Protein AF-0000000085034140 (afdb_homodimer)

Foldseek 3Di:
DALFDPLLVVLVVVLLVVLQPPLCPDPDPLLSCLLCVCSVVDALLVLLSLLLLLLCLVPVVCSNPPLSSLLSNLLRLLVSLLVLQVCLLVVPQDDPHHGHSCVVRNNVSSNVSSVSSVVVSLVSQVVLHPVSSVLVVVLVVLLVVLVVCVVVVVNLVSQLRNFLSSQLSSQQVSCVSVVVPVCNVLSNQLSSLVSSLVSQLVCCLVVVDDDPCNVVSVVSNVVSLVVVCVVSPCSCVSSVSLVVVLSVCSVVSNNRVVNPSRD/DFLFDPLLVVLVVLLLVVLQPPLCPDPDPLLSCLLCVCSVVDFLLVLLSLLLLLLCLVPVVCSNPPLSSLLSNLLRLLVSLLVLQCCLLVVPQDDPHHGHSCVVRNNVSSNVSSVSSVVVSLVSQVVLHPVSSVLVVVLVVLLVVLVVCVSVVNNLVSQLRNFLSSQLSSQQVSCVSVVVPVCNVLSNQLSSLVSSLVSQLVCCLVVVDDDPVNVVSVVVNVVSLVVVCVVSPPSCVSSVSLVVLLSVCSVVSNNRVCSPSRD

pLDDT: mean 90.25, std 13.06, range [33.22, 98.69]

Sequence (526 aa):
MSVLPGEVLAALERVKTHLQNVGSDIRPQSLREAVRYYIERPGKLLRPLLLLTFSYTLDRRSVLDLRIIQAAAIVELLHVVSLLQDDVMDKHDERRGAKTPRALYGDGRSIVASDWLIAESIKRALQLGPDIVKYLADVAQRLSIGQALDLDGRYDEAAEFKTAPLIEASLVLPAMLLGRREILDSAKKLGQLLGVLYQYADDYSDEKIERREATELVDEVKRALSRLRETMGEAIAPFENLIRLLLERAASGDLTVARSLITMSVLPGEVLAALERVKTHLQNVGSDIRPQSLREAVRYYIERPGKLLRPLLLLTFSYTLDRRSVLDLRIIQAAAIVELLHVVSLLQDDVMDKHDERRGAKTPRALYGDGRSIVASDWLIAESIKRALQLGPDIVKYLADVAQRLSIGQALDLDGRYDEAAEFKTAPLIEASLVLPAMLLGRREILDSAKKLGQLLGVLYQYADDYSDEKIERREATELVDEVKRALSRLRETMGEAIAPFENLIRLLLERAASGDLTVARSLIT

Radius of gyration: 24.44 Å; Cα contacts (8 Å, |Δi|>4): 793; chains: 2; bounding box: 43×69×62 Å

Solvent-accessible surface area (backbone atoms only — not comparable to full-atom values): 26381 Å² total; per-residue (Å²): 129,66,76,58,58,68,65,45,55,54,29,48,52,51,25,51,55,60,48,65,57,53,58,72,81,47,65,54,63,74,40,25,53,42,49,32,47,54,63,74,52,63,76,64,55,58,51,32,47,50,19,34,36,46,27,29,34,77,36,66,78,45,29,69,32,68,68,49,31,48,51,29,37,39,54,43,52,53,48,49,31,49,50,41,45,46,33,46,64,67,64,36,50,60,54,95,92,33,74,24,50,33,64,73,67,29,54,53,39,21,47,35,21,29,49,30,48,50,25,51,39,49,54,54,30,52,76,70,28,68,68,50,38,46,50,51,29,52,37,46,35,39,30,28,36,8,48,41,31,41,75,70,68,39,53,78,68,10,31,62,18,52,43,3,39,62,40,13,44,27,41,32,50,44,28,61,78,69,67,38,70,89,45,36,66,52,30,38,52,35,17,38,47,48,14,30,51,50,42,50,31,51,46,22,57,73,67,68,48,82,59,80,64,51,59,58,48,52,52,51,40,52,53,38,50,49,55,46,31,72,74,52,44,76,47,38,48,59,36,51,51,48,50,51,53,50,51,54,29,33,74,67,52,42,49,86,66,34,76,51,73,74,100,128,64,78,57,58,68,65,44,55,54,29,50,53,51,25,51,57,60,48,65,57,52,58,72,80,48,66,54,63,71,40,23,52,41,50,30,48,56,63,75,53,63,78,63,55,56,53,32,48,50,19,36,37,45,28,28,35,76,37,67,77,45,27,70,31,69,66,48,33,48,50,27,36,39,56,43,52,52,49,49,31,50,50,42,45,48,33,47,62,69,64,38,50,60,54,95,92,34,74,25,52,34,63,74,67,29,53,52,39,23,49,35,21,30,50,30,49,51,25,51,39,48,54,56,30,51,77,72,28,68,67,52,40,45,51,50,29,51,36,45,36,41,30,28,35,9,48,42,31,41,76,70,67,38,52,79,67,10,31,63,19,52,43,4,40,62,41,14,44,27,41,32,49,44,27,61,76,69,66,37,70,90,46,36,66,53,28,37,52,36,17,38,46,51,13,30,51,50,43,50,31,51,45,21,58,72,66,69,49,82,58,79,64,51,60,59,48,52,52,50,39,53,52,38,48,50,54,48,30,70,75,53,44,77,47,38,49,58,37,50,52,48,50,51,53,50,53,54,27,33,74,66,49,41,51,85,72,44,68,51,78,73,102

Organism: Pyrobaculum neutrophilum (strain DSM 2338 / JCM 9278 / NBRC 100436 / V24Sta) (NCBI:txid444157)

Structure (mmCIF, N/CA/C/O backbone):
data_AF-0000000085034140-model_v1
#
loop_
_entity.id
_entity.type
_entity.pdbx_description
1 polymer 'Polyprenyl synthetase'
#
loop_
_atom_site.group_PDB
_atom_site.id
_atom_site.type_symbol
_atom_site.label_atom_id
_atom_site.label_alt_id
_atom_site.label_comp_id
_atom_site.label_asym_id
_atom_site.label_entity_id
_atom_site.label_seq_id
_atom_site.pdbx_PDB_ins_code
_atom_site.Cartn_x
_atom_site.Cartn_y
_atom_site.Cartn_z
_atom_site.occupancy
_atom_site.B_iso_or_equiv
_atom_site.auth_seq_id
_atom_site.auth_comp_id
_atom_site.auth_asym_id
_atom_site.auth_atom_id
_atom_site.pdbx_PDB_model_num
ATOM 1 N N . MET A 1 1 ? -5.469 -25.703 -31.453 1 40.94 1 MET A N 1
ATOM 2 C CA . MET A 1 1 ? -6.699 -25.234 -30.828 1 40.94 1 MET A CA 1
ATOM 3 C C . MET A 1 1 ? -6.43 -24.703 -29.422 1 40.94 1 MET A C 1
ATOM 5 O O . MET A 1 1 ? -5.629 -25.266 -28.688 1 40.94 1 MET A O 1
ATOM 9 N N . SER A 1 2 ? -6.91 -23.547 -29.031 1 58.41 2 SER A N 1
ATOM 10 C CA . SER A 1 2 ? -6.59 -22.906 -27.766 1 58.41 2 SER A CA 1
ATOM 11 C C . SER A 1 2 ? -7.039 -23.766 -26.594 1 58.41 2 SER A C 1
ATOM 13 O O . SER A 1 2 ? -8.141 -24.328 -26.594 1 58.41 2 SER A O 1
ATOM 15 N N . VAL A 1 3 ? -6.133 -24.25 -25.797 1 75.81 3 VAL A N 1
ATOM 16 C CA . VAL A 1 3 ? -6.387 -25.016 -24.578 1 75.81 3 VAL A CA 1
ATOM 17 C C . VAL A 1 3 ? -7.355 -24.25 -23.688 1 75.81 3 VAL A C 1
ATOM 19 O O . VAL A 1 3 ? -8 -24.844 -22.812 1 75.81 3 VAL A O 1
ATOM 22 N N . LEU A 1 4 ? -7.746 -23.031 -24.141 1 87.75 4 LEU A N 1
ATOM 23 C CA . LEU A 1 4 ? -8.594 -22.219 -23.281 1 87.75 4 LEU A CA 1
ATOM 24 C C . LEU A 1 4 ? -9.945 -21.953 -23.938 1 87.75 4 LEU A C 1
ATOM 26 O O . LEU A 1 4 ? -10.031 -21.75 -25.156 1 87.75 4 LEU A O 1
ATOM 30 N N . PRO A 1 5 ? -11.008 -22 -23.219 1 92.12 5 PRO A N 1
ATOM 31 C CA . PRO A 1 5 ? -12.328 -21.656 -23.75 1 92.12 5 PRO A CA 1
ATOM 32 C C . PRO A 1 5 ? -12.375 -20.234 -24.328 1 92.12 5 PRO A C 1
ATOM 34 O O . PRO A 1 5 ? -11.695 -19.344 -23.812 1 92.12 5 PRO A O 1
ATOM 37 N N . GLY A 1 6 ? -13.164 -20.078 -25.359 1 92.81 6 GLY A N 1
ATOM 38 C CA . GLY A 1 6 ? -13.32 -18.781 -25.984 1 92.81 6 GLY A CA 1
ATOM 39 C C . GLY A 1 6 ? -13.766 -17.688 -25.016 1 92.81 6 GLY A C 1
ATOM 40 O O . GLY A 1 6 ? -13.344 -16.547 -25.125 1 92.81 6 GLY A O 1
ATOM 41 N N . GLU A 1 7 ? -14.641 -18.062 -24.078 1 95.44 7 GLU A N 1
ATOM 42 C CA . GLU A 1 7 ? -15.141 -17.109 -23.078 1 95.44 7 GLU A CA 1
ATOM 43 C C . GLU A 1 7 ? -14 -16.578 -22.219 1 95.44 7 GLU A C 1
ATOM 45 O O . GLU A 1 7 ? -14.008 -15.414 -21.812 1 95.44 7 GLU A O 1
ATOM 50 N N . VAL A 1 8 ? -13.07 -17.438 -21.938 1 96.44 8 VAL A N 1
ATOM 51 C CA . VAL A 1 8 ? -11.914 -17.047 -21.125 1 96.44 8 VAL A CA 1
ATOM 52 C C . VAL A 1 8 ? -11.055 -16.047 -21.906 1 96.44 8 VAL A C 1
ATOM 54 O O . VAL A 1 8 ? -10.609 -15.039 -21.344 1 96.44 8 VAL A O 1
ATOM 57 N N . LEU A 1 9 ? -10.883 -16.297 -23.156 1 94.81 9 LEU A N 1
ATOM 58 C CA . LEU A 1 9 ? -10.109 -15.398 -24.016 1 94.81 9 LEU A CA 1
ATOM 59 C C . LEU A 1 9 ? -10.797 -14.047 -24.125 1 94.81 9 LEU A C 1
ATOM 61 O O . LEU A 1 9 ? -10.141 -13 -24.109 1 94.81 9 LEU A O 1
ATOM 65 N N . ALA A 1 10 ? -12.078 -14.086 -24.266 1 96 10 ALA A N 1
ATOM 66 C CA . ALA A 1 10 ? -12.852 -12.844 -24.328 1 96 10 ALA A CA 1
ATOM 67 C C . ALA A 1 10 ? -12.719 -12.062 -23.016 1 96 10 ALA A C 1
ATOM 69 O O . ALA A 1 10 ? -12.586 -10.836 -23.031 1 96 10 ALA A O 1
ATOM 70 N N . ALA A 1 11 ? -12.766 -12.766 -21.938 1 97.38 11 ALA A N 1
ATOM 71 C CA . ALA A 1 11 ? -12.617 -12.141 -20.625 1 97.38 11 ALA A CA 1
ATOM 72 C C . ALA A 1 11 ? -11.227 -11.531 -20.453 1 97.38 11 ALA A C 1
ATOM 74 O O . ALA A 1 11 ? -11.078 -10.453 -19.875 1 97.38 11 ALA A O 1
ATOM 75 N N . LEU A 1 12 ? -10.25 -12.25 -20.953 1 96.94 12 LEU A N 1
ATOM 76 C CA . LEU A 1 12 ? -8.883 -11.75 -20.875 1 96.94 12 LEU A CA 1
ATOM 77 C C . LEU A 1 12 ? -8.742 -10.414 -21.609 1 96.94 12 LEU A C 1
ATOM 79 O O . LEU A 1 12 ? -8.055 -9.516 -21.141 1 96.94 12 LEU A O 1
ATOM 83 N N . GLU A 1 13 ? -9.367 -10.305 -22.734 1 96.62 13 GLU A N 1
ATOM 84 C CA . GLU A 1 13 ? -9.336 -9.055 -23.484 1 96.62 13 GLU A CA 1
ATOM 85 C C . GLU A 1 13 ? -9.984 -7.922 -22.688 1 96.62 13 GLU A C 1
ATOM 87 O O . GLU A 1 13 ? -9.531 -6.777 -22.75 1 96.62 13 GLU A O 1
ATOM 92 N N . ARG A 1 14 ? -11.016 -8.227 -21.969 1 97.25 14 ARG A N 1
ATOM 93 C CA . ARG A 1 14 ? -11.648 -7.223 -21.125 1 97.25 14 ARG A CA 1
ATOM 94 C C . ARG A 1 14 ? -10.711 -6.797 -19.984 1 97.25 14 ARG A C 1
ATOM 96 O O . ARG A 1 14 ? -10.664 -5.621 -19.625 1 97.25 14 ARG A O 1
ATOM 103 N N . VAL A 1 15 ? -10.023 -7.758 -19.453 1 97.62 15 VAL A N 1
ATOM 104 C CA . VAL A 1 15 ? -9.039 -7.457 -18.406 1 97.62 15 VAL A CA 1
ATOM 105 C C . VAL A 1 15 ? -7.98 -6.504 -18.953 1 97.62 15 VAL A C 1
ATOM 107 O O . VAL A 1 15 ? -7.637 -5.508 -18.312 1 97.62 15 VAL A O 1
ATOM 110 N N . LYS A 1 16 ? -7.512 -6.793 -20.156 1 96.62 16 LYS A N 1
ATOM 111 C CA . LYS A 1 16 ? -6.5 -5.953 -20.797 1 96.62 16 LYS A CA 1
ATOM 112 C C . LYS A 1 16 ? -7.012 -4.527 -20.984 1 96.62 16 LYS A C 1
ATOM 114 O O . LYS A 1 16 ? -6.281 -3.562 -20.75 1 96.62 16 LYS A O 1
ATOM 119 N N . THR A 1 17 ? -8.203 -4.426 -21.391 1 95.31 17 THR A N 1
ATOM 120 C CA . THR A 1 17 ? -8.82 -3.117 -21.594 1 95.31 17 THR A CA 1
ATOM 121 C C . THR A 1 17 ? -8.898 -2.348 -20.281 1 95.31 17 THR A C 1
ATOM 123 O O . THR A 1 17 ? -8.617 -1.148 -20.234 1 95.31 17 THR A O 1
ATOM 126 N N . HIS A 1 18 ? -9.258 -3.023 -19.219 1 94.44 18 HIS A N 1
ATOM 127 C CA . HIS A 1 18 ? -9.336 -2.41 -17.906 1 94.44 18 HIS A CA 1
ATOM 128 C C . HIS A 1 18 ? -7.965 -1.921 -17.438 1 94.44 18 HIS A C 1
ATOM 130 O O . HIS A 1 18 ? -7.852 -0.849 -16.844 1 94.44 18 HIS A O 1
ATOM 136 N N . LEU A 1 19 ? -6.969 -2.689 -17.734 1 96.75 19 LEU A N 1
ATOM 137 C CA . LEU A 1 19 ? -5.609 -2.357 -17.328 1 96.75 19 LEU A CA 1
ATOM 138 C C . LEU A 1 19 ? -5.074 -1.172 -18.125 1 96.75 19 LEU A C 1
ATOM 140 O O . LEU A 1 19 ? -4.336 -0.341 -17.578 1 96.75 19 LEU A O 1
ATOM 144 N N . GLN A 1 20 ? -5.441 -1.064 -19.344 1 94.44 20 GLN A N 1
ATOM 145 C CA . GLN A 1 20 ? -4.895 -0.066 -20.266 1 94.44 20 GLN A CA 1
ATOM 146 C C . GLN A 1 20 ? -5.246 1.348 -19.812 1 94.44 20 GLN A C 1
ATOM 148 O O . GLN A 1 20 ? -4.516 2.297 -20.094 1 94.44 20 GLN A O 1
ATOM 153 N N . ASN A 1 21 ? -6.25 1.496 -19.047 1 94.25 21 ASN A N 1
ATOM 154 C CA . ASN A 1 21 ? -6.691 2.82 -18.625 1 94.25 21 ASN A CA 1
ATOM 155 C C . ASN A 1 21 ? -6.07 3.219 -17.281 1 94.25 21 ASN A C 1
ATOM 157 O O . ASN A 1 21 ? -6.152 4.379 -16.875 1 94.25 21 ASN A O 1
ATOM 161 N N . VAL A 1 22 ? -5.441 2.371 -16.672 1 97.12 22 VAL A N 1
ATOM 162 C CA . VAL A 1 22 ? -4.91 2.635 -15.336 1 97.12 22 VAL A CA 1
ATOM 163 C C . VAL A 1 22 ? -3.785 3.666 -15.422 1 97.12 22 VAL A C 1
ATOM 165 O O . VAL A 1 22 ? -2.826 3.486 -16.188 1 97.12 22 VAL A O 1
ATOM 168 N N . GLY A 1 23 ? -3.91 4.742 -14.68 1 97.31 23 GLY A N 1
ATOM 169 C CA . GLY A 1 23 ? -2.861 5.734 -14.516 1 97.31 23 GLY A CA 1
ATOM 170 C C . GLY A 1 23 ? -2.68 6.613 -15.742 1 97.31 23 GLY A C 1
ATOM 171 O O . GLY A 1 23 ? -1.663 7.301 -15.875 1 97.31 23 GLY A O 1
ATOM 172 N N . SER A 1 24 ? -3.611 6.582 -16.672 1 95.94 24 SER A N 1
ATOM 173 C CA . SER A 1 24 ? -3.473 7.309 -17.938 1 95.94 24 SER A CA 1
ATOM 174 C C . SER A 1 24 ? -3.496 8.812 -17.703 1 95.94 24 SER A C 1
ATOM 176 O O . SER A 1 24 ? -2.922 9.578 -18.484 1 95.94 24 SER A O 1
ATOM 178 N N . ASP A 1 25 ? -4.043 9.266 -16.547 1 95.06 25 ASP A N 1
ATOM 179 C CA . ASP A 1 25 ? -4.215 10.695 -16.312 1 95.06 25 ASP A CA 1
ATOM 180 C C . ASP A 1 25 ? -3.271 11.188 -15.227 1 95.06 25 ASP A C 1
ATOM 182 O O . ASP A 1 25 ? -3.4 12.32 -14.75 1 95.06 25 ASP A O 1
ATOM 186 N N . ILE A 1 26 ? -2.346 10.383 -14.898 1 96.38 26 ILE A N 1
ATOM 187 C CA . ILE A 1 26 ? -1.423 10.742 -13.828 1 96.38 26 ILE A CA 1
ATOM 188 C C . ILE A 1 26 ? -0.537 11.906 -14.273 1 96.38 26 ILE A C 1
ATOM 190 O O . ILE A 1 26 ? -0.079 11.93 -15.422 1 96.38 26 ILE A O 1
ATOM 194 N N . ARG A 1 27 ? -0.466 12.875 -13.445 1 93.06 27 ARG A N 1
ATOM 195 C CA . ARG A 1 27 ? 0.6 13.875 -13.5 1 93.06 27 ARG A CA 1
ATOM 196 C C . ARG A 1 27 ? 1.441 13.844 -12.234 1 93.06 27 ARG A C 1
ATOM 198 O O . ARG A 1 27 ? 0.91 13.672 -11.133 1 93.06 27 ARG A O 1
ATOM 205 N N . PRO A 1 28 ? 2.787 14.039 -12.453 1 94.31 28 PRO A N 1
ATOM 206 C CA . PRO A 1 28 ? 3.605 14.414 -13.609 1 94.31 28 PRO A CA 1
ATOM 207 C C . PRO A 1 28 ? 3.869 13.242 -14.555 1 94.31 28 PRO A C 1
ATOM 209 O O . PRO A 1 28 ? 3.654 12.086 -14.18 1 94.31 28 PRO A O 1
ATOM 212 N N . GLN A 1 29 ? 4.359 13.508 -15.664 1 94.81 29 GLN A N 1
ATOM 213 C CA . GLN A 1 29 ? 4.613 12.523 -16.719 1 94.81 29 GLN A CA 1
ATOM 214 C C . GLN A 1 29 ? 5.609 11.469 -16.25 1 94.81 29 GLN A C 1
ATOM 216 O O . GLN A 1 29 ? 5.5 10.297 -16.625 1 94.81 29 GLN A O 1
ATOM 221 N N . SER A 1 30 ? 6.605 11.867 -15.516 1 93.81 30 SER A N 1
ATOM 222 C CA . SER A 1 30 ? 7.621 10.945 -15.023 1 93.81 30 SER A CA 1
ATOM 223 C C . SER A 1 30 ? 6.996 9.812 -14.219 1 93.81 30 SER A C 1
ATOM 225 O O . SER A 1 30 ? 7.402 8.656 -14.352 1 93.81 30 SER A O 1
ATOM 227 N N . LEU A 1 31 ? 5.996 10.141 -13.375 1 96.69 31 LEU A N 1
ATOM 228 C CA . LEU A 1 31 ? 5.289 9.125 -12.609 1 96.69 31 LEU A CA 1
ATOM 229 C C . LEU A 1 31 ? 4.387 8.289 -13.516 1 96.69 31 LEU A C 1
ATOM 231 O O . LEU A 1 31 ? 4.328 7.066 -13.375 1 96.69 31 LEU A O 1
ATOM 235 N N . ARG A 1 32 ? 3.715 8.922 -14.445 1 97.88 32 ARG A N 1
ATOM 236 C CA . ARG A 1 32 ? 2.811 8.234 -15.359 1 97.88 32 ARG A CA 1
ATOM 237 C C . ARG A 1 32 ? 3.547 7.152 -16.141 1 97.88 32 ARG A C 1
ATOM 239 O O . ARG A 1 32 ? 3.068 6.023 -16.266 1 97.88 32 ARG A O 1
ATOM 246 N N . GLU A 1 33 ? 4.695 7.457 -16.656 1 97.38 33 GLU A N 1
ATOM 247 C CA . GLU A 1 33 ? 5.473 6.531 -17.469 1 97.38 33 GLU A CA 1
ATOM 248 C C . GLU A 1 33 ? 5.922 5.316 -16.672 1 97.38 33 GLU A C 1
ATOM 250 O O . GLU A 1 33 ? 5.859 4.188 -17.156 1 97.38 33 GLU A O 1
ATOM 255 N N . ALA A 1 34 ? 6.34 5.586 -15.445 1 97.62 34 ALA A N 1
ATOM 256 C CA . ALA A 1 34 ? 6.77 4.48 -14.586 1 97.62 34 ALA A CA 1
ATOM 257 C C . ALA A 1 34 ? 5.598 3.58 -14.219 1 97.62 34 ALA A C 1
ATOM 259 O O . ALA A 1 34 ? 5.715 2.352 -14.25 1 97.62 34 ALA A O 1
ATOM 260 N N . VAL A 1 35 ? 4.465 4.184 -13.922 1 98.31 35 VAL A N 1
ATOM 261 C CA . VAL A 1 35 ? 3.264 3.463 -13.516 1 98.31 35 VAL A CA 1
ATOM 262 C C . VAL A 1 35 ? 2.773 2.582 -14.664 1 98.31 35 VAL A C 1
ATOM 264 O O . VAL A 1 35 ? 2.391 1.43 -14.453 1 98.31 35 VAL A O 1
ATOM 267 N N . ARG A 1 36 ? 2.84 3.1 -15.844 1 98 36 ARG A N 1
ATOM 268 C CA . ARG A 1 36 ? 2.168 2.457 -16.969 1 98 36 ARG A CA 1
ATOM 269 C C . ARG A 1 36 ? 3.115 1.522 -17.719 1 98 36 ARG A C 1
ATOM 271 O O . ARG A 1 36 ? 2.691 0.769 -18.594 1 98 36 ARG A O 1
ATOM 278 N N . TYR A 1 37 ? 4.371 1.547 -17.422 1 97.5 37 TYR A N 1
ATOM 279 C CA . TYR A 1 37 ? 5.41 0.892 -18.219 1 97.5 37 TYR A CA 1
ATOM 280 C C . TYR A 1 37 ? 5.09 -0.584 -18.422 1 97.5 37 TYR A C 1
ATOM 282 O O . TYR A 1 37 ? 4.98 -1.05 -19.562 1 97.5 37 TYR A O 1
ATOM 290 N N . TYR A 1 38 ? 4.848 -1.336 -17.328 1 96.62 38 TYR A N 1
ATOM 291 C CA . TYR A 1 38 ? 4.625 -2.773 -17.438 1 96.62 38 TYR A CA 1
ATOM 292 C C . TYR A 1 38 ? 3.18 -3.072 -17.828 1 96.62 38 TYR A C 1
ATOM 294 O O . TYR A 1 38 ? 2.873 -4.164 -18.312 1 96.62 38 TYR A O 1
ATOM 302 N N . ILE A 1 39 ? 2.314 -2.107 -17.531 1 96.62 39 ILE A N 1
ATOM 303 C CA . ILE A 1 39 ? 0.932 -2.254 -17.969 1 96.62 39 ILE A CA 1
ATOM 304 C C . ILE A 1 39 ? 0.873 -2.236 -19.5 1 96.62 39 ILE A C 1
ATOM 306 O O . ILE A 1 39 ? 0.115 -2.998 -20.109 1 96.62 39 ILE A O 1
ATOM 310 N N . GLU A 1 40 ? 1.675 -1.433 -20.062 1 94.88 40 GLU A N 1
ATOM 311 C CA . GLU A 1 40 ? 1.711 -1.272 -21.516 1 94.88 40 GLU A CA 1
ATOM 312 C C . GLU A 1 40 ? 2.598 -2.332 -22.172 1 94.88 40 GLU A C 1
ATOM 314 O O . GLU A 1 40 ? 2.58 -2.498 -23.391 1 94.88 40 GLU A O 1
ATOM 319 N N . ARG A 1 41 ? 3.344 -3.012 -21.406 1 92.31 41 ARG A N 1
ATOM 320 C CA . ARG A 1 41 ? 4.199 -4.109 -21.844 1 92.31 41 ARG A CA 1
ATOM 321 C C . ARG A 1 41 ? 3.9 -5.383 -21.062 1 92.31 41 ARG A C 1
ATOM 323 O O . ARG A 1 41 ? 4.773 -5.918 -20.375 1 92.31 41 ARG A O 1
ATOM 330 N N . PRO A 1 42 ? 2.732 -5.797 -21.281 1 88.94 42 PRO A N 1
ATOM 331 C CA . PRO A 1 42 ? 2.316 -6.945 -20.469 1 88.94 42 PRO A CA 1
ATOM 332 C C . PRO A 1 42 ? 3.131 -8.203 -20.75 1 88.94 42 PRO A C 1
ATOM 334 O O . PRO A 1 42 ? 3.619 -8.383 -21.875 1 88.94 42 PRO A O 1
ATOM 337 N N . GLY A 1 43 ? 3.348 -8.977 -19.688 1 86.69 43 GLY A N 1
ATOM 338 C CA . GLY A 1 43 ? 3.939 -10.297 -19.859 1 86.69 43 GLY A CA 1
ATOM 339 C C . GLY A 1 43 ? 2.936 -11.344 -20.297 1 86.69 43 GLY A C 1
ATOM 340 O O . GLY A 1 43 ? 2.148 -11.109 -21.219 1 86.69 43 GLY A O 1
ATOM 341 N N . LYS A 1 44 ? 3.023 -12.477 -19.703 1 82.69 44 LYS A N 1
ATOM 342 C CA . LYS A 1 44 ? 2.234 -1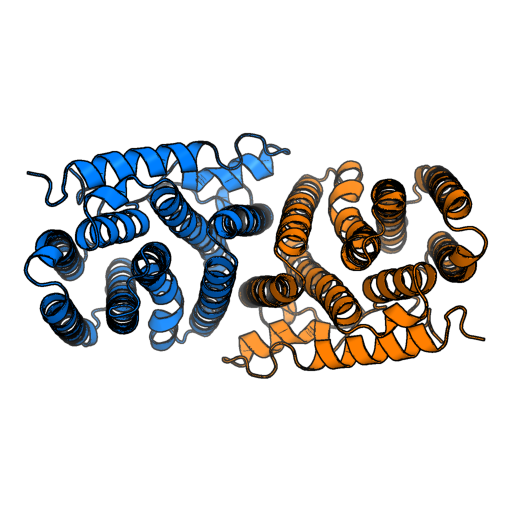3.633 -20.094 1 82.69 44 LYS A CA 1
ATOM 343 C C . LYS A 1 44 ? 0.833 -13.578 -19.5 1 82.69 44 LYS A C 1
ATOM 345 O O . LYS A 1 44 ? -0.053 -14.336 -19.906 1 82.69 44 LYS A O 1
ATOM 350 N N . LEU A 1 45 ? 0.591 -12.688 -18.594 1 92.81 45 LEU A N 1
ATOM 351 C CA . LEU A 1 45 ? -0.7 -12.531 -17.938 1 92.81 45 LEU A CA 1
ATOM 352 C C . LEU A 1 45 ? -1.186 -13.859 -17.375 1 92.81 45 LEU A C 1
ATOM 354 O O . LEU A 1 45 ? -2.346 -14.234 -17.562 1 92.81 45 LEU A O 1
ATOM 358 N N . LEU A 1 46 ? -0.286 -14.594 -16.812 1 91.62 46 LEU A N 1
ATOM 359 C CA . LEU A 1 46 ? -0.571 -15.906 -16.234 1 91.62 46 LEU A CA 1
ATOM 360 C C . LEU A 1 46 ? -1.593 -15.797 -15.109 1 91.62 46 LEU A C 1
ATOM 362 O O . LEU A 1 46 ? -2.521 -16.609 -15.031 1 91.62 46 LEU A O 1
ATOM 366 N N . ARG A 1 47 ? -1.454 -14.844 -14.281 1 95.56 47 ARG A N 1
ATOM 367 C CA . ARG A 1 47 ? -2.312 -14.734 -13.109 1 95.56 47 ARG A CA 1
ATOM 368 C C . ARG A 1 47 ? -3.75 -14.422 -13.508 1 95.56 47 ARG A C 1
ATOM 370 O O . ARG A 1 47 ? -4.684 -15.102 -13.078 1 95.56 47 ARG A O 1
ATOM 377 N N . PRO A 1 48 ? -3.928 -13.453 -14.367 1 97.62 48 PRO A N 1
ATOM 378 C CA . PRO A 1 48 ? -5.289 -13.266 -14.867 1 97.62 48 PRO A CA 1
ATOM 379 C C . PRO A 1 48 ? -5.848 -14.523 -15.539 1 97.62 48 PRO A C 1
ATOM 381 O O . PRO A 1 48 ? -7.02 -14.859 -15.352 1 97.62 48 PRO A O 1
ATOM 384 N N . LEU A 1 49 ? -5.016 -15.188 -16.297 1 95.62 49 LEU A N 1
ATOM 385 C CA . LEU A 1 49 ? -5.453 -16.391 -17.016 1 95.62 49 LEU A CA 1
ATOM 386 C C . LEU A 1 49 ? -5.879 -17.469 -16.031 1 95.62 49 LEU A C 1
ATOM 388 O O . LEU A 1 49 ? -6.898 -18.141 -16.234 1 95.62 49 LEU A O 1
ATOM 392 N N . LEU A 1 50 ? -5.121 -17.703 -15.031 1 96.56 50 LEU A N 1
ATOM 393 C CA . LEU A 1 50 ? -5.469 -18.656 -14 1 96.56 50 LEU A CA 1
ATOM 394 C C . LEU A 1 50 ? -6.801 -18.312 -13.352 1 96.56 50 LEU A C 1
ATOM 396 O O . LEU A 1 50 ? -7.68 -19.156 -13.211 1 96.56 50 LEU A O 1
ATOM 400 N N . LEU A 1 51 ? -6.918 -17.047 -12.969 1 98.25 51 LEU A N 1
ATOM 401 C CA . LEU A 1 51 ? -8.117 -16.578 -12.281 1 98.25 51 LEU A CA 1
ATOM 402 C C . LEU A 1 51 ? -9.352 -16.75 -13.164 1 98.25 51 LEU A C 1
ATOM 404 O O . LEU A 1 51 ? -10.367 -17.297 -12.719 1 98.25 51 LEU A O 1
ATOM 408 N N . LEU A 1 52 ? -9.242 -16.344 -14.406 1 98 52 LEU A N 1
ATOM 409 C CA . LEU A 1 52 ? -10.375 -16.391 -15.328 1 98 52 LEU A CA 1
ATOM 410 C C . LEU A 1 52 ? -10.758 -17.828 -15.648 1 98 52 LEU A C 1
ATOM 412 O O . LEU A 1 52 ? -11.945 -18.172 -15.672 1 98 52 LEU A O 1
ATOM 416 N N . THR A 1 53 ? -9.773 -18.719 -15.93 1 97.06 53 THR A N 1
ATOM 417 C CA . THR A 1 53 ? -10.062 -20.109 -16.266 1 97.06 53 THR A CA 1
ATOM 418 C C . THR A 1 53 ? -10.688 -20.828 -15.062 1 97.06 53 THR A C 1
ATOM 420 O O . THR A 1 53 ? -11.617 -21.609 -15.227 1 97.06 53 THR A O 1
ATOM 423 N N . PHE A 1 54 ? -10.156 -20.531 -13.867 1 97.5 54 PHE A N 1
ATOM 424 C CA . PHE A 1 54 ? -10.727 -21.125 -12.664 1 97.5 54 PHE A CA 1
ATOM 425 C C . PHE A 1 54 ? -12.156 -20.641 -12.445 1 97.5 54 PHE A C 1
ATOM 427 O O . PHE A 1 54 ? -13.039 -21.422 -12.094 1 97.5 54 PHE A O 1
ATOM 434 N N . SER A 1 55 ? -12.367 -19.312 -12.664 1 97.62 55 SER A N 1
ATOM 435 C CA . SER A 1 55 ? -13.719 -18.766 -12.578 1 97.62 55 SER A CA 1
ATOM 436 C C . SER A 1 55 ? -14.664 -19.453 -13.547 1 97.62 55 SER A C 1
ATOM 438 O O . SER A 1 55 ? -15.789 -19.812 -13.188 1 97.62 55 SER A O 1
ATOM 440 N N . TYR A 1 56 ? -14.195 -19.656 -14.766 1 96.56 56 TYR A N 1
ATOM 441 C CA . TYR A 1 56 ? -14.969 -20.344 -15.797 1 96.56 56 TYR A CA 1
ATOM 442 C C . TYR A 1 56 ? -15.344 -21.75 -15.344 1 96.56 56 TYR A C 1
ATOM 444 O O . TYR A 1 56 ? -16.469 -22.203 -15.57 1 96.56 56 TYR A O 1
ATOM 452 N N . THR A 1 57 ? -14.414 -22.359 -14.75 1 95.06 57 THR A N 1
ATOM 453 C CA . THR A 1 57 ? -14.602 -23.719 -14.266 1 95.06 57 THR A CA 1
ATOM 454 C C . THR A 1 57 ? -15.633 -23.75 -13.141 1 95.06 57 THR A C 1
ATOM 456 O O . THR A 1 57 ? -16.406 -24.703 -13.016 1 95.06 57 THR A O 1
ATOM 459 N N . LEU A 1 58 ? -15.656 -22.75 -12.281 1 95.12 58 LEU A N 1
ATOM 460 C CA . LEU A 1 58 ? -16.609 -22.688 -11.172 1 95.12 58 LEU A CA 1
ATOM 461 C C . LEU A 1 58 ? -18.016 -22.375 -11.688 1 95.12 58 LEU A C 1
ATOM 463 O O . LEU A 1 58 ? -19 -22.938 -11.188 1 95.12 58 LEU A O 1
ATOM 467 N N . ASP A 1 59 ? -18.078 -21.469 -12.594 1 93.56 59 ASP A N 1
ATOM 468 C CA . ASP A 1 59 ? -19.312 -21.031 -13.219 1 93.56 59 ASP A CA 1
ATOM 469 C C . ASP A 1 59 ? -19.047 -20.375 -14.57 1 93.56 59 ASP A C 1
ATOM 471 O O . ASP A 1 59 ? -18.609 -19.219 -14.633 1 93.56 59 ASP A O 1
ATOM 475 N N . ARG A 1 60 ? -19.375 -21.062 -15.609 1 90.88 60 ARG A N 1
ATOM 476 C CA . ARG A 1 60 ? -19.031 -20.656 -16.969 1 90.88 60 ARG A CA 1
ATOM 477 C C . ARG A 1 60 ? -19.516 -19.234 -17.266 1 90.88 60 ARG A C 1
ATOM 479 O O . ARG A 1 60 ? -18.844 -18.484 -17.969 1 90.88 60 ARG A O 1
ATOM 486 N N . ARG A 1 61 ? -20.672 -18.859 -16.719 1 90.81 61 ARG A N 1
ATOM 487 C CA . ARG A 1 61 ? -21.266 -17.562 -17.031 1 90.81 61 ARG A CA 1
ATOM 488 C C . ARG A 1 61 ? -20.578 -16.438 -16.25 1 90.81 61 ARG A C 1
ATOM 490 O O . ARG A 1 61 ? -20.656 -15.273 -16.625 1 90.81 61 ARG A O 1
ATOM 497 N N . SER A 1 62 ? -19.781 -16.828 -15.273 1 92.94 62 SER A N 1
ATOM 498 C CA . SER A 1 62 ? -19.266 -15.82 -14.344 1 92.94 62 SER A CA 1
ATOM 499 C C . SER A 1 62 ? -17.938 -15.242 -14.82 1 92.94 62 SER A C 1
ATOM 501 O O . SER A 1 62 ? -17.484 -14.211 -14.312 1 92.94 62 SER A O 1
ATOM 503 N N . VAL A 1 63 ? -17.438 -15.859 -15.867 1 94.38 63 VAL A N 1
ATOM 504 C CA . VAL A 1 63 ? -16.109 -15.445 -16.312 1 94.38 63 VAL A CA 1
ATOM 505 C C . VAL A 1 63 ? -16.172 -14.031 -16.891 1 94.38 63 VAL A C 1
ATOM 507 O O . VAL A 1 63 ? -15.172 -13.297 -16.859 1 94.38 63 VAL A O 1
ATOM 510 N N . LEU A 1 64 ? -17.375 -13.602 -17.297 1 94.12 64 LEU A N 1
ATOM 511 C CA . LEU A 1 64 ? -17.516 -12.273 -17.891 1 94.12 64 LEU A CA 1
ATOM 512 C C . LEU A 1 64 ? -18.094 -11.281 -16.891 1 94.12 64 LEU A C 1
ATOM 514 O O . LEU A 1 64 ? -18.281 -10.109 -17.219 1 94.12 64 LEU A O 1
ATOM 518 N N . ASP A 1 65 ? -18.328 -11.781 -15.688 1 96.12 65 ASP A N 1
ATOM 519 C CA . ASP A 1 65 ? -18.766 -10.898 -14.609 1 96.12 65 ASP A CA 1
ATOM 520 C C . ASP A 1 65 ? -17.734 -9.805 -14.344 1 96.12 65 ASP A C 1
ATOM 522 O O . ASP A 1 65 ? -16.531 -10.07 -14.289 1 96.12 65 ASP A O 1
ATOM 526 N N . LEU A 1 66 ? -18.297 -8.555 -14.195 1 96.75 66 LEU A N 1
ATOM 527 C CA . LEU A 1 66 ? -17.422 -7.402 -13.977 1 96.75 66 LEU A CA 1
ATOM 528 C C . LEU A 1 66 ? -16.562 -7.59 -12.734 1 96.75 66 LEU A C 1
ATOM 530 O O . LEU A 1 66 ? -15.422 -7.137 -12.688 1 96.75 66 LEU A O 1
ATOM 534 N N . ARG A 1 67 ? -17.125 -8.219 -11.711 1 97.94 67 ARG A N 1
ATOM 535 C CA . ARG A 1 67 ? -16.375 -8.453 -10.477 1 97.94 67 ARG A CA 1
ATOM 536 C C . ARG A 1 67 ? -15.195 -9.375 -10.719 1 97.94 67 ARG A C 1
ATOM 538 O O . ARG A 1 67 ? -14.133 -9.203 -10.117 1 97.94 67 ARG A O 1
ATOM 545 N N . ILE A 1 68 ? -15.344 -10.367 -11.555 1 98.56 68 ILE A N 1
ATOM 546 C CA . ILE A 1 68 ? -14.281 -11.32 -11.891 1 98.56 68 ILE A CA 1
ATOM 547 C C . ILE A 1 68 ? -13.219 -10.625 -12.734 1 98.56 68 ILE A C 1
ATOM 549 O O . ILE A 1 68 ? -12.016 -10.797 -12.5 1 98.56 68 ILE A O 1
ATOM 553 N N . ILE A 1 69 ? -13.664 -9.844 -13.68 1 98.19 69 ILE A N 1
ATOM 554 C CA . ILE A 1 69 ? -12.75 -9.078 -14.531 1 98.19 69 ILE A CA 1
ATOM 555 C C . ILE A 1 69 ? -11.906 -8.141 -13.664 1 98.19 69 ILE A C 1
ATOM 557 O O . ILE A 1 69 ? -10.695 -8.047 -13.844 1 98.19 69 ILE A O 1
ATOM 561 N N . GLN A 1 70 ? -12.523 -7.492 -12.734 1 98.25 70 GLN A N 1
ATOM 562 C CA . GLN A 1 70 ? -11.828 -6.586 -11.828 1 98.25 70 GLN A CA 1
ATOM 563 C C . GLN A 1 70 ? -10.828 -7.34 -10.961 1 98.25 70 GLN A C 1
ATOM 565 O O . GLN A 1 70 ? -9.711 -6.867 -10.742 1 98.25 70 GLN A O 1
ATOM 570 N N . ALA A 1 71 ? -11.266 -8.461 -10.477 1 98.69 71 ALA A N 1
ATOM 571 C CA . ALA A 1 71 ? -10.367 -9.273 -9.664 1 98.69 71 ALA A CA 1
ATOM 572 C C . ALA A 1 71 ? -9.125 -9.672 -10.453 1 98.69 71 ALA A C 1
ATOM 574 O O . ALA A 1 71 ? -8.008 -9.609 -9.93 1 98.69 71 ALA A O 1
ATOM 575 N N . ALA A 1 72 ? -9.32 -10.078 -11.68 1 98.5 72 ALA A N 1
ATOM 576 C CA . ALA A 1 72 ? -8.203 -10.445 -12.547 1 98.5 72 ALA A CA 1
ATOM 577 C C . ALA A 1 72 ? -7.277 -9.258 -12.781 1 98.5 72 ALA A C 1
ATOM 579 O O . ALA A 1 72 ? -6.051 -9.406 -12.773 1 98.5 72 ALA A O 1
ATOM 580 N N . ALA A 1 73 ? -7.879 -8.102 -12.977 1 98.31 73 ALA A N 1
ATOM 581 C CA . ALA A 1 73 ? -7.09 -6.883 -13.164 1 98.31 73 ALA A CA 1
ATOM 582 C C . ALA A 1 73 ? -6.277 -6.559 -11.914 1 98.31 73 ALA A C 1
ATOM 584 O O . ALA A 1 73 ? -5.109 -6.176 -12.008 1 98.31 73 ALA A O 1
ATOM 585 N N . ILE A 1 74 ? -6.859 -6.715 -10.773 1 98.56 74 ILE A N 1
ATOM 586 C CA . ILE A 1 74 ? -6.215 -6.391 -9.508 1 98.56 74 ILE A CA 1
ATOM 587 C C . ILE A 1 74 ? -4.992 -7.285 -9.305 1 98.56 74 ILE A C 1
ATOM 589 O O . ILE A 1 74 ? -3.916 -6.805 -8.953 1 98.56 74 ILE A O 1
ATOM 593 N N . VAL A 1 75 ? -5.117 -8.602 -9.547 1 98.31 75 VAL A N 1
ATOM 594 C CA . VAL A 1 75 ? -4.004 -9.516 -9.328 1 98.31 75 VAL A CA 1
ATOM 595 C C . VAL A 1 75 ? -2.857 -9.18 -10.281 1 98.31 75 VAL A C 1
ATOM 597 O O . VAL A 1 75 ? -1.685 -9.273 -9.906 1 98.31 75 VAL A O 1
ATOM 600 N N . GLU A 1 76 ? -3.189 -8.797 -11.445 1 98 76 GLU A N 1
ATOM 601 C CA . GLU A 1 76 ? -2.148 -8.398 -12.391 1 98 76 GLU A CA 1
ATOM 602 C C . GLU A 1 76 ? -1.48 -7.094 -11.961 1 98 76 GLU A C 1
ATOM 604 O O . GLU A 1 76 ? -0.261 -6.949 -12.07 1 98 76 GLU A O 1
ATOM 609 N N . LEU A 1 77 ? -2.271 -6.125 -11.531 1 98.25 77 LEU A N 1
ATOM 610 C CA . LEU A 1 77 ? -1.702 -4.871 -11.047 1 98.25 77 LEU A CA 1
ATOM 611 C C . LEU A 1 77 ? -0.737 -5.125 -9.898 1 98.25 77 LEU A C 1
ATOM 613 O O . LEU A 1 77 ? 0.334 -4.52 -9.836 1 98.25 77 LEU A O 1
ATOM 617 N N . LEU A 1 78 ? -1.116 -5.988 -9.008 1 97.94 78 LEU A N 1
ATOM 618 C CA . LEU A 1 78 ? -0.253 -6.312 -7.875 1 97.94 78 LEU A CA 1
ATOM 619 C C . LEU A 1 78 ? 1.009 -7.027 -8.344 1 97.94 78 LEU A C 1
ATOM 621 O O . LEU A 1 78 ? 2.08 -6.855 -7.754 1 97.94 78 LEU A O 1
ATOM 625 N N . HIS A 1 79 ? 0.889 -7.824 -9.344 1 96.25 79 HIS A N 1
ATOM 626 C CA . HIS A 1 79 ? 2.076 -8.414 -9.945 1 96.25 79 HIS A CA 1
ATOM 627 C C . HIS A 1 79 ? 2.994 -7.34 -10.523 1 96.25 79 HIS A C 1
ATOM 629 O O . HIS A 1 79 ? 4.215 -7.41 -10.367 1 96.25 79 HIS A O 1
ATOM 635 N N . VAL A 1 80 ? 2.424 -6.367 -11.227 1 97.12 80 VAL A N 1
ATOM 636 C CA . VAL A 1 80 ? 3.191 -5.254 -11.773 1 97.12 80 VAL A CA 1
ATOM 637 C C . VAL A 1 80 ? 3.934 -4.535 -10.648 1 97.12 80 VAL A C 1
ATOM 639 O O . VAL A 1 80 ? 5.102 -4.172 -10.805 1 97.12 80 VAL A O 1
ATOM 642 N N . VAL A 1 81 ? 3.264 -4.348 -9.531 1 97.69 81 VAL A N 1
ATOM 643 C CA . VAL A 1 81 ? 3.887 -3.748 -8.352 1 97.69 81 VAL A CA 1
ATOM 644 C C . VAL A 1 81 ? 5.133 -4.543 -7.969 1 97.69 81 VAL A C 1
ATOM 646 O O . VAL A 1 81 ? 6.203 -3.967 -7.754 1 97.69 81 VAL A O 1
ATOM 649 N N . SER A 1 82 ? 4.984 -5.84 -7.891 1 95.31 82 SER A N 1
ATOM 650 C CA . SER A 1 82 ? 6.102 -6.691 -7.496 1 95.31 82 SER A CA 1
ATOM 651 C C . SER A 1 82 ? 7.25 -6.594 -8.492 1 95.31 82 SER A C 1
ATOM 653 O O . SER A 1 82 ? 8.422 -6.621 -8.102 1 95.31 82 SER A O 1
ATOM 655 N N . LEU A 1 83 ? 6.98 -6.484 -9.789 1 94.56 83 LEU A N 1
ATOM 656 C CA . LEU A 1 83 ? 8.016 -6.352 -10.805 1 94.56 83 LEU A CA 1
ATOM 657 C C . LEU A 1 83 ? 8.805 -5.062 -10.617 1 94.56 83 LEU A C 1
ATOM 659 O O . LEU A 1 83 ? 10.031 -5.066 -10.672 1 94.56 83 LEU A O 1
ATOM 663 N N . LEU A 1 84 ? 8.086 -3.979 -10.438 1 97 84 LEU A N 1
ATOM 664 C CA . LEU A 1 84 ? 8.719 -2.68 -10.242 1 97 84 LEU A CA 1
ATOM 665 C C . LEU A 1 84 ? 9.68 -2.715 -9.055 1 97 84 LEU A C 1
ATOM 667 O O . LEU A 1 84 ? 10.812 -2.246 -9.156 1 97 84 LEU A O 1
ATOM 671 N N . GLN A 1 85 ? 9.203 -3.281 -8.016 1 95.94 85 GLN A N 1
ATOM 672 C CA . GLN A 1 85 ? 9.992 -3.301 -6.785 1 95.94 85 GLN A CA 1
ATOM 673 C C . GLN A 1 85 ? 11.156 -4.281 -6.895 1 95.94 85 GLN A C 1
ATOM 675 O O . GLN A 1 85 ? 12.281 -3.967 -6.5 1 95.94 85 GLN A O 1
ATOM 680 N N . ASP A 1 86 ? 10.867 -5.426 -7.449 1 92.62 86 ASP A N 1
ATOM 681 C CA . ASP A 1 86 ? 11.906 -6.434 -7.625 1 92.62 86 ASP A CA 1
ATOM 682 C C . ASP A 1 86 ? 13.055 -5.898 -8.484 1 92.62 86 ASP A C 1
ATOM 684 O O . ASP A 1 86 ? 14.227 -6.137 -8.188 1 92.62 86 ASP A O 1
ATOM 688 N N . ASP A 1 87 ? 12.695 -5.277 -9.547 1 95.31 87 ASP A N 1
ATOM 689 C CA . ASP A 1 87 ? 13.719 -4.715 -10.422 1 95.31 87 ASP A CA 1
ATOM 690 C C . ASP A 1 87 ? 14.625 -3.748 -9.656 1 95.31 87 ASP A C 1
ATOM 692 O O . ASP A 1 87 ? 15.836 -3.717 -9.883 1 95.31 87 ASP A O 1
ATOM 696 N N . VAL A 1 88 ? 14.094 -2.926 -8.805 1 95.75 88 VAL A N 1
ATOM 697 C CA . VAL A 1 88 ? 14.859 -1.966 -8.016 1 95.75 88 VAL A CA 1
ATOM 698 C C . VAL A 1 88 ? 15.734 -2.705 -7.012 1 95.75 88 VAL A C 1
ATOM 700 O O . VAL A 1 88 ? 16.938 -2.439 -6.91 1 95.75 88 VAL A O 1
ATOM 703 N N . MET A 1 89 ? 15.172 -3.641 -6.309 1 93 89 MET A N 1
ATOM 704 C CA . MET A 1 89 ? 15.859 -4.309 -5.207 1 93 89 MET A CA 1
ATOM 705 C C . MET A 1 89 ? 16.969 -5.211 -5.73 1 93 89 MET A C 1
ATOM 707 O O . MET A 1 89 ? 18.031 -5.328 -5.105 1 93 89 MET A O 1
ATOM 711 N N . ASP A 1 90 ? 16.734 -5.758 -6.895 1 90.25 90 ASP A N 1
ATOM 712 C CA . ASP A 1 90 ? 17.719 -6.656 -7.484 1 90.25 90 ASP A CA 1
ATOM 713 C C . ASP A 1 90 ? 18.625 -5.906 -8.461 1 90.25 90 ASP A C 1
ATOM 715 O O . ASP A 1 90 ? 19.547 -6.492 -9.031 1 90.25 90 ASP A O 1
ATOM 719 N N . LYS A 1 91 ? 18.375 -4.688 -8.672 1 93.75 91 LYS A N 1
ATOM 720 C CA . LYS A 1 91 ? 19.156 -3.82 -9.547 1 93.75 91 LYS A CA 1
ATOM 721 C C . LYS A 1 91 ? 19.156 -4.34 -10.984 1 93.75 91 LYS A C 1
ATOM 723 O O . LYS A 1 91 ? 20.203 -4.395 -11.633 1 93.75 91 LYS A O 1
ATOM 728 N N . HIS A 1 92 ? 18.031 -4.82 -11.367 1 93.62 92 HIS A N 1
ATOM 729 C CA . HIS A 1 92 ? 17.875 -5.281 -12.742 1 93.62 92 HIS A CA 1
ATOM 730 C C . HIS A 1 92 ? 17.703 -4.109 -13.703 1 93.62 92 HIS A C 1
ATOM 732 O O . HIS A 1 92 ? 16.703 -3.379 -13.625 1 93.62 92 HIS A O 1
ATOM 738 N N . ASP A 1 93 ? 18.578 -4.012 -14.633 1 96.19 93 ASP A N 1
ATOM 739 C CA . ASP A 1 93 ? 18.5 -2.918 -15.594 1 96.19 93 ASP A CA 1
ATOM 740 C C . ASP A 1 93 ? 17.688 -3.318 -16.828 1 96.19 93 ASP A C 1
ATOM 742 O O . ASP A 1 93 ? 17.266 -2.463 -17.609 1 96.19 93 ASP A O 1
ATOM 746 N N . GLU A 1 94 ? 17.469 -4.66 -16.969 1 94.62 94 GLU A N 1
ATOM 747 C CA . GLU A 1 94 ? 16.703 -5.168 -18.109 1 94.62 94 GLU A CA 1
ATOM 748 C C . GLU A 1 94 ? 15.75 -6.281 -17.672 1 94.62 94 GLU A C 1
ATOM 750 O O . GLU A 1 94 ? 16.062 -7.055 -16.766 1 94.62 94 GLU A O 1
ATOM 755 N N . ARG A 1 95 ? 14.641 -6.316 -18.375 1 90 95 ARG A N 1
ATOM 756 C CA . ARG A 1 95 ? 13.625 -7.355 -18.25 1 90 95 ARG A CA 1
ATOM 757 C C . ARG A 1 95 ? 12.898 -7.586 -19.562 1 90 95 ARG A C 1
ATOM 759 O O . ARG A 1 95 ? 12.414 -6.637 -20.188 1 90 95 ARG A O 1
ATOM 766 N N . ARG A 1 96 ? 12.914 -8.859 -19.969 1 83.25 96 ARG A N 1
ATOM 767 C CA . ARG A 1 96 ? 12.227 -9.25 -21.203 1 83.25 96 ARG A CA 1
ATOM 768 C C . ARG A 1 96 ? 12.75 -8.469 -22.391 1 83.25 96 ARG A C 1
ATOM 770 O O . ARG A 1 96 ? 11.977 -7.996 -23.234 1 83.25 96 ARG A O 1
ATOM 777 N N . GLY A 1 97 ? 13.992 -8.203 -22.344 1 87.75 97 GLY A N 1
ATOM 778 C CA . GLY A 1 97 ? 14.664 -7.594 -23.484 1 87.75 97 GLY A CA 1
ATOM 779 C C . GLY A 1 97 ? 14.523 -6.086 -23.516 1 87.75 97 GLY A C 1
ATOM 780 O O . GLY A 1 97 ? 14.891 -5.445 -24.516 1 87.75 97 GLY A O 1
ATOM 781 N N . ALA A 1 98 ? 13.977 -5.547 -22.484 1 93.38 98 ALA A N 1
ATOM 782 C CA . ALA A 1 98 ? 13.789 -4.098 -22.453 1 93.38 98 ALA A CA 1
ATOM 783 C C . ALA A 1 98 ? 14.336 -3.51 -21.156 1 93.38 98 ALA A C 1
ATOM 785 O O . ALA A 1 98 ? 14.477 -4.215 -20.156 1 93.38 98 ALA A O 1
ATOM 786 N N . LYS A 1 99 ? 14.695 -2.229 -21.234 1 97.19 99 LYS A N 1
ATOM 787 C CA . LYS A 1 99 ? 15.133 -1.545 -20.031 1 97.19 99 LYS A CA 1
ATOM 788 C C . LYS A 1 99 ? 14.023 -1.516 -18.984 1 97.19 99 LYS A C 1
ATOM 790 O O . LYS A 1 99 ? 12.852 -1.359 -19.328 1 97.19 99 LYS A O 1
ATOM 795 N N . THR A 1 100 ? 14.391 -1.664 -17.75 1 97.38 100 THR A N 1
ATOM 796 C CA . THR A 1 100 ? 13.422 -1.604 -16.656 1 97.38 100 THR A CA 1
ATOM 797 C C . THR A 1 100 ? 13.086 -0.155 -16.312 1 97.38 100 THR A C 1
ATOM 799 O O . THR A 1 100 ? 13.82 0.763 -16.688 1 97.38 100 THR A O 1
ATOM 802 N N . PRO A 1 101 ? 12.039 0.051 -15.617 1 97.31 101 PRO A N 1
ATOM 803 C CA . PRO A 1 101 ? 11.695 1.404 -15.172 1 97.31 101 PRO A CA 1
ATOM 804 C C . PRO A 1 101 ? 12.773 2.033 -14.297 1 97.31 101 PRO A C 1
ATOM 806 O O . PRO A 1 101 ? 13.039 3.234 -14.406 1 97.31 101 PRO A O 1
ATOM 809 N N . ARG A 1 102 ? 13.406 1.231 -13.422 1 96.94 102 ARG A N 1
ATOM 810 C CA . ARG A 1 102 ? 14.469 1.813 -12.609 1 96.94 102 ARG A CA 1
ATOM 811 C C . ARG A 1 102 ? 15.594 2.352 -13.484 1 96.94 102 ARG A C 1
ATOM 813 O O . ARG A 1 102 ? 16.172 3.395 -13.188 1 96.94 102 ARG A O 1
ATOM 820 N N . ALA A 1 103 ? 15.953 1.604 -14.484 1 97.38 103 ALA A N 1
ATOM 821 C CA . ALA A 1 103 ? 17.01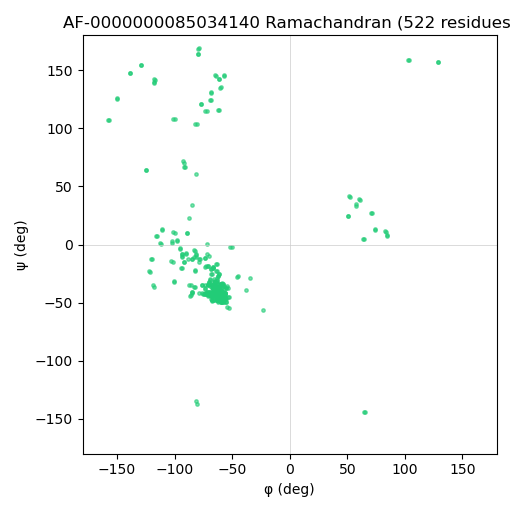6 2.018 -15.391 1 97.38 103 ALA A CA 1
ATOM 822 C C . ALA A 1 103 ? 16.625 3.27 -16.172 1 97.38 103 ALA A C 1
ATOM 824 O O . ALA A 1 103 ? 17.469 4.121 -16.453 1 97.38 103 ALA A O 1
ATOM 825 N N . LEU A 1 104 ? 15.375 3.354 -16.5 1 97.12 104 LEU A N 1
ATOM 826 C CA . LEU A 1 104 ? 14.898 4.438 -17.359 1 97.12 104 LEU A CA 1
ATOM 827 C C . LEU A 1 104 ? 14.586 5.684 -16.531 1 97.12 104 LEU A C 1
ATOM 829 O O . LEU A 1 104 ? 14.852 6.805 -16.969 1 97.12 104 LEU A O 1
ATOM 833 N N . TYR A 1 105 ? 13.953 5.473 -15.359 1 96.25 105 TYR A N 1
ATOM 834 C CA . TYR A 1 105 ? 13.359 6.598 -14.641 1 96.25 105 TYR A CA 1
ATOM 835 C C . TYR A 1 105 ? 13.984 6.75 -13.258 1 96.25 105 TYR A C 1
ATOM 837 O O . TYR A 1 105 ? 13.75 7.75 -12.57 1 96.25 105 TYR A O 1
ATOM 845 N N . GLY A 1 106 ? 14.742 5.73 -12.828 1 95.88 106 GLY A N 1
ATOM 846 C CA . GLY A 1 106 ? 15.359 5.77 -11.508 1 95.88 106 GLY A CA 1
ATOM 847 C C . GLY A 1 106 ? 14.633 4.906 -10.492 1 95.88 106 GLY A C 1
ATOM 848 O O . GLY A 1 106 ? 13.453 4.59 -10.664 1 95.88 106 GLY A O 1
ATOM 849 N N . ASP A 1 107 ? 15.359 4.555 -9.43 1 96.38 107 ASP A N 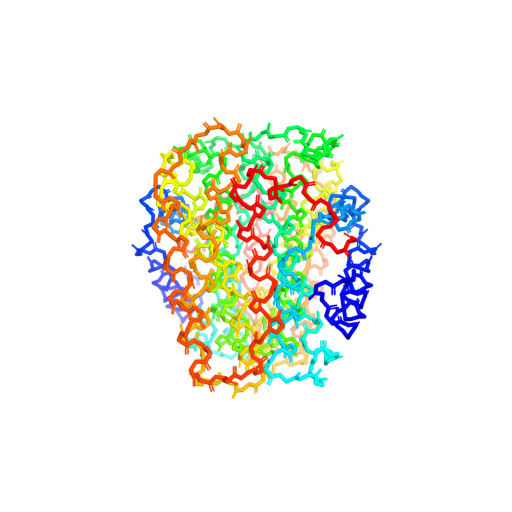1
ATOM 850 C CA . ASP A 1 107 ? 14.828 3.705 -8.375 1 96.38 107 ASP A CA 1
ATOM 851 C C . ASP A 1 107 ? 13.648 4.375 -7.672 1 96.38 107 ASP A C 1
ATOM 853 O O . ASP A 1 107 ? 12.625 3.736 -7.418 1 96.38 107 ASP A O 1
ATOM 857 N N . GLY A 1 108 ? 13.797 5.645 -7.383 1 96.06 108 GLY A N 1
ATOM 858 C CA . GLY A 1 108 ? 12.773 6.375 -6.648 1 96.06 108 GLY A CA 1
ATOM 859 C C . GLY A 1 108 ? 11.438 6.395 -7.359 1 96.06 108 GLY A C 1
ATOM 860 O O . GLY A 1 108 ? 10.406 6.051 -6.766 1 96.06 108 GLY A O 1
ATOM 861 N N . ARG A 1 109 ? 11.461 6.73 -8.602 1 96.38 109 ARG A N 1
ATOM 862 C CA . ARG A 1 109 ? 10.227 6.809 -9.383 1 96.38 109 ARG A CA 1
ATOM 863 C C . ARG A 1 109 ? 9.57 5.438 -9.508 1 96.38 109 ARG A C 1
ATOM 865 O O . ARG A 1 109 ? 8.344 5.328 -9.531 1 96.38 109 ARG A O 1
ATOM 872 N N . SER A 1 110 ? 10.406 4.434 -9.641 1 97.31 110 SER A N 1
ATOM 873 C CA . SER A 1 110 ? 9.875 3.074 -9.719 1 97.31 110 SER A CA 1
ATOM 874 C C . SER A 1 110 ? 9.141 2.689 -8.438 1 97.31 110 SER A C 1
ATOM 876 O O . SER A 1 110 ? 8.078 2.078 -8.484 1 97.31 110 SER A O 1
ATOM 878 N N . ILE A 1 111 ? 9.734 3.062 -7.32 1 97.19 111 ILE A N 1
ATOM 879 C CA . ILE A 1 111 ? 9.133 2.756 -6.027 1 97.19 111 ILE A CA 1
ATOM 880 C C . ILE A 1 111 ? 7.848 3.564 -5.852 1 97.19 111 ILE A C 1
ATOM 882 O O . ILE A 1 111 ? 6.828 3.031 -5.406 1 97.19 111 ILE A O 1
ATOM 886 N N . VAL A 1 112 ? 7.859 4.781 -6.203 1 97.38 112 VAL A N 1
ATOM 887 C CA . VAL A 1 112 ? 6.695 5.656 -6.086 1 97.38 112 VAL A CA 1
ATOM 888 C C . VAL A 1 112 ? 5.574 5.145 -6.992 1 97.38 112 VAL A C 1
ATOM 890 O O . VAL A 1 112 ? 4.402 5.188 -6.617 1 97.38 112 VAL A O 1
ATOM 893 N N . ALA A 1 113 ? 5.922 4.719 -8.164 1 98.31 113 ALA A N 1
ATOM 894 C CA . ALA A 1 113 ? 4.953 4.125 -9.078 1 98.31 113 ALA A CA 1
ATOM 895 C C . ALA A 1 113 ? 4.273 2.912 -8.453 1 98.31 113 ALA A C 1
ATOM 897 O O . ALA A 1 113 ? 3.062 2.725 -8.602 1 98.31 113 ALA A O 1
ATOM 898 N N . SER A 1 114 ? 5.07 2.086 -7.816 1 98.19 114 SER A N 1
ATOM 899 C CA . SER A 1 114 ? 4.508 0.924 -7.133 1 98.19 114 SER A CA 1
ATOM 900 C C . SER A 1 114 ? 3.508 1.343 -6.062 1 98.19 114 SER A C 1
ATOM 902 O O . SER A 1 114 ? 2.461 0.713 -5.906 1 98.19 114 SER A O 1
ATOM 904 N N . ASP A 1 115 ? 3.799 2.395 -5.328 1 98.06 115 ASP A N 1
ATOM 905 C CA . ASP A 1 115 ? 2.895 2.895 -4.297 1 98.06 115 ASP A CA 1
ATOM 906 C C . ASP A 1 115 ? 1.569 3.35 -4.902 1 98.06 115 ASP A C 1
ATOM 908 O O . ASP A 1 115 ? 0.502 3.076 -4.352 1 98.06 115 ASP A O 1
ATOM 912 N N . TRP A 1 116 ? 1.657 4.086 -5.969 1 98.5 116 TRP A N 1
ATOM 913 C CA . TRP A 1 116 ? 0.448 4.551 -6.641 1 98.5 116 TRP A CA 1
ATOM 914 C C . TRP A 1 116 ? -0.414 3.373 -7.086 1 98.5 116 TRP A C 1
ATOM 916 O O . TRP A 1 116 ? -1.637 3.393 -6.922 1 98.5 116 TRP A O 1
ATOM 926 N N . LEU A 1 117 ? 0.207 2.393 -7.633 1 98.69 117 LEU A N 1
ATOM 927 C CA . LEU A 1 117 ? -0.503 1.215 -8.117 1 98.69 117 LEU A CA 1
ATOM 928 C C . LEU A 1 117 ? -1.131 0.442 -6.961 1 98.69 117 LEU A C 1
ATOM 930 O O . LEU A 1 117 ? -2.213 -0.131 -7.109 1 98.69 117 LEU A O 1
ATOM 934 N N . ILE A 1 118 ? -0.455 0.34 -5.828 1 98.38 118 ILE A N 1
ATOM 935 C CA . ILE A 1 118 ? -1.027 -0.293 -4.645 1 98.38 118 ILE A CA 1
ATOM 936 C C . ILE A 1 118 ? -2.32 0.419 -4.254 1 98.38 118 ILE A C 1
ATOM 938 O O . ILE A 1 118 ? -3.354 -0.224 -4.051 1 98.38 118 ILE A O 1
ATOM 942 N N . ALA A 1 119 ? -2.268 1.723 -4.184 1 98.31 119 ALA A N 1
ATOM 943 C CA . ALA A 1 119 ? -3.457 2.498 -3.84 1 98.31 119 ALA A CA 1
ATOM 944 C C . ALA A 1 119 ? -4.574 2.262 -4.852 1 98.31 119 ALA A C 1
ATOM 946 O O . ALA A 1 119 ? -5.738 2.109 -4.477 1 98.31 119 ALA A O 1
ATOM 947 N N . GLU A 1 120 ? -4.238 2.246 -6.098 1 98.38 120 GLU A N 1
ATOM 948 C CA . GLU A 1 120 ? -5.211 1.965 -7.152 1 98.38 120 GLU A CA 1
ATOM 949 C C . GLU A 1 120 ? -5.844 0.589 -6.965 1 98.38 120 GLU A C 1
ATOM 951 O O . GLU A 1 120 ? -7.055 0.43 -7.125 1 98.38 120 GLU A O 1
ATOM 956 N N . SER A 1 121 ? -5.008 -0.361 -6.684 1 98.44 121 SER A N 1
ATOM 957 C CA . SER A 1 121 ? -5.488 -1.721 -6.465 1 98.44 121 SER A CA 1
ATOM 958 C C . SER A 1 121 ? -6.449 -1.784 -5.277 1 98.44 121 SER A C 1
ATOM 960 O O . SER A 1 121 ? -7.434 -2.525 -5.309 1 98.44 121 SER A O 1
ATOM 962 N N . ILE A 1 122 ? -6.184 -1.036 -4.238 1 98.12 122 ILE A N 1
ATOM 963 C CA . ILE A 1 122 ? -7.043 -0.971 -3.064 1 98.12 122 ILE A CA 1
ATOM 964 C C . ILE A 1 122 ? -8.406 -0.405 -3.453 1 98.12 122 ILE A C 1
ATOM 966 O O . ILE A 1 122 ? -9.445 -0.957 -3.08 1 98.12 122 ILE A O 1
ATOM 970 N N . LYS A 1 123 ? -8.406 0.677 -4.176 1 97.94 123 LYS A N 1
ATOM 971 C CA . LYS A 1 123 ? -9.656 1.293 -4.613 1 97.94 123 LYS A CA 1
ATOM 972 C C . LYS A 1 123 ? -10.484 0.317 -5.438 1 97.94 123 LYS A C 1
ATOM 974 O O . LYS A 1 123 ? -11.703 0.237 -5.27 1 97.94 123 LYS A O 1
ATOM 979 N N . ARG A 1 124 ? -9.836 -0.394 -6.273 1 97.94 124 ARG A N 1
ATOM 980 C CA . ARG A 1 124 ? -10.531 -1.393 -7.082 1 97.94 124 ARG A CA 1
ATOM 981 C C . ARG A 1 124 ? -11.039 -2.541 -6.219 1 97.94 124 ARG A C 1
ATOM 983 O O . ARG A 1 124 ? -12.156 -3.027 -6.418 1 97.94 124 ARG A O 1
ATOM 990 N N . ALA A 1 125 ? -10.258 -3.012 -5.281 1 98.44 125 ALA A N 1
ATOM 991 C CA . ALA A 1 125 ? -10.648 -4.109 -4.398 1 98.44 125 ALA A CA 1
ATOM 992 C C . ALA A 1 125 ? -11.852 -3.729 -3.547 1 98.44 125 ALA A C 1
ATOM 994 O O . ALA A 1 125 ? -12.688 -4.578 -3.227 1 98.44 125 ALA A O 1
ATOM 995 N N . LEU A 1 126 ? -11.93 -2.482 -3.195 1 97.75 126 LEU A N 1
ATOM 996 C CA . LEU A 1 126 ? -13.047 -2 -2.396 1 97.75 126 LEU A CA 1
ATOM 997 C C . LEU A 1 126 ? -14.375 -2.225 -3.121 1 97.75 126 LEU A C 1
ATOM 999 O O . LEU A 1 126 ? -15.398 -2.477 -2.486 1 97.75 126 LEU A O 1
ATOM 1003 N N . GLN A 1 127 ? -14.32 -2.113 -4.438 1 97.19 127 GLN A N 1
ATOM 1004 C CA . GLN A 1 127 ? -15.523 -2.332 -5.238 1 97.19 127 GLN A CA 1
ATOM 1005 C C . GLN A 1 127 ? -15.977 -3.787 -5.164 1 97.19 127 GLN A C 1
ATOM 1007 O O . GLN A 1 127 ? -17.125 -4.102 -5.488 1 97.19 127 GLN A O 1
ATOM 1012 N N . LEU A 1 128 ? -15.094 -4.672 -4.773 1 98.12 128 LEU A N 1
ATOM 1013 C CA . LEU A 1 128 ? -15.406 -6.094 -4.68 1 98.12 128 LEU A CA 1
ATOM 1014 C C . LEU A 1 128 ? -15.844 -6.461 -3.268 1 98.12 128 LEU A C 1
ATOM 1016 O O . LEU A 1 128 ? -16.422 -7.527 -3.051 1 98.12 128 LEU A O 1
ATOM 1020 N N . GLY A 1 129 ? -15.492 -5.617 -2.277 1 97.31 129 GLY A N 1
ATOM 1021 C CA . GLY A 1 129 ? -15.953 -5.828 -0.913 1 97.31 129 GLY A CA 1
ATOM 1022 C C . GLY A 1 129 ? -14.82 -5.801 0.102 1 97.31 129 GLY A C 1
ATOM 1023 O O . GLY A 1 129 ? -13.656 -6.004 -0.25 1 97.31 129 GLY A O 1
ATOM 1024 N N . PRO A 1 130 ? -15.156 -5.52 1.348 1 96.88 130 PRO A N 1
ATOM 1025 C CA . PRO A 1 130 ? -14.148 -5.391 2.4 1 96.88 130 PRO A CA 1
ATOM 1026 C C . PRO A 1 130 ? -13.383 -6.691 2.65 1 96.88 130 PRO A C 1
ATOM 1028 O O . PRO A 1 130 ? -12.203 -6.66 3.012 1 96.88 130 PRO A O 1
ATOM 1031 N N . ASP A 1 131 ? -14.094 -7.82 2.436 1 97.19 131 ASP A N 1
ATOM 1032 C CA . ASP A 1 131 ? -13.43 -9.109 2.65 1 97.19 131 ASP A CA 1
ATOM 1033 C C . ASP A 1 131 ? -12.312 -9.328 1.636 1 97.19 131 ASP A C 1
ATOM 1035 O O . ASP A 1 131 ? -11.297 -9.945 1.953 1 97.19 131 ASP A O 1
ATOM 1039 N N . ILE A 1 132 ? -12.523 -8.836 0.436 1 98.38 132 ILE A N 1
ATOM 1040 C CA . ILE A 1 132 ? -11.516 -8.945 -0.612 1 98.38 132 ILE A CA 1
ATOM 1041 C C . ILE A 1 132 ? -10.32 -8.055 -0.279 1 98.38 132 ILE A C 1
ATOM 1043 O O . ILE A 1 132 ? -9.164 -8.469 -0.426 1 98.38 132 ILE A O 1
ATOM 1047 N N . VAL A 1 133 ? -10.633 -6.848 0.221 1 98.38 133 VAL A N 1
ATOM 1048 C CA . VAL A 1 133 ? -9.57 -5.938 0.632 1 98.38 133 VAL A CA 1
ATOM 1049 C C . VAL A 1 133 ? -8.742 -6.574 1.743 1 98.38 133 VAL A C 1
ATOM 1051 O O . VAL A 1 133 ? -7.508 -6.547 1.702 1 98.38 133 VAL A O 1
ATOM 1054 N N . LYS A 1 134 ? -9.398 -7.137 2.701 1 98.25 134 LYS A N 1
ATOM 1055 C CA . LYS A 1 134 ? -8.719 -7.777 3.822 1 98.25 134 LYS A CA 1
ATOM 1056 C C . LYS A 1 134 ? -7.828 -8.922 3.344 1 98.25 134 LYS A C 1
ATOM 1058 O O . LYS A 1 134 ? -6.668 -9.023 3.75 1 98.25 134 LYS A O 1
ATOM 1063 N N . TYR A 1 135 ? -8.375 -9.75 2.51 1 98.56 135 TYR A N 1
ATOM 1064 C CA . TYR A 1 135 ? -7.633 -10.883 1.976 1 98.56 135 TYR A CA 1
ATOM 1065 C C . TYR A 1 135 ? -6.395 -10.422 1.218 1 98.56 135 TYR A C 1
ATOM 1067 O O . TYR A 1 135 ? -5.301 -10.961 1.412 1 98.56 135 TYR A O 1
ATOM 1075 N N . LEU A 1 136 ? -6.559 -9.422 0.374 1 98.44 136 LEU A N 1
ATOM 1076 C CA . LEU A 1 136 ? -5.445 -8.945 -0.44 1 98.44 136 LEU A CA 1
ATOM 1077 C C . LEU A 1 136 ? -4.398 -8.25 0.423 1 98.44 136 LEU A C 1
ATOM 1079 O O . LEU A 1 136 ? -3.205 -8.305 0.125 1 98.44 136 LEU A O 1
ATOM 1083 N N . ALA A 1 137 ? -4.816 -7.559 1.482 1 98.19 137 ALA A N 1
ATOM 1084 C CA . ALA A 1 137 ? -3.861 -6.988 2.432 1 98.19 137 ALA A CA 1
ATOM 1085 C C . ALA A 1 137 ? -3.021 -8.086 3.088 1 98.19 137 ALA A C 1
ATOM 1087 O O . ALA A 1 137 ? -1.814 -7.918 3.277 1 98.19 137 ALA A O 1
ATOM 1088 N N . ASP A 1 138 ? -3.656 -9.203 3.41 1 97.88 138 ASP A N 1
ATOM 1089 C CA . ASP A 1 138 ? -2.934 -10.359 3.945 1 97.88 138 ASP A CA 1
ATOM 1090 C C . ASP A 1 138 ? -1.925 -10.891 2.932 1 97.88 138 ASP A C 1
ATOM 1092 O O . ASP A 1 138 ? -0.8 -11.242 3.293 1 97.88 138 ASP A O 1
ATOM 1096 N N . VAL A 1 139 ? -2.361 -10.984 1.732 1 97.75 139 VAL A N 1
ATOM 1097 C CA . VAL A 1 139 ? -1.496 -11.43 0.649 1 97.75 139 VAL A CA 1
ATOM 1098 C C . VAL A 1 139 ? -0.271 -10.523 0.555 1 97.75 139 VAL A C 1
ATOM 1100 O O . VAL A 1 139 ? 0.859 -11.008 0.446 1 97.75 139 VAL A O 1
ATOM 1103 N N . ALA A 1 140 ? -0.493 -9.234 0.619 1 97.06 140 ALA A N 1
ATOM 1104 C CA . ALA A 1 140 ? 0.589 -8.258 0.517 1 97.06 140 ALA A CA 1
ATOM 1105 C C . ALA A 1 140 ? 1.596 -8.43 1.649 1 97.06 140 ALA A C 1
ATOM 1107 O O . ALA A 1 140 ? 2.805 -8.305 1.439 1 97.06 140 ALA A O 1
ATOM 1108 N N . GLN A 1 141 ? 1.138 -8.641 2.844 1 97.62 141 GLN A N 1
ATOM 1109 C CA . GLN A 1 141 ? 2.037 -8.852 3.975 1 97.62 141 GLN A CA 1
ATOM 1110 C C . GLN A 1 141 ? 2.865 -10.117 3.795 1 97.62 141 GLN A C 1
ATOM 1112 O O . GLN A 1 141 ? 4.059 -10.133 4.102 1 97.62 141 GLN A O 1
ATOM 1117 N N . ARG A 1 142 ? 2.236 -11.164 3.277 1 96.75 142 ARG A N 1
ATOM 1118 C CA . ARG A 1 142 ? 2.971 -12.391 2.998 1 96.75 142 ARG A CA 1
ATOM 1119 C C . ARG A 1 142 ? 4.023 -12.164 1.919 1 96.75 142 ARG A C 1
ATOM 1121 O O . ARG A 1 142 ? 5.141 -12.68 2.018 1 96.75 142 ARG A O 1
ATOM 1128 N N . LEU A 1 143 ? 3.654 -11.406 0.913 1 96.19 143 LEU A N 1
ATOM 1129 C CA . LEU A 1 143 ? 4.617 -11.078 -0.132 1 96.19 143 LEU A CA 1
ATOM 1130 C C . LEU A 1 143 ? 5.809 -10.32 0.445 1 96.19 143 LEU A C 1
ATOM 1132 O O . LEU A 1 143 ? 6.949 -10.555 0.044 1 96.19 143 LEU A O 1
ATOM 1136 N N . SER A 1 144 ? 5.52 -9.383 1.361 1 96.31 144 SER A N 1
ATOM 1137 C CA . SER A 1 144 ? 6.594 -8.641 2.016 1 96.31 144 SER A CA 1
ATOM 1138 C C . SER A 1 144 ? 7.531 -9.57 2.768 1 96.31 144 SER A C 1
ATOM 1140 O O . SER A 1 144 ? 8.758 -9.414 2.711 1 96.31 144 SER A O 1
ATOM 1142 N N . ILE A 1 145 ? 6.969 -10.531 3.434 1 96.56 145 ILE A N 1
ATOM 1143 C CA . ILE A 1 145 ? 7.758 -11.516 4.164 1 96.56 145 ILE A CA 1
ATOM 1144 C C . ILE A 1 145 ? 8.625 -12.305 3.188 1 96.56 145 ILE A C 1
ATOM 1146 O O . ILE A 1 145 ? 9.82 -12.492 3.42 1 96.56 145 ILE A O 1
ATOM 1150 N N . GLY A 1 146 ? 8.039 -12.766 2.119 1 94.81 146 GLY A N 1
ATOM 1151 C CA . GLY A 1 146 ? 8.773 -13.492 1.103 1 94.81 146 GLY A CA 1
ATOM 1152 C C . GLY A 1 146 ? 9.945 -12.711 0.532 1 94.81 146 GLY A C 1
ATOM 1153 O O . GLY A 1 146 ? 11.039 -13.25 0.364 1 94.81 146 GLY A O 1
ATOM 1154 N N . GLN A 1 147 ? 9.711 -11.438 0.219 1 93.19 147 GLN A N 1
ATOM 1155 C CA . GLN A 1 147 ? 10.766 -10.594 -0.337 1 93.19 147 GLN A CA 1
ATOM 1156 C C . GLN A 1 147 ? 11.891 -10.375 0.674 1 93.19 147 GLN A C 1
ATOM 1158 O O . GLN A 1 147 ? 13.062 -10.312 0.304 1 93.19 147 GLN A O 1
ATOM 1163 N N . ALA A 1 148 ? 11.516 -10.188 1.942 1 94.88 148 ALA A N 1
ATOM 1164 C CA . ALA A 1 148 ? 12.523 -10.039 2.986 1 94.88 148 ALA A CA 1
ATOM 1165 C C . ALA A 1 148 ? 13.391 -11.289 3.094 1 94.88 148 ALA A C 1
ATOM 1167 O O . ALA A 1 148 ? 14.609 -11.195 3.232 1 94.88 148 ALA A O 1
ATOM 1168 N N . LEU A 1 149 ? 12.75 -12.445 3.076 1 94.94 149 LEU A N 1
ATOM 1169 C CA . LEU A 1 149 ? 13.477 -13.711 3.107 1 94.94 149 LEU A CA 1
ATOM 1170 C C . LEU A 1 149 ? 14.422 -13.828 1.913 1 94.94 149 LEU A C 1
ATOM 1172 O O . LEU A 1 149 ? 15.555 -14.297 2.053 1 94.94 149 LEU A O 1
ATOM 1176 N N . ASP A 1 150 ? 13.953 -13.406 0.778 1 91.38 150 ASP A N 1
ATOM 1177 C CA . ASP A 1 150 ? 14.773 -13.406 -0.428 1 91.38 150 ASP A CA 1
ATOM 1178 C C . ASP A 1 150 ? 16.016 -12.523 -0.254 1 91.38 150 ASP A C 1
ATOM 1180 O O . ASP A 1 150 ? 17.109 -12.914 -0.633 1 91.38 150 ASP A O 1
ATOM 1184 N N . LEU A 1 151 ? 15.828 -11.367 0.256 1 92.69 151 LEU A N 1
ATOM 1185 C CA . LEU A 1 151 ? 16.922 -10.43 0.495 1 92.69 151 LEU A CA 1
ATOM 1186 C C . LEU A 1 151 ? 17.922 -11.008 1.501 1 92.69 151 LEU A C 1
ATOM 1188 O O . LEU A 1 151 ? 19.109 -10.664 1.471 1 92.69 151 LEU A O 1
ATOM 1192 N N . ASP A 1 152 ? 17.422 -11.883 2.375 1 93.94 152 ASP A N 1
ATOM 1193 C CA . ASP A 1 152 ? 18.266 -12.516 3.383 1 93.94 152 ASP A CA 1
ATOM 1194 C C . ASP A 1 152 ? 19 -13.719 2.797 1 93.94 152 ASP A C 1
ATOM 1196 O O . ASP A 1 152 ? 19.812 -14.352 3.484 1 93.94 152 ASP A O 1
ATOM 1200 N N . GLY A 1 153 ? 18.719 -14.07 1.568 1 90.75 153 GLY A N 1
ATOM 1201 C CA . GLY A 1 153 ? 19.359 -15.219 0.939 1 90.75 153 GLY A CA 1
ATOM 1202 C C . GLY A 1 153 ? 18.688 -16.531 1.285 1 90.75 153 GLY A C 1
ATOM 1203 O O . GLY A 1 153 ? 19.266 -17.609 1.07 1 90.75 153 GLY A O 1
ATOM 1204 N N . ARG A 1 154 ? 17.516 -16.469 1.914 1 91.56 154 ARG A N 1
ATOM 1205 C CA . ARG A 1 154 ? 16.75 -17.656 2.266 1 91.56 154 ARG A CA 1
ATOM 1206 C C . ARG A 1 154 ? 15.766 -18.031 1.161 1 91.56 154 ARG A C 1
ATOM 1208 O O . ARG A 1 154 ? 14.555 -18.062 1.388 1 91.56 154 ARG A O 1
ATOM 1215 N N . TYR A 1 155 ? 16.219 -18.422 0.08 1 85.19 155 TYR A N 1
ATOM 1216 C CA . TYR A 1 155 ? 15.484 -18.547 -1.175 1 85.19 155 TYR A CA 1
ATOM 1217 C C . TYR A 1 155 ? 14.438 -19.656 -1.088 1 85.19 155 TYR A C 1
ATOM 1219 O O . TYR A 1 155 ? 13.328 -19.516 -1.611 1 85.19 155 TYR A O 1
ATOM 1227 N N . ASP A 1 156 ? 14.719 -20.734 -0.421 1 82.69 156 ASP A N 1
ATOM 1228 C CA . ASP A 1 156 ? 13.773 -21.828 -0.308 1 82.69 156 ASP A CA 1
ATOM 1229 C C . ASP A 1 156 ? 12.523 -21.406 0.461 1 82.69 156 ASP A C 1
ATOM 1231 O O . ASP A 1 156 ? 11.406 -21.719 0.047 1 82.69 156 ASP A O 1
ATOM 1235 N N . GLU A 1 157 ? 12.758 -20.703 1.516 1 89.12 157 GLU A N 1
ATOM 1236 C CA . GLU A 1 157 ? 11.641 -20.203 2.309 1 89.12 157 GLU A CA 1
ATOM 1237 C C . GLU A 1 157 ? 10.891 -19.094 1.568 1 89.12 157 GLU A C 1
ATOM 1239 O O . GLU A 1 157 ? 9.672 -18.984 1.682 1 89.12 157 GLU A O 1
ATOM 1244 N N . ALA A 1 158 ? 11.625 -18.328 0.837 1 91.06 158 ALA A N 1
ATOM 1245 C CA . ALA A 1 158 ? 11.062 -17.188 0.14 1 91.06 158 ALA A CA 1
ATOM 1246 C C . ALA A 1 158 ? 10.055 -17.625 -0.918 1 91.06 158 ALA A C 1
ATOM 1248 O O . ALA A 1 158 ? 9.07 -16.922 -1.174 1 91.06 158 ALA A O 1
ATOM 1249 N N . ALA A 1 159 ? 10.281 -18.797 -1.529 1 84.25 159 ALA A N 1
ATOM 1250 C CA . ALA A 1 159 ? 9.422 -19.266 -2.615 1 84.25 159 ALA A CA 1
ATOM 1251 C C . ALA A 1 159 ? 7.973 -19.375 -2.158 1 84.25 159 ALA A C 1
ATOM 1253 O O . ALA A 1 159 ? 7.051 -19.047 -2.906 1 84.25 159 ALA A O 1
ATOM 1254 N N . GLU A 1 160 ? 7.734 -19.703 -0.972 1 90.38 160 GLU A N 1
ATOM 1255 C CA . GLU A 1 160 ? 6.406 -19.906 -0.401 1 90.38 160 GLU A CA 1
ATOM 1256 C C . GLU A 1 160 ? 5.695 -18.562 -0.193 1 90.38 160 GLU A C 1
ATOM 1258 O O . GLU A 1 160 ? 4.465 -18.516 -0.139 1 90.38 160 GLU A O 1
ATOM 1263 N N . PHE A 1 161 ? 6.566 -17.484 -0.178 1 92.62 161 PHE A N 1
ATOM 1264 C CA . PHE A 1 161 ? 5.9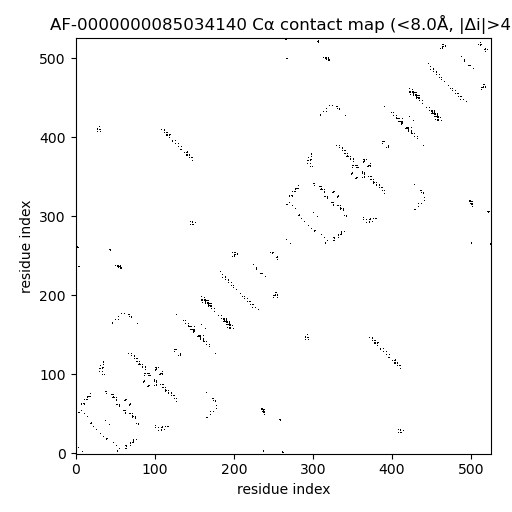61 -16.219 0.223 1 92.62 161 PHE A CA 1
ATOM 1265 C C . PHE A 1 161 ? 6.121 -15.172 -0.871 1 92.62 161 PHE A C 1
ATOM 1267 O O . PHE A 1 161 ? 5.387 -14.188 -0.905 1 92.62 161 PHE A O 1
ATOM 1274 N N . LYS A 1 162 ? 7.055 -15.336 -1.681 1 90.25 162 LYS A N 1
ATOM 1275 C CA . LYS A 1 162 ? 7.371 -14.312 -2.67 1 90.25 162 LYS A CA 1
ATOM 1276 C C . LYS A 1 162 ? 6.461 -14.422 -3.889 1 90.25 162 LYS A C 1
ATOM 1278 O O . LYS A 1 162 ? 6.059 -13.406 -4.465 1 90.25 162 LYS A O 1
ATOM 1283 N N . THR A 1 163 ? 6.074 -15.617 -4.34 1 88.5 163 THR A N 1
ATOM 1284 C CA . THR A 1 163 ? 5.309 -15.82 -5.566 1 88.5 163 THR A CA 1
ATOM 1285 C C . THR A 1 163 ? 3.965 -16.484 -5.262 1 88.5 163 THR A C 1
ATOM 1287 O O . THR A 1 163 ? 2.939 -16.094 -5.828 1 88.5 163 THR A O 1
ATOM 1290 N N . ALA A 1 164 ? 3.945 -17.312 -4.332 1 94.12 164 ALA A N 1
ATOM 1291 C CA . ALA A 1 164 ? 2.807 -18.203 -4.082 1 94.12 164 ALA A CA 1
ATOM 1292 C C . ALA A 1 164 ? 1.576 -17.391 -3.662 1 94.12 164 ALA A C 1
ATOM 1294 O O . ALA A 1 164 ? 0.464 -17.672 -4.121 1 94.12 164 ALA A O 1
ATOM 1295 N N . PRO A 1 165 ? 1.766 -16.375 -2.887 1 96.81 165 PRO A N 1
ATOM 1296 C CA . PRO A 1 165 ? 0.565 -15.68 -2.406 1 96.81 165 PRO A CA 1
ATOM 1297 C C . PRO A 1 165 ? -0.267 -15.086 -3.541 1 96.81 165 PRO A C 1
ATOM 1299 O O . PRO A 1 165 ? -1.498 -15.156 -3.51 1 96.81 165 PRO A O 1
ATOM 1302 N N . LEU A 1 166 ? 0.323 -14.531 -4.516 1 96.12 166 LEU A N 1
ATOM 1303 C CA . LEU A 1 166 ? -0.432 -13.914 -5.602 1 96.12 166 LEU A CA 1
ATOM 1304 C C . LEU A 1 166 ? -1.049 -14.977 -6.504 1 96.12 166 LEU A C 1
ATOM 1306 O O . LEU A 1 166 ? -2.143 -14.781 -7.043 1 96.12 166 LEU A O 1
ATOM 1310 N N . ILE A 1 167 ? -0.352 -16.047 -6.746 1 95.94 167 ILE A N 1
ATOM 1311 C CA . ILE A 1 167 ? -0.922 -17.156 -7.504 1 95.94 167 ILE A CA 1
ATOM 1312 C C . ILE A 1 167 ? -2.1 -17.75 -6.738 1 95.94 167 ILE A C 1
ATOM 1314 O O . ILE A 1 167 ? -3.15 -18.031 -7.32 1 95.94 167 ILE A O 1
ATOM 1318 N N . GLU A 1 168 ? -1.884 -17.938 -5.441 1 97.94 168 GLU A N 1
ATOM 1319 C CA . GLU A 1 168 ? -2.971 -18.375 -4.566 1 97.94 168 GLU A CA 1
ATOM 1320 C C . GLU A 1 168 ? -4.184 -17.453 -4.703 1 97.94 168 GLU A C 1
ATOM 1322 O O . GLU A 1 168 ? -5.316 -17.938 -4.812 1 97.94 168 GLU A O 1
ATOM 1327 N N . ALA A 1 169 ? -3.959 -16.156 -4.711 1 98.62 169 ALA A N 1
ATOM 1328 C CA . ALA A 1 169 ? -5.043 -15.188 -4.828 1 98.62 169 ALA A CA 1
ATOM 1329 C C . ALA A 1 169 ? -5.82 -15.391 -6.125 1 98.62 169 ALA A C 1
ATOM 1331 O O . ALA A 1 169 ? -7.035 -15.18 -6.168 1 98.62 169 ALA A O 1
ATOM 1332 N N . SER A 1 170 ? -5.176 -15.789 -7.18 1 98.19 170 SER A N 1
ATOM 1333 C CA . SER A 1 170 ? -5.82 -16.016 -8.469 1 98.19 170 SER A CA 1
ATOM 1334 C C . SER A 1 170 ? -6.867 -17.109 -8.375 1 98.19 170 SER A C 1
ATOM 1336 O O . SER A 1 170 ? -7.801 -17.156 -9.18 1 98.19 170 SER A O 1
ATOM 1338 N N . LEU A 1 171 ? -6.738 -18.016 -7.434 1 98 171 LEU A N 1
ATOM 1339 C CA . LEU A 1 171 ? -7.703 -19.109 -7.277 1 98 171 LEU A CA 1
ATOM 1340 C C . LEU A 1 171 ? -8.68 -18.797 -6.148 1 98 171 LEU A C 1
ATOM 1342 O O . LEU A 1 171 ? -9.859 -19.156 -6.234 1 98 171 LEU A O 1
ATOM 1346 N N . VAL A 1 172 ? -8.258 -18.109 -5.152 1 98.44 172 VAL A N 1
ATOM 1347 C CA . VAL A 1 172 ? -9.07 -17.844 -3.967 1 98.44 172 VAL A CA 1
ATOM 1348 C C . VAL A 1 172 ? -10.117 -16.781 -4.277 1 98.44 172 VAL A C 1
ATOM 1350 O O . VAL A 1 172 ? -11.273 -16.891 -3.877 1 98.44 172 VAL A O 1
ATOM 1353 N N . LEU A 1 173 ? -9.719 -15.727 -5 1 98.56 173 LEU A N 1
ATOM 1354 C CA . LEU A 1 173 ? -10.602 -14.594 -5.246 1 98.56 173 LEU A CA 1
ATOM 1355 C C . LEU A 1 173 ? -11.867 -15.031 -5.977 1 98.56 173 LEU A C 1
ATOM 1357 O O . LEU A 1 173 ? -12.984 -14.711 -5.555 1 98.56 173 LEU A O 1
ATOM 1361 N N . PRO A 1 174 ? -11.727 -15.859 -7.055 1 97.88 174 PRO A N 1
ATOM 1362 C CA . PRO A 1 174 ? -12.969 -16.297 -7.695 1 97.88 174 PRO A CA 1
ATOM 1363 C C . PRO A 1 174 ? -13.844 -17.141 -6.762 1 97.88 174 PRO A C 1
ATOM 1365 O O . PRO A 1 174 ? -15.07 -17.031 -6.801 1 97.88 174 PRO A O 1
ATOM 1368 N N . ALA A 1 175 ? -13.234 -18 -5.973 1 97.38 175 ALA A N 1
ATOM 1369 C CA . ALA A 1 175 ? -14.008 -18.797 -5.023 1 97.38 175 ALA A CA 1
ATOM 1370 C C . ALA A 1 175 ? -14.75 -17.906 -4.035 1 97.38 175 ALA A C 1
ATOM 1372 O O . ALA A 1 175 ? -15.914 -18.172 -3.711 1 97.38 175 ALA A O 1
ATOM 1373 N N . MET A 1 176 ? -14.125 -16.844 -3.553 1 98.06 176 MET A N 1
ATOM 1374 C CA . MET A 1 176 ? -14.758 -15.898 -2.645 1 98.06 176 MET A CA 1
ATOM 1375 C C . MET A 1 176 ? -15.891 -15.156 -3.34 1 98.06 176 MET A C 1
ATOM 1377 O O . MET A 1 176 ? -17 -15.062 -2.807 1 98.06 176 MET A O 1
ATOM 1381 N N . LEU A 1 177 ? -15.648 -14.648 -4.516 1 97.94 177 LEU A N 1
ATOM 1382 C CA . LEU A 1 177 ? -16.562 -13.766 -5.223 1 97.94 177 LEU A CA 1
ATOM 1383 C C . LEU A 1 177 ? -17.812 -14.531 -5.684 1 97.94 177 LEU A C 1
ATOM 1385 O O . LEU A 1 177 ? -18.906 -13.969 -5.758 1 97.94 177 LEU A O 1
ATOM 1389 N N . LEU A 1 178 ? -17.625 -15.844 -5.969 1 97 178 LEU A N 1
ATOM 1390 C CA . LEU A 1 178 ? -18.719 -16.641 -6.473 1 97 178 LEU A CA 1
ATOM 1391 C C . LEU A 1 178 ? -19.375 -17.438 -5.344 1 97 178 LEU A C 1
ATOM 1393 O O . LEU A 1 178 ? -20.25 -18.266 -5.594 1 97 178 LEU A O 1
ATOM 1397 N N . GLY A 1 179 ? -18.906 -17.219 -4.113 1 96.12 179 GLY A N 1
ATOM 1398 C CA . GLY A 1 179 ? -19.531 -17.828 -2.943 1 96.12 179 GLY A CA 1
ATOM 1399 C C . GLY A 1 179 ? -19.297 -19.328 -2.855 1 96.12 179 GLY A C 1
ATOM 1400 O O . GLY A 1 179 ? -20.172 -20.062 -2.418 1 96.12 179 GLY A O 1
ATOM 1401 N N . ARG A 1 180 ? -18.188 -19.75 -3.441 1 94.56 180 ARG A N 1
ATOM 1402 C CA . ARG A 1 180 ? -17.875 -21.172 -3.404 1 94.56 180 ARG A CA 1
ATOM 1403 C C . ARG A 1 180 ? -16.984 -21.5 -2.209 1 94.56 180 ARG A C 1
ATOM 1405 O O . ARG A 1 180 ? -15.844 -21.938 -2.379 1 94.56 180 ARG A O 1
ATOM 1412 N N . ARG A 1 181 ? -17.469 -21.469 -1.046 1 93.19 181 ARG A N 1
ATOM 1413 C CA . ARG A 1 181 ? -16.734 -21.641 0.208 1 93.19 181 ARG A CA 1
ATOM 1414 C C . ARG A 1 181 ? -16.219 -23.062 0.354 1 93.19 181 ARG A C 1
ATOM 1416 O O . ARG A 1 181 ? -15.18 -23.281 0.989 1 93.19 181 ARG A O 1
ATOM 1423 N N . GLU A 1 182 ? -16.844 -24 -0.276 1 93.69 182 GLU A N 1
ATOM 1424 C CA . GLU A 1 182 ? -16.516 -25.406 -0.133 1 93.69 182 GLU A CA 1
ATOM 1425 C C . GLU A 1 182 ? -15.18 -25.734 -0.802 1 93.69 182 GLU A C 1
ATOM 1427 O O . GLU A 1 182 ? -14.562 -26.766 -0.505 1 93.69 182 GLU A O 1
ATOM 1432 N N . ILE A 1 183 ? -14.711 -24.891 -1.685 1 95.31 183 ILE A N 1
ATOM 1433 C CA . ILE A 1 183 ? -13.477 -25.25 -2.385 1 95.31 183 ILE A CA 1
ATOM 1434 C C . ILE A 1 183 ? -12.352 -24.297 -1.952 1 95.31 183 ILE A C 1
ATOM 1436 O O . ILE A 1 183 ? -11.227 -24.406 -2.447 1 95.31 183 ILE A O 1
ATOM 1440 N N . LEU A 1 184 ? -12.602 -23.391 -1.086 1 96.19 184 LEU A N 1
ATOM 1441 C CA . LEU A 1 184 ? -11.648 -22.359 -0.709 1 96.19 184 LEU A CA 1
ATOM 1442 C C . LEU A 1 184 ? -10.336 -22.969 -0.228 1 96.19 184 LEU A C 1
ATOM 1444 O O . LEU A 1 184 ? -9.258 -22.547 -0.656 1 96.19 184 LEU A O 1
ATOM 1448 N N . ASP A 1 185 ? -10.414 -23.953 0.623 1 95.81 185 ASP A N 1
ATOM 1449 C CA . ASP A 1 185 ? -9.211 -24.578 1.169 1 95.81 185 ASP A CA 1
ATOM 1450 C C . ASP A 1 185 ? -8.414 -25.281 0.077 1 95.81 185 ASP A C 1
ATOM 1452 O O . ASP A 1 185 ? -7.188 -25.188 0.04 1 95.81 185 ASP A O 1
ATOM 1456 N N . SER A 1 186 ? -9.102 -25.984 -0.761 1 95.75 186 SER A N 1
ATOM 1457 C CA . SER A 1 186 ? -8.445 -26.688 -1.864 1 95.75 186 SER A CA 1
ATOM 1458 C C . SER A 1 186 ? -7.828 -25.703 -2.848 1 95.75 186 SER A C 1
ATOM 1460 O O . SER A 1 186 ? -6.738 -25.938 -3.375 1 95.75 186 SER A O 1
ATOM 1462 N N . ALA A 1 187 ? -8.578 -24.609 -3.111 1 96.5 187 ALA A N 1
ATOM 1463 C CA . ALA A 1 187 ? -8.062 -23.562 -3.994 1 96.5 187 ALA A CA 1
ATOM 1464 C C . ALA A 1 187 ? -6.801 -22.938 -3.42 1 96.5 187 ALA A C 1
ATOM 1466 O O . ALA A 1 187 ? -5.82 -22.734 -4.141 1 96.5 187 ALA A O 1
ATOM 1467 N N . LYS A 1 188 ? -6.859 -22.672 -2.137 1 97.25 188 LYS A N 1
ATOM 1468 C CA . LYS A 1 188 ? -5.707 -22.094 -1.443 1 97.25 188 LYS A CA 1
ATOM 1469 C C . LYS A 1 188 ? -4.492 -23.016 -1.549 1 97.25 188 LYS A C 1
ATOM 1471 O O . LYS A 1 188 ? -3.402 -22.578 -1.915 1 97.25 188 LYS A O 1
ATOM 1476 N N . LYS A 1 189 ? -4.688 -24.266 -1.254 1 96.75 189 LYS A N 1
ATOM 1477 C CA . LYS A 1 189 ? -3.604 -25.25 -1.278 1 96.75 189 LYS A CA 1
ATOM 1478 C C . LYS A 1 189 ? -3.023 -25.391 -2.684 1 96.75 189 LYS A C 1
ATOM 1480 O O . LYS A 1 189 ? -1.804 -25.375 -2.861 1 96.75 189 LYS A O 1
ATOM 1485 N N . LEU A 1 190 ? -3.871 -25.547 -3.633 1 96.25 190 LEU A N 1
ATOM 1486 C CA . LEU A 1 190 ? -3.414 -25.672 -5.012 1 96.25 190 LEU A CA 1
ATOM 1487 C C . LEU A 1 190 ? -2.656 -24.438 -5.453 1 96.25 190 LEU A C 1
ATOM 1489 O O . LEU A 1 190 ? -1.601 -24.531 -6.082 1 96.25 190 LEU A O 1
ATOM 1493 N N . GLY A 1 191 ? -3.242 -23.266 -5.168 1 96.19 191 GLY A N 1
ATOM 1494 C CA . GLY A 1 191 ? -2.578 -22.016 -5.508 1 96.19 191 GLY A CA 1
ATOM 1495 C C . GLY A 1 191 ? -1.195 -21.891 -4.898 1 96.19 191 GLY A C 1
ATOM 1496 O O . GLY A 1 191 ? -0.253 -21.453 -5.562 1 96.19 191 GLY A O 1
ATOM 1497 N N . GLN A 1 192 ? -1.074 -22.266 -3.678 1 95.88 192 GLN A N 1
ATOM 1498 C CA . GLN A 1 192 ? 0.212 -22.234 -2.988 1 95.88 192 GLN A CA 1
ATOM 1499 C C . GLN A 1 192 ? 1.226 -23.141 -3.67 1 95.88 192 GLN A C 1
ATOM 1501 O O . GLN A 1 192 ? 2.365 -22.75 -3.912 1 95.88 192 GLN A O 1
ATOM 1506 N N . LEU A 1 193 ? 0.848 -24.328 -3.98 1 93.75 193 LEU A N 1
ATOM 1507 C CA . LEU A 1 193 ? 1.719 -25.297 -4.633 1 93.75 193 LEU A CA 1
ATOM 1508 C C . LEU A 1 193 ? 2.143 -24.812 -6.012 1 93.75 193 LEU A C 1
ATOM 1510 O O . LEU A 1 193 ? 3.318 -24.906 -6.371 1 93.75 193 LEU A O 1
ATOM 1514 N N . LEU A 1 194 ? 1.171 -24.297 -6.75 1 93.12 194 LEU A N 1
ATOM 1515 C CA . LEU A 1 194 ? 1.467 -23.781 -8.078 1 93.12 194 LEU A CA 1
ATOM 1516 C C . LEU A 1 194 ? 2.449 -22.625 -8.008 1 93.12 194 LEU A C 1
ATOM 1518 O O . LEU A 1 194 ? 3.35 -22.5 -8.836 1 93.12 194 LEU A O 1
ATOM 1522 N N . GLY A 1 195 ? 2.201 -21.781 -7.031 1 92.56 195 GLY A N 1
ATOM 1523 C CA . GLY A 1 195 ? 3.088 -20.641 -6.848 1 92.56 195 GLY A CA 1
ATOM 1524 C C . GLY A 1 195 ? 4.527 -21.031 -6.586 1 92.56 195 GLY A C 1
ATOM 1525 O O . GLY A 1 195 ? 5.453 -20.469 -7.176 1 92.56 195 GLY A O 1
ATOM 1526 N N . VAL A 1 196 ? 4.719 -21.984 -5.73 1 90.56 196 VAL A N 1
ATOM 1527 C CA . VAL A 1 196 ? 6.059 -22.453 -5.414 1 90.56 196 VAL A CA 1
ATOM 1528 C C . VAL A 1 196 ? 6.688 -23.094 -6.648 1 90.56 196 VAL A C 1
ATOM 1530 O O . VAL A 1 196 ? 7.859 -22.859 -6.953 1 90.56 196 VAL A O 1
ATOM 1533 N N . LEU A 1 197 ? 5.926 -23.875 -7.309 1 87.69 197 LEU A N 1
ATOM 1534 C CA . LEU A 1 197 ? 6.402 -24.531 -8.531 1 87.69 197 LEU A CA 1
ATOM 1535 C C . LEU A 1 197 ? 6.84 -23.484 -9.555 1 87.69 197 LEU A C 1
ATOM 1537 O O . LEU A 1 197 ? 7.871 -23.656 -10.211 1 87.69 197 LEU A O 1
ATOM 1541 N N . TYR A 1 198 ? 6.027 -22.5 -9.695 1 85.75 198 TYR A N 1
ATOM 1542 C CA . TYR A 1 198 ? 6.34 -21.422 -10.633 1 85.75 198 TYR A CA 1
ATOM 1543 C C . TYR A 1 198 ? 7.645 -20.734 -10.258 1 85.75 198 TYR A C 1
ATOM 1545 O O . TYR A 1 198 ? 8.445 -20.391 -11.125 1 85.75 198 TYR A O 1
ATOM 1553 N N . GLN A 1 199 ? 7.801 -20.469 -9.055 1 84.12 199 GLN A N 1
ATOM 1554 C CA . GLN A 1 199 ? 9.023 -19.812 -8.602 1 84.12 199 GLN A CA 1
ATOM 1555 C C . GLN A 1 199 ? 10.242 -20.688 -8.875 1 84.12 199 GLN A C 1
ATOM 1557 O O . GLN A 1 199 ? 11.289 -20.188 -9.305 1 84.12 199 GLN A O 1
ATOM 1562 N N . TYR A 1 200 ? 10.133 -21.938 -8.609 1 81.44 200 TYR A N 1
ATOM 1563 C CA . TYR A 1 200 ? 11.227 -22.859 -8.859 1 81.44 200 TYR A CA 1
ATOM 1564 C C . TYR A 1 200 ? 11.586 -22.906 -10.336 1 81.44 200 TYR A C 1
ATOM 1566 O O . TYR A 1 200 ? 12.766 -22.922 -10.703 1 81.44 200 TYR A O 1
ATOM 1574 N N . ALA A 1 201 ? 10.609 -22.922 -11.109 1 78.12 201 ALA A N 1
ATOM 1575 C CA . ALA A 1 201 ? 10.828 -22.922 -12.547 1 78.12 201 ALA A CA 1
ATOM 1576 C C . ALA A 1 201 ? 11.531 -21.656 -13 1 78.12 201 ALA A C 1
ATOM 1578 O O . ALA A 1 201 ? 12.414 -21.688 -13.859 1 78.12 201 ALA A O 1
ATOM 1579 N N . ASP A 1 202 ? 11.133 -20.547 -12.453 1 74.94 202 ASP A N 1
ATOM 1580 C CA . ASP A 1 202 ? 11.727 -19.25 -12.773 1 74.94 202 ASP A CA 1
ATOM 1581 C C . ASP A 1 202 ? 13.188 -19.203 -12.32 1 74.94 202 ASP A C 1
ATOM 1583 O O . ASP A 1 202 ? 14.039 -18.656 -13.023 1 74.94 202 ASP A O 1
ATOM 1587 N N . ASP A 1 203 ? 13.453 -19.734 -11.164 1 72.44 203 ASP A N 1
ATOM 1588 C CA . ASP A 1 203 ? 14.82 -19.766 -10.656 1 72.44 203 ASP A CA 1
ATOM 1589 C C . ASP A 1 203 ? 15.711 -20.656 -11.531 1 72.44 203 ASP A C 1
ATOM 1591 O O . ASP A 1 203 ? 16.891 -20.328 -11.742 1 72.44 203 ASP A O 1
ATOM 1595 N N . TYR A 1 204 ? 15.125 -21.734 -11.969 1 67.69 204 TYR A N 1
ATOM 1596 C CA . TYR A 1 204 ? 15.859 -22.656 -12.836 1 67.69 204 TYR A CA 1
ATOM 1597 C C . TYR A 1 204 ? 16.219 -21.984 -14.156 1 67.69 204 TYR A C 1
ATOM 1599 O O . TYR A 1 204 ? 17.344 -22.141 -14.656 1 67.69 204 TYR A O 1
ATOM 1607 N N . SER A 1 205 ? 15.328 -21.297 -14.656 1 67.25 205 SER A N 1
ATOM 1608 C CA . SER A 1 205 ? 15.57 -20.609 -15.922 1 67.25 205 SER A CA 1
ATOM 1609 C C . SER A 1 205 ? 16.641 -19.531 -15.766 1 67.25 205 SER A C 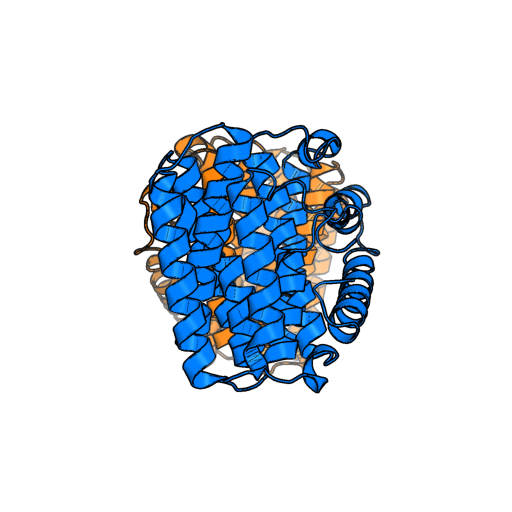1
ATOM 1611 O O . SER A 1 205 ? 17.453 -19.312 -16.672 1 67.25 205 SER A O 1
ATOM 1613 N N . ASP A 1 206 ? 16.688 -18.953 -14.609 1 65.5 206 ASP A N 1
ATOM 1614 C CA . ASP A 1 206 ? 17.609 -17.844 -14.391 1 65.5 206 ASP A CA 1
ATOM 1615 C C . ASP A 1 206 ? 18.984 -18.359 -13.961 1 65.5 206 ASP A C 1
ATOM 1617 O O . ASP A 1 206 ? 20.016 -17.875 -14.438 1 65.5 206 ASP A O 1
ATOM 1621 N N . GLU A 1 207 ? 18.938 -19.297 -13.07 1 62.78 207 GLU A N 1
ATOM 1622 C CA . GLU A 1 207 ? 20.219 -19.688 -12.477 1 62.78 207 GLU A CA 1
ATOM 1623 C C . GLU A 1 207 ? 20.562 -21.125 -12.82 1 62.78 207 GLU A C 1
ATOM 1625 O O . GLU A 1 207 ? 21.672 -21.594 -12.516 1 62.78 207 GLU A O 1
ATOM 1630 N N . LYS A 1 208 ? 19.766 -21.891 -13.766 1 61.47 208 LYS A N 1
ATOM 1631 C CA . LYS A 1 208 ? 19.984 -23.281 -14.125 1 61.47 208 LYS A CA 1
ATOM 1632 C C . LYS A 1 208 ? 20.109 -24.172 -12.891 1 61.47 208 LYS A C 1
ATOM 1634 O O . LYS A 1 208 ? 20.922 -25.094 -12.852 1 61.47 208 LYS A O 1
ATOM 1639 N N . ILE A 1 209 ? 19.531 -23.719 -11.828 1 59.38 209 ILE A N 1
ATOM 1640 C CA . ILE A 1 209 ? 19.547 -24.5 -10.602 1 59.38 209 ILE A CA 1
ATOM 1641 C C . ILE A 1 209 ? 18.438 -25.562 -10.648 1 59.38 209 ILE A C 1
ATOM 1643 O O . ILE A 1 209 ? 17.25 -25.219 -10.742 1 59.38 209 ILE A O 1
ATOM 1647 N N . GLU A 1 210 ? 18.891 -26.828 -10.906 1 59.72 210 GLU A N 1
ATOM 1648 C CA . GLU A 1 210 ? 17.938 -27.922 -10.883 1 59.72 210 GLU A CA 1
ATOM 1649 C C . GLU A 1 210 ? 17.531 -28.266 -9.453 1 59.72 210 GLU A C 1
ATOM 1651 O O . GLU A 1 210 ? 18.375 -28.359 -8.562 1 59.72 210 GLU A O 1
ATOM 1656 N N . ARG A 1 211 ? 16.172 -28.016 -9.18 1 64.19 211 ARG A N 1
ATOM 1657 C CA . ARG A 1 211 ? 15.727 -28.359 -7.832 1 64.19 211 ARG A CA 1
ATOM 1658 C C . ARG A 1 211 ? 15.008 -29.703 -7.832 1 64.19 211 ARG A C 1
ATOM 1660 O O . ARG A 1 211 ? 14.008 -29.891 -8.531 1 64.19 211 ARG A O 1
ATOM 1667 N N . ARG A 1 212 ? 15.602 -30.766 -7.301 1 59.53 212 ARG A N 1
ATOM 1668 C CA . ARG A 1 212 ? 15.023 -32.094 -7.102 1 59.53 212 ARG A CA 1
ATOM 1669 C C . ARG A 1 212 ? 13.625 -32 -6.512 1 59.53 212 ARG A C 1
ATOM 1671 O O . ARG A 1 212 ? 12.758 -32.812 -6.812 1 59.53 212 ARG A O 1
ATOM 1678 N N . GLU A 1 213 ? 13.367 -30.984 -5.82 1 72.88 213 GLU A N 1
ATOM 1679 C CA . GLU A 1 213 ? 12.109 -30.75 -5.113 1 72.88 213 GLU A CA 1
ATOM 1680 C C . GLU A 1 213 ? 10.984 -30.422 -6.086 1 72.88 213 GLU A C 1
ATOM 1682 O O . GLU A 1 213 ? 9.805 -30.578 -5.754 1 72.88 213 GLU A O 1
ATOM 1687 N N . ALA A 1 214 ? 11.375 -30.25 -7.277 1 74 214 ALA A N 1
ATOM 1688 C CA . ALA A 1 214 ? 10.359 -29.844 -8.25 1 74 214 ALA A CA 1
ATOM 1689 C C . ALA A 1 214 ? 9.477 -31.031 -8.641 1 74 214 ALA A C 1
ATOM 1691 O O . ALA A 1 214 ? 8.266 -30.875 -8.812 1 74 214 ALA A O 1
ATOM 1692 N N . THR A 1 215 ? 10.031 -32.156 -8.695 1 77.75 215 THR A N 1
ATOM 1693 C CA . THR A 1 215 ? 9.258 -33.344 -9.055 1 77.75 215 THR A CA 1
ATOM 1694 C C . THR A 1 215 ? 8.227 -33.656 -7.977 1 77.75 215 THR A C 1
ATOM 1696 O O . THR A 1 215 ? 7.07 -33.969 -8.281 1 77.75 215 THR A O 1
ATOM 1699 N N . GLU A 1 216 ? 8.648 -33.594 -6.82 1 85 216 GLU A N 1
ATOM 1700 C CA . GLU A 1 216 ? 7.734 -33.812 -5.711 1 85 216 GLU A CA 1
ATOM 1701 C C . GLU A 1 216 ? 6.609 -32.781 -5.695 1 85 216 GLU A C 1
ATOM 1703 O O . GLU A 1 216 ? 5.465 -33.125 -5.387 1 85 216 GLU A O 1
ATOM 1708 N N . LEU A 1 217 ? 6.957 -31.656 -6.004 1 88.12 217 LEU A N 1
ATOM 1709 C CA . LEU A 1 217 ? 5.969 -30.578 -6.023 1 88.12 217 LEU A CA 1
ATOM 1710 C C . LEU A 1 217 ? 4.945 -30.812 -7.129 1 88.12 217 LEU A C 1
ATOM 1712 O O . LEU A 1 217 ? 3.76 -30.5 -6.957 1 88.12 217 LEU A O 1
ATOM 1716 N N . VAL A 1 218 ? 5.367 -31.297 -8.227 1 88.44 218 VAL A N 1
ATOM 1717 C CA . VAL A 1 218 ? 4.465 -31.609 -9.336 1 88.44 218 VAL A CA 1
ATOM 1718 C C . VAL A 1 218 ? 3.445 -32.656 -8.891 1 88.44 218 VAL A C 1
ATOM 1720 O O . VAL A 1 218 ? 2.256 -32.531 -9.195 1 88.44 218 VAL A O 1
ATOM 1723 N N . ASP A 1 219 ? 3.955 -33.625 -8.172 1 90.75 219 ASP A N 1
ATOM 1724 C CA . ASP A 1 219 ? 3.064 -34.656 -7.664 1 90.75 219 ASP A CA 1
ATOM 1725 C C . ASP A 1 219 ? 2.055 -34.062 -6.676 1 90.75 219 ASP A C 1
ATOM 1727 O O . ASP A 1 219 ? 0.888 -34.469 -6.668 1 90.75 219 ASP A O 1
ATOM 1731 N N . GLU A 1 220 ? 2.461 -33.219 -5.875 1 93.38 220 GLU A N 1
ATOM 1732 C CA . GLU A 1 220 ? 1.57 -32.562 -4.922 1 93.38 220 GLU A CA 1
ATOM 1733 C C . GLU A 1 220 ? 0.513 -31.719 -5.637 1 93.38 220 GLU A C 1
ATOM 1735 O O . GLU A 1 220 ? -0.643 -31.672 -5.207 1 93.38 220 GLU A O 1
ATOM 1740 N N . VAL A 1 221 ? 0.896 -31.047 -6.664 1 93.88 221 VAL A N 1
ATOM 1741 C CA . VAL A 1 221 ? -0.042 -30.266 -7.465 1 93.88 221 VAL A CA 1
ATOM 1742 C C . VAL A 1 221 ? -1.105 -31.188 -8.062 1 93.88 221 VAL A C 1
ATOM 1744 O O . VAL A 1 221 ? -2.299 -30.891 -8.008 1 93.88 221 VAL A O 1
ATOM 1747 N N . LYS A 1 222 ? -0.699 -32.344 -8.547 1 92.62 222 LYS A N 1
ATOM 1748 C CA . LYS A 1 222 ? -1.629 -33.281 -9.133 1 92.62 222 LYS A CA 1
ATOM 1749 C C . LYS A 1 222 ? -2.609 -33.812 -8.094 1 92.62 222 LYS A C 1
ATOM 1751 O O . LYS A 1 222 ? -3.797 -33.969 -8.375 1 92.62 222 LYS A O 1
ATOM 1756 N N . ARG A 1 223 ? -2.092 -34.062 -6.926 1 94.25 223 ARG A N 1
ATOM 1757 C CA . ARG A 1 223 ? -2.945 -34.531 -5.84 1 94.25 223 ARG A CA 1
ATOM 1758 C C . ARG A 1 223 ? -3.969 -33.469 -5.453 1 94.25 223 ARG A C 1
ATOM 1760 O O . ARG A 1 223 ? -5.137 -33.781 -5.207 1 94.25 223 ARG A O 1
ATOM 1767 N N . ALA A 1 224 ? -3.488 -32.219 -5.387 1 94.75 224 ALA A N 1
ATOM 1768 C CA . ALA A 1 224 ? -4.395 -31.125 -5.055 1 94.75 224 ALA A CA 1
ATOM 1769 C C . ALA A 1 224 ? -5.461 -30.953 -6.133 1 94.75 224 ALA A C 1
ATOM 1771 O O . ALA A 1 224 ? -6.625 -30.688 -5.828 1 94.75 224 ALA A O 1
ATOM 1772 N N . LEU A 1 225 ? -5.102 -31.125 -7.352 1 94.12 225 LEU A N 1
ATOM 1773 C CA . LEU A 1 225 ? -6.047 -31.047 -8.461 1 94.12 225 LEU A CA 1
ATOM 1774 C C . LEU A 1 225 ? -7.086 -32.156 -8.375 1 94.12 225 LEU A C 1
ATOM 1776 O O . LEU A 1 225 ? -8.266 -31.938 -8.672 1 94.12 225 LEU A O 1
ATOM 1780 N N . SER A 1 226 ? -6.645 -33.312 -8.008 1 93.06 226 SER A N 1
ATOM 1781 C CA . SER A 1 226 ? -7.547 -34.438 -7.863 1 93.06 226 SER A CA 1
ATOM 1782 C C . SER A 1 226 ? -8.602 -34.188 -6.793 1 93.06 226 SER A C 1
ATOM 1784 O O . SER A 1 226 ? -9.766 -34.531 -6.961 1 93.06 226 SER A O 1
ATOM 1786 N N . ARG A 1 227 ? -8.195 -33.562 -5.73 1 92.81 227 ARG A N 1
ATOM 1787 C CA . ARG A 1 227 ? -9.133 -33.219 -4.668 1 92.81 227 ARG A CA 1
ATOM 1788 C C . ARG A 1 227 ? -10.188 -32.219 -5.164 1 92.81 227 ARG A C 1
ATOM 1790 O O . ARG A 1 227 ? -11.367 -32.344 -4.836 1 92.81 227 ARG A O 1
ATOM 1797 N N . LEU A 1 228 ? -9.719 -31.281 -5.891 1 93.88 228 LEU A N 1
ATOM 1798 C CA . LEU A 1 228 ? -10.648 -30.312 -6.457 1 93.88 228 LEU A CA 1
ATOM 1799 C C . LEU A 1 228 ? -11.602 -30.984 -7.438 1 93.88 228 LEU A C 1
ATOM 1801 O O . LEU A 1 228 ? -12.789 -30.641 -7.492 1 93.88 228 LEU A O 1
ATOM 1805 N N . ARG A 1 229 ? -11.148 -31.938 -8.188 1 92.56 229 ARG A N 1
ATOM 1806 C CA . ARG A 1 229 ? -11.961 -32.688 -9.141 1 92.56 229 ARG A CA 1
ATOM 1807 C C . ARG A 1 229 ? -13.047 -33.5 -8.43 1 92.56 229 ARG A C 1
ATOM 1809 O O . ARG A 1 229 ? -14.164 -33.625 -8.945 1 92.56 229 ARG A O 1
ATOM 1816 N N . GLU A 1 230 ? -12.672 -34 -7.293 1 93 230 GLU A N 1
ATOM 1817 C CA . GLU A 1 230 ? -13.648 -34.75 -6.512 1 93 230 GLU A CA 1
ATOM 1818 C C . GLU A 1 230 ? -14.852 -33.875 -6.152 1 93 230 GLU A C 1
ATOM 1820 O O . GLU A 1 230 ? -15.984 -34.344 -6.117 1 93 230 GLU A O 1
ATOM 1825 N N . THR A 1 231 ? -14.578 -32.656 -5.922 1 91.81 231 THR A N 1
ATOM 1826 C CA . THR A 1 231 ? -15.633 -31.734 -5.508 1 91.81 231 THR A CA 1
ATOM 1827 C C . THR A 1 231 ? -16.344 -31.156 -6.723 1 91.81 231 THR A C 1
ATOM 1829 O O . THR A 1 231 ? -17.578 -31.016 -6.719 1 91.81 231 THR A O 1
ATOM 1832 N N . MET A 1 232 ? -15.664 -30.922 -7.82 1 92.81 232 MET A N 1
ATOM 1833 C CA . MET A 1 232 ? -16.203 -30.141 -8.93 1 92.81 232 MET A CA 1
ATOM 1834 C C . MET A 1 232 ? -16.641 -31.062 -10.07 1 92.81 232 MET A C 1
ATOM 1836 O O . MET A 1 232 ? -17.375 -30.625 -10.969 1 92.81 232 MET A O 1
ATOM 1840 N N . GLY A 1 233 ? -16.219 -32.281 -10.008 1 92.88 233 GLY A N 1
ATOM 1841 C CA . GLY A 1 233 ? -16.484 -33.188 -11.109 1 92.88 233 GLY A CA 1
ATOM 1842 C C . GLY A 1 233 ? -15.812 -32.781 -12.406 1 92.88 233 GLY A C 1
ATOM 1843 O O . GLY A 1 233 ? -14.688 -32.281 -12.391 1 92.88 233 GLY A O 1
ATOM 1844 N N . GLU A 1 234 ? -16.438 -33 -13.516 1 92 234 GLU A N 1
ATOM 1845 C CA . GLU A 1 234 ? -15.859 -32.781 -14.836 1 92 234 GLU A CA 1
ATOM 1846 C C . GLU A 1 234 ? -15.75 -31.312 -15.164 1 92 234 GLU A C 1
ATOM 1848 O O . GLU A 1 234 ? -15.094 -30.922 -16.125 1 92 234 GLU A O 1
ATOM 1853 N N . ALA A 1 235 ? -16.406 -30.5 -14.344 1 91.5 235 ALA A N 1
ATOM 1854 C CA . ALA A 1 235 ? -16.391 -29.062 -14.586 1 91.5 235 ALA A CA 1
ATOM 1855 C C . ALA A 1 235 ? -14.977 -28.5 -14.461 1 91.5 235 ALA A C 1
ATOM 1857 O O . ALA A 1 235 ? -14.688 -27.406 -14.977 1 91.5 235 ALA A O 1
ATOM 1858 N N . ILE A 1 236 ? -14.094 -29.234 -13.867 1 93.5 236 ILE A N 1
ATOM 1859 C CA . ILE A 1 236 ? -12.75 -28.75 -13.578 1 93.5 236 ILE A CA 1
ATOM 1860 C C . ILE A 1 236 ? -11.875 -28.875 -14.828 1 93.5 236 ILE A C 1
ATOM 1862 O O . ILE A 1 236 ? -10.766 -28.328 -14.875 1 93.5 236 ILE A O 1
ATOM 1866 N N . ALA A 1 237 ? -12.297 -29.5 -15.859 1 93.12 237 ALA A N 1
ATOM 1867 C CA . ALA A 1 237 ? -11.5 -29.938 -17 1 93.12 237 ALA A CA 1
ATOM 1868 C C . ALA A 1 237 ? -10.766 -28.781 -17.641 1 93.12 237 ALA A C 1
ATOM 1870 O O . ALA A 1 237 ? -9.562 -28.859 -17.922 1 93.12 237 ALA A O 1
ATOM 1871 N N . PRO A 1 238 ? -11.484 -27.672 -17.875 1 92.94 238 PRO A N 1
ATOM 1872 C CA . PRO A 1 238 ? -10.766 -26.578 -18.516 1 92.94 238 PRO A CA 1
ATOM 1873 C C . PRO A 1 238 ? -9.57 -26.094 -17.688 1 92.94 238 PRO A C 1
ATOM 1875 O O . PRO A 1 238 ? -8.516 -25.781 -18.25 1 92.94 238 PRO A O 1
ATOM 1878 N N . PHE A 1 239 ? -9.727 -26 -16.406 1 95.19 239 PHE A N 1
ATOM 1879 C CA . PHE A 1 239 ? -8.641 -25.547 -15.539 1 95.19 239 PHE A CA 1
ATOM 1880 C C . PHE A 1 239 ? -7.543 -26.609 -15.461 1 95.19 239 PHE A C 1
ATOM 1882 O O . PHE A 1 239 ? -6.355 -26.281 -15.484 1 95.19 239 PHE A O 1
ATOM 1889 N N . GLU A 1 240 ? -7.91 -27.812 -15.383 1 93.12 240 GLU A N 1
ATOM 1890 C CA . GLU A 1 240 ? -6.945 -28.922 -15.383 1 93.12 240 GLU A CA 1
ATOM 1891 C C . GLU A 1 240 ? -6.082 -28.891 -16.641 1 93.12 240 GLU A C 1
ATOM 1893 O O . GLU A 1 240 ? -4.879 -29.156 -16.578 1 93.12 240 GLU A O 1
ATOM 1898 N N . ASN A 1 241 ? -6.719 -28.688 -17.734 1 91.94 241 ASN A N 1
ATOM 1899 C CA . ASN A 1 241 ? -5.992 -28.609 -19 1 91.94 241 ASN A CA 1
ATOM 1900 C C . ASN A 1 241 ? -4.961 -27.484 -18.984 1 91.94 241 ASN A C 1
ATOM 1902 O O . ASN A 1 241 ? -3.844 -27.641 -19.469 1 91.94 241 ASN A O 1
ATOM 1906 N N . LEU A 1 242 ? -5.332 -26.375 -18.438 1 91.94 242 LEU A N 1
ATOM 1907 C CA . LEU A 1 242 ? -4.406 -25.25 -18.328 1 91.94 242 LEU A CA 1
ATOM 1908 C C . LEU A 1 242 ? -3.227 -25.609 -17.438 1 91.94 242 LEU A C 1
ATOM 1910 O O . LEU A 1 242 ? -2.074 -25.344 -17.781 1 91.94 242 LEU A O 1
ATOM 1914 N N . ILE A 1 243 ? -3.508 -26.234 -16.312 1 92.62 243 ILE A N 1
ATOM 1915 C CA . ILE A 1 243 ? -2.459 -26.578 -15.359 1 92.62 243 ILE A CA 1
ATOM 1916 C C . ILE A 1 243 ? -1.506 -27.594 -15.992 1 92.62 243 ILE A C 1
ATOM 1918 O O . ILE A 1 243 ? -0.289 -27.5 -15.82 1 92.62 243 ILE A O 1
ATOM 1922 N N . ARG A 1 244 ? -2.027 -28.531 -16.703 1 87.75 244 ARG A N 1
ATOM 1923 C CA . ARG A 1 244 ? -1.199 -29.516 -17.391 1 87.75 244 ARG A CA 1
ATOM 1924 C C . ARG A 1 244 ? -0.25 -28.844 -18.375 1 87.75 244 ARG A C 1
ATOM 1926 O O . ARG A 1 244 ? 0.923 -29.203 -18.453 1 87.75 244 ARG A O 1
ATOM 1933 N N . LEU A 1 245 ? -0.79 -27.953 -19.062 1 85.56 245 LEU A N 1
ATOM 1934 C CA . LEU A 1 245 ? 0.033 -27.203 -20.016 1 85.56 245 LEU A CA 1
ATOM 1935 C C . LEU A 1 245 ? 1.144 -26.453 -19.297 1 85.56 245 LEU A C 1
ATOM 1937 O O . LEU A 1 245 ? 2.289 -26.422 -19.75 1 85.56 245 LEU A O 1
ATOM 1941 N N . LEU A 1 246 ? 0.799 -25.844 -18.188 1 84 246 LEU A N 1
ATOM 1942 C CA . LEU A 1 246 ? 1.775 -25.078 -17.406 1 84 246 LEU A CA 1
ATOM 1943 C C . LEU A 1 246 ? 2.855 -26 -16.844 1 84 246 LEU A C 1
ATOM 1945 O O . LEU A 1 246 ? 4.035 -25.641 -16.828 1 84 246 LEU A O 1
ATOM 1949 N N . LEU A 1 247 ? 2.449 -27.125 -16.406 1 83.31 247 LEU A N 1
ATOM 1950 C CA . LEU A 1 247 ? 3.385 -28.094 -15.844 1 83.31 247 LEU A CA 1
ATOM 1951 C C . LEU A 1 247 ? 4.34 -28.609 -16.906 1 83.31 247 LEU A C 1
ATOM 1953 O O . LEU A 1 247 ? 5.523 -28.828 -16.641 1 83.31 247 LEU A O 1
ATOM 1957 N N . GLU A 1 248 ? 3.865 -28.781 -18.047 1 80.62 248 GLU A N 1
ATOM 1958 C CA . GLU A 1 248 ? 4.695 -29.234 -19.156 1 80.62 248 GLU A CA 1
ATOM 1959 C C . GLU A 1 248 ? 5.746 -28.188 -19.531 1 80.62 248 GLU A C 1
ATOM 1961 O O . GLU A 1 248 ? 6.895 -28.531 -19.812 1 80.62 248 GLU A O 1
ATOM 1966 N N . ARG A 1 249 ? 5.332 -27.047 -19.469 1 74.75 249 ARG A N 1
ATOM 1967 C CA . ARG A 1 249 ? 6.246 -25.969 -19.812 1 74.75 249 ARG A CA 1
ATOM 1968 C C . ARG A 1 249 ? 7.27 -25.75 -18.703 1 74.75 249 ARG A C 1
ATOM 1970 O O . ARG A 1 249 ? 8.422 -25.406 -18.969 1 74.75 249 ARG A O 1
ATOM 1977 N N . ALA A 1 250 ? 6.805 -25.781 -17.484 1 70.06 250 ALA A N 1
ATOM 1978 C CA . ALA A 1 250 ? 7.715 -25.656 -16.359 1 70.06 250 ALA A CA 1
ATOM 1979 C C . ALA A 1 250 ? 8.805 -26.734 -16.406 1 70.06 250 ALA A C 1
ATOM 1981 O O . ALA A 1 250 ? 9.969 -26.453 -16.125 1 70.06 250 ALA A O 1
ATOM 1982 N N . ALA A 1 251 ? 8.414 -27.875 -16.688 1 65.06 251 ALA A N 1
ATOM 1983 C CA . ALA A 1 251 ? 9.344 -29 -16.766 1 65.06 251 ALA A CA 1
ATOM 1984 C C . ALA A 1 251 ? 10.367 -28.781 -17.891 1 65.06 251 ALA A C 1
ATOM 1986 O O . ALA A 1 251 ? 11.508 -29.25 -17.781 1 65.06 251 ALA A O 1
ATOM 1987 N N . SER A 1 252 ? 9.953 -28.062 -18.875 1 62.78 252 SER A N 1
ATOM 1988 C CA . SER A 1 252 ? 10.852 -27.844 -20 1 62.78 252 SER A CA 1
ATOM 1989 C C . SER A 1 252 ? 11.711 -26.609 -19.781 1 62.78 252 SER A C 1
ATOM 1991 O O . SER A 1 252 ? 12.594 -26.312 -20.594 1 62.78 252 SER A O 1
ATOM 1993 N N . GLY A 1 253 ? 11.672 -26.062 -18.547 1 58.06 253 GLY A N 1
ATOM 1994 C CA . GLY A 1 253 ? 12.406 -24.844 -18.281 1 58.06 253 GLY A CA 1
ATOM 1995 C C . GLY A 1 253 ? 11.906 -23.656 -19.078 1 58.06 253 GLY A C 1
ATOM 1996 O O . GLY A 1 253 ? 12.602 -22.656 -19.219 1 58.06 253 GLY A O 1
ATOM 1997 N N . ASP A 1 254 ? 10.836 -23.766 -19.844 1 55.34 254 ASP A N 1
ATOM 1998 C CA . ASP A 1 254 ? 10.305 -22.766 -20.766 1 55.34 254 ASP A CA 1
ATOM 1999 C C . ASP A 1 254 ? 9.102 -22.031 -20.172 1 55.34 254 ASP A C 1
ATOM 2001 O O . ASP A 1 254 ? 8.273 -21.484 -20.906 1 55.34 254 ASP A O 1
ATOM 2005 N N . LEU A 1 255 ? 8.883 -22.219 -18.953 1 52.38 255 LEU A N 1
ATOM 2006 C CA . LEU A 1 255 ? 7.715 -21.578 -18.359 1 52.38 255 LEU A CA 1
ATOM 2007 C C . LEU A 1 255 ? 7.766 -20.062 -18.562 1 52.38 255 LEU A C 1
ATOM 2009 O O . LEU A 1 255 ? 6.727 -19.422 -18.688 1 52.38 255 LEU A O 1
ATOM 2013 N N . THR A 1 256 ? 8.961 -19.422 -18.469 1 48.62 256 THR A N 1
ATOM 2014 C CA . THR A 1 256 ? 9.078 -17.984 -18.594 1 48.62 256 THR A CA 1
ATOM 2015 C C . THR A 1 256 ? 8.711 -17.516 -20 1 48.62 256 THR A C 1
ATOM 2017 O O . THR A 1 256 ? 8.469 -16.328 -20.219 1 48.62 256 THR A O 1
ATOM 2020 N N . VAL A 1 257 ? 8.93 -18.266 -21.016 1 38.62 257 VAL A N 1
ATOM 2021 C CA . VAL A 1 257 ? 8.711 -17.859 -22.406 1 38.62 257 VAL A CA 1
ATOM 2022 C C . VAL A 1 257 ? 7.254 -18.078 -22.781 1 38.62 257 VAL A C 1
ATOM 2024 O O . VAL A 1 257 ? 6.938 -19 -23.547 1 38.62 257 VAL A O 1
ATOM 2027 N N . ALA A 1 258 ? 6.336 -17.922 -21.953 1 41.66 258 ALA A N 1
ATOM 2028 C CA . ALA A 1 258 ? 4.957 -18.359 -22.156 1 41.66 258 ALA A CA 1
ATOM 2029 C C . ALA A 1 258 ? 4.25 -17.484 -23.188 1 41.66 258 ALA A C 1
ATOM 2031 O O . ALA A 1 258 ? 3.033 -17.594 -23.359 1 41.66 258 ALA A O 1
ATOM 2032 N N . ARG A 1 259 ? 4.832 -16.516 -23.781 1 41.25 259 ARG A N 1
ATOM 2033 C CA . ARG A 1 259 ? 4.09 -15.844 -24.828 1 41.25 259 ARG A CA 1
ATOM 2034 C C . ARG A 1 259 ? 3.205 -16.828 -25.594 1 41.25 259 ARG A C 1
ATOM 2036 O O . ARG A 1 259 ? 2.197 -16.422 -26.188 1 41.25 259 ARG A O 1
ATOM 2043 N N . SER A 1 260 ? 3.645 -18 -25.625 1 42.12 260 SER A N 1
ATOM 2044 C CA . SER A 1 260 ? 3.045 -18.984 -26.531 1 42.12 260 SER A CA 1
ATOM 2045 C C . SER A 1 260 ? 1.877 -19.703 -25.875 1 42.12 260 SER A C 1
ATOM 2047 O O . SER A 1 260 ? 1.286 -20.609 -26.453 1 42.12 260 SER A O 1
ATOM 2049 N N . LEU A 1 261 ? 1.703 -19.594 -24.656 1 43.53 261 LEU A N 1
ATOM 2050 C CA . LEU A 1 261 ? 0.643 -20.422 -24.094 1 43.53 261 LEU A CA 1
ATOM 2051 C C . LEU A 1 261 ? -0.696 -20.125 -24.75 1 43.53 261 LEU A C 1
ATOM 2053 O O . LEU A 1 261 ? -1.583 -20.984 -24.797 1 43.53 261 LEU A O 1
ATOM 2057 N N . ILE A 1 262 ? -0.948 -18.781 -25.156 1 42.47 262 ILE A N 1
ATOM 2058 C CA . ILE A 1 262 ? -2.242 -18.406 -25.719 1 42.47 262 ILE A CA 1
ATOM 2059 C C . ILE A 1 262 ? -2.266 -18.688 -27.219 1 42.47 262 ILE A C 1
ATOM 2061 O O . ILE A 1 262 ? -3.326 -18.953 -27.781 1 42.47 262 ILE A O 1
ATOM 2065 N N . THR A 1 263 ? -1.18 -18.406 -27.922 1 34.44 263 THR A N 1
ATOM 2066 C CA . THR A 1 263 ? -1.262 -18.719 -29.344 1 34.44 263 THR A CA 1
ATOM 2067 C C . THR A 1 263 ? -0.906 -20.188 -29.578 1 34.44 263 THR A C 1
ATOM 2069 O O . THR A 1 263 ? -0.057 -20.75 -28.875 1 34.44 263 THR A O 1
ATOM 2072 N N . MET B 1 1 ? 1.954 24.766 31.766 1 40.84 1 MET B N 1
ATOM 2073 C CA . MET B 1 1 ? 0.716 24 31.656 1 40.84 1 MET B CA 1
ATOM 2074 C C . MET B 1 1 ? 0.516 23.484 30.234 1 40.84 1 MET B C 1
ATOM 2076 O O . MET B 1 1 ? 0.794 24.203 29.266 1 40.84 1 MET B O 1
ATOM 2080 N N . SER B 1 2 ? 0.212 22.234 30.016 1 58.34 2 SER B N 1
ATOM 2081 C CA . SER B 1 2 ? 0.143 21.641 28.672 1 58.34 2 SER B CA 1
ATOM 2082 C C . SER B 1 2 ? -0.932 22.312 27.828 1 58.34 2 SER B C 1
ATOM 2084 O O . SER B 1 2 ? -2.035 22.578 28.312 1 58.34 2 SER B O 1
ATOM 2086 N N . VAL B 1 3 ? -0.567 22.969 26.781 1 75.56 3 VAL B N 1
ATOM 2087 C CA . VAL B 1 3 ? -1.462 23.578 25.812 1 75.56 3 VAL B CA 1
ATOM 2088 C C . VAL B 1 3 ? -2.506 22.578 25.344 1 75.56 3 VAL B C 1
ATOM 2090 O O . VAL B 1 3 ? -3.57 22.953 24.844 1 75.56 3 VAL B O 1
ATOM 2093 N N . LEU B 1 4 ? -2.398 21.312 25.859 1 87.75 4 LEU B N 1
ATOM 2094 C CA . LEU B 1 4 ? -3.307 20.281 25.375 1 87.75 4 LEU B CA 1
ATOM 2095 C C . LEU B 1 4 ? -4.176 19.75 26.516 1 87.75 4 LEU B C 1
ATOM 2097 O O . LEU B 1 4 ? -3.697 19.578 27.641 1 87.75 4 LEU B O 1
ATOM 2101 N N . PRO B 1 5 ? -5.418 19.5 26.297 1 92 5 PRO B N 1
ATOM 2102 C CA . PRO B 1 5 ? -6.281 18.875 27.297 1 92 5 PRO B CA 1
ATOM 2103 C C . PRO B 1 5 ? -5.754 17.516 27.766 1 92 5 PRO B C 1
ATOM 2105 O O . PRO B 1 5 ? -5.148 16.781 26.984 1 92 5 PRO B O 1
ATOM 2108 N N . GLY B 1 6 ? -5.973 17.234 29.016 1 92.69 6 GLY B N 1
ATOM 2109 C CA . GLY B 1 6 ? -5.547 15.969 29.594 1 92.69 6 GLY B CA 1
ATOM 2110 C C . GLY B 1 6 ? -6.082 14.766 28.844 1 92.69 6 GLY B C 1
ATOM 2111 O O . GLY B 1 6 ? -5.395 13.75 28.703 1 92.69 6 GLY B O 1
ATOM 2112 N N . GLU B 1 7 ? -7.324 14.859 28.359 1 95.38 7 GLU B N 1
ATOM 2113 C CA . GLU B 1 7 ? -7.949 13.781 27.609 1 95.38 7 GLU B CA 1
ATOM 2114 C C . GLU B 1 7 ? -7.18 13.484 26.328 1 95.38 7 GLU B C 1
ATOM 2116 O O . GLU B 1 7 ? -7.082 12.336 25.906 1 95.38 7 GLU B O 1
ATOM 2121 N N . VAL B 1 8 ? -6.672 14.516 25.734 1 96.38 8 VAL B N 1
ATOM 2122 C CA . VAL B 1 8 ? -5.898 14.367 24.5 1 96.38 8 VAL B CA 1
ATOM 2123 C C . VAL B 1 8 ? -4.59 13.641 24.797 1 96.38 8 VAL B C 1
ATOM 2125 O O . VAL B 1 8 ? -4.184 12.742 24.062 1 96.38 8 VAL B O 1
ATOM 2128 N N . LEU B 1 9 ? -3.975 14 25.891 1 94.75 9 LEU B N 1
ATOM 2129 C CA . LEU B 1 9 ? -2.734 13.352 26.297 1 94.75 9 LEU B CA 1
ATOM 2130 C C . LEU B 1 9 ? -2.975 11.883 26.609 1 94.75 9 LEU B C 1
ATOM 2132 O O . LEU B 1 9 ? -2.154 11.023 26.281 1 94.75 9 LEU B O 1
ATOM 2136 N N . ALA B 1 10 ? -4.051 11.625 27.281 1 96 10 ALA B N 1
ATOM 2137 C CA . ALA B 1 10 ? -4.418 10.242 27.578 1 96 10 ALA B CA 1
ATOM 2138 C C . ALA B 1 10 ? -4.66 9.453 26.297 1 96 10 ALA B C 1
ATOM 2140 O O . ALA B 1 10 ? -4.25 8.289 26.188 1 96 10 ALA B O 1
ATOM 2141 N N . ALA B 1 11 ? -5.309 10.055 25.359 1 97.38 11 ALA B N 1
ATOM 2142 C CA . ALA B 1 11 ? -5.574 9.422 24.078 1 97.38 11 ALA B CA 1
ATOM 2143 C C . ALA B 1 11 ? -4.277 9.148 23.328 1 97.38 11 ALA B C 1
ATOM 2145 O O . ALA B 1 11 ? -4.133 8.102 22.688 1 97.38 11 ALA B O 1
ATOM 2146 N N . LEU B 1 12 ? -3.375 10.094 23.406 1 97 12 LEU B N 1
ATOM 2147 C CA . LEU B 1 12 ? -2.082 9.93 22.75 1 97 12 LEU B CA 1
ATOM 2148 C C . LEU B 1 12 ? -1.353 8.703 23.281 1 97 12 LEU B C 1
ATOM 2150 O O . LEU B 1 12 ? -0.722 7.965 22.516 1 97 12 LEU B O 1
ATOM 2154 N N . GLU B 1 13 ? -1.419 8.508 24.562 1 96.62 13 GLU B N 1
ATOM 2155 C CA . GLU B 1 13 ? -0.795 7.336 25.156 1 96.62 13 GLU B CA 1
ATOM 2156 C C . GLU B 1 13 ? -1.427 6.047 24.641 1 96.62 13 GLU B C 1
ATOM 2158 O O . GLU B 1 13 ? -0.736 5.043 24.453 1 96.62 13 GLU B O 1
ATOM 2163 N N . ARG B 1 14 ? -2.693 6.066 24.438 1 97.25 14 ARG B N 1
ATOM 2164 C CA . ARG B 1 14 ? -3.371 4.906 23.859 1 97.25 14 ARG B CA 1
ATOM 2165 C C . ARG B 1 14 ? -2.912 4.66 22.422 1 97.25 14 ARG B C 1
ATOM 2167 O O . ARG B 1 14 ? -2.746 3.51 22.016 1 97.25 14 ARG B O 1
ATOM 2174 N N . VAL B 1 15 ? -2.748 5.719 21.703 1 97.69 15 VAL B N 1
ATOM 2175 C CA . VAL B 1 15 ? -2.24 5.605 20.344 1 97.69 15 VAL B CA 1
ATOM 2176 C C . VAL B 1 15 ? -0.857 4.957 20.359 1 97.69 15 VAL B C 1
ATOM 2178 O O . VAL B 1 15 ? -0.587 4.039 19.578 1 97.69 15 VAL B O 1
ATOM 2181 N N . LYS B 1 16 ? -0.019 5.414 21.266 1 96.62 16 LYS B N 1
ATOM 2182 C CA . LYS B 1 16 ? 1.329 4.867 21.375 1 96.62 16 LYS B CA 1
ATOM 2183 C C . LYS B 1 16 ? 1.292 3.375 21.688 1 96.62 16 LYS B C 1
ATOM 2185 O O . LYS B 1 16 ? 2.07 2.6 21.141 1 96.62 16 LYS B O 1
ATOM 2190 N N . THR B 1 17 ? 0.435 3.016 22.547 1 95.44 17 THR B N 1
ATOM 2191 C CA . THR B 1 17 ? 0.284 1.611 22.906 1 95.44 17 THR B CA 1
ATOM 2192 C C . THR B 1 17 ? -0.144 0.78 21.703 1 95.44 17 THR B C 1
ATOM 2194 O O . THR B 1 17 ? 0.372 -0.318 21.484 1 95.44 17 THR B O 1
ATOM 2197 N N . HIS B 1 18 ? -1.056 1.292 20.922 1 94.62 18 HIS B N 1
ATOM 2198 C CA . HIS B 1 18 ? -1.511 0.612 19.719 1 94.62 18 HIS B CA 1
ATOM 2199 C C . HIS B 1 18 ? -0.373 0.444 18.719 1 94.62 18 HIS B C 1
ATOM 2201 O O . HIS B 1 18 ? -0.256 -0.602 18.078 1 94.62 18 HIS B O 1
ATOM 2207 N N . LEU B 1 19 ? 0.434 1.445 18.609 1 96.88 19 LEU B N 1
ATOM 2208 C CA . LEU B 1 19 ? 1.547 1.428 17.672 1 96.88 19 LEU B CA 1
ATOM 2209 C C . LEU B 1 19 ? 2.621 0.441 18.109 1 96.88 19 LEU B C 1
ATOM 2211 O O . LEU B 1 19 ? 3.242 -0.224 17.281 1 96.88 19 LEU B O 1
ATOM 2215 N N . GLN B 1 20 ? 2.83 0.326 19.375 1 94.5 20 GLN B N 1
ATOM 2216 C CA . GLN B 1 20 ? 3.918 -0.47 19.938 1 94.5 20 GLN B CA 1
ATOM 2217 C C . GLN B 1 20 ? 3.752 -1.947 19.594 1 94.5 20 GLN B C 1
ATOM 2219 O O . GLN B 1 20 ? 4.738 -2.684 19.5 1 94.5 20 GLN B O 1
ATOM 2224 N N . ASN B 1 21 ? 2.588 -2.371 19.297 1 94.31 21 ASN B N 1
ATOM 2225 C CA . ASN B 1 21 ? 2.338 -3.781 19.031 1 94.31 21 ASN B CA 1
ATOM 2226 C C . ASN B 1 21 ? 2.428 -4.09 17.547 1 94.31 21 ASN B C 1
ATOM 2228 O O . ASN B 1 21 ? 2.451 -5.258 17.141 1 94.31 21 ASN B O 1
ATOM 2232 N N . VAL B 1 22 ? 2.533 -3.154 16.766 1 97.19 22 VAL B N 1
ATOM 2233 C CA . VAL B 1 22 ? 2.514 -3.355 15.328 1 97.19 22 VAL B CA 1
ATOM 2234 C C . VAL B 1 22 ? 3.783 -4.082 14.891 1 97.19 22 VAL B C 1
ATOM 2236 O O . VAL B 1 22 ? 4.895 -3.643 15.188 1 97.19 22 VAL B O 1
ATOM 2239 N N . GLY B 1 23 ? 3.623 -5.203 14.211 1 97.38 23 GLY B N 1
ATOM 2240 C CA . GLY B 1 23 ? 4.715 -5.93 13.586 1 97.38 23 GLY B CA 1
ATOM 2241 C C . GLY B 1 23 ? 5.586 -6.676 14.578 1 97.38 23 GLY B C 1
ATOM 2242 O O . GLY B 1 23 ? 6.695 -7.094 14.242 1 97.38 23 GLY B O 1
ATOM 2243 N N . SER B 1 24 ? 5.137 -6.809 15.812 1 95.94 24 SER B N 1
ATOM 2244 C CA . SER B 1 24 ? 5.949 -7.414 16.859 1 95.94 24 SER B CA 1
ATOM 2245 C C . SER B 1 24 ? 6.191 -8.898 16.594 1 95.94 24 SER B C 1
ATOM 2247 O O . SER B 1 24 ? 7.199 -9.453 17.031 1 95.94 24 SER B O 1
ATOM 2249 N N . ASP B 1 25 ? 5.344 -9.523 15.742 1 95.06 25 ASP B N 1
ATOM 2250 C CA . ASP B 1 25 ? 5.434 -10.961 15.531 1 95.06 25 ASP B CA 1
ATOM 2251 C C . ASP B 1 25 ? 5.938 -11.281 14.125 1 95.06 25 ASP B C 1
ATOM 2253 O O . ASP B 1 25 ? 5.898 -12.43 13.688 1 95.06 25 ASP B O 1
ATOM 2257 N N . ILE B 1 26 ? 6.43 -10.305 13.484 1 96.38 26 ILE B N 1
ATOM 2258 C CA . ILE B 1 26 ? 6.887 -10.492 12.109 1 96.38 26 ILE B CA 1
ATOM 2259 C C . ILE B 1 26 ? 8.125 -11.383 12.102 1 96.38 26 ILE B C 1
ATOM 2261 O O . ILE B 1 26 ? 9.008 -11.242 12.953 1 96.38 26 ILE B O 1
ATOM 2265 N N . ARG B 1 27 ? 8.094 -12.344 11.273 1 93.12 27 ARG B N 1
ATOM 2266 C CA . ARG B 1 27 ? 9.289 -13.055 10.844 1 93.12 27 ARG B CA 1
ATOM 2267 C C . ARG B 1 27 ? 9.5 -12.898 9.336 1 93.12 27 ARG B C 1
ATOM 2269 O O . ARG B 1 27 ? 8.539 -12.922 8.562 1 93.12 27 ARG B O 1
ATOM 2276 N N . PRO B 1 28 ? 10.828 -12.766 8.977 1 94.25 28 PRO B N 1
ATOM 2277 C CA . PRO B 1 28 ? 12.109 -12.875 9.672 1 94.25 28 PRO B CA 1
ATOM 2278 C C . PRO B 1 28 ? 12.445 -11.633 10.484 1 94.25 28 PRO B C 1
ATOM 2280 O O . PRO B 1 28 ? 11.828 -10.578 10.297 1 94.25 28 PRO B O 1
ATOM 2283 N N . GLN B 1 29 ? 13.406 -11.711 11.281 1 94.69 29 GLN B N 1
ATOM 2284 C CA . GLN B 1 29 ? 13.82 -10.641 12.188 1 94.69 29 GLN B CA 1
ATOM 2285 C C . GLN B 1 29 ? 14.25 -9.398 11.414 1 94.69 29 GLN B C 1
ATOM 2287 O O . GLN B 1 29 ? 14.031 -8.273 11.859 1 94.69 29 GLN B O 1
ATOM 2292 N N . SER B 1 30 ? 14.922 -9.586 10.32 1 93.56 30 SER B N 1
ATOM 2293 C CA . SER B 1 30 ? 15.398 -8.469 9.508 1 93.56 30 SER B CA 1
ATOM 2294 C C . SER B 1 30 ? 14.25 -7.562 9.094 1 93.56 30 SER B C 1
ATOM 2296 O O . SER B 1 30 ? 14.383 -6.336 9.109 1 93.56 30 SER B O 1
ATOM 2298 N N . LEU B 1 31 ? 13.102 -8.172 8.711 1 96.62 31 LEU B N 1
ATOM 2299 C CA . LEU B 1 31 ? 11.922 -7.391 8.352 1 96.62 31 LEU B CA 1
ATOM 2300 C C . LEU B 1 31 ? 11.297 -6.754 9.586 1 96.62 31 LEU B C 1
ATOM 2302 O O . LEU B 1 31 ? 10.891 -5.59 9.555 1 96.62 31 LEU B O 1
ATOM 2306 N N . ARG B 1 32 ? 11.234 -7.473 10.672 1 97.81 32 ARG B N 1
ATOM 2307 C CA . ARG B 1 32 ? 10.656 -6.969 11.914 1 97.81 32 ARG B CA 1
ATOM 2308 C C . ARG B 1 32 ? 11.375 -5.707 12.383 1 97.81 32 ARG B C 1
ATOM 2310 O O . ARG B 1 32 ? 10.727 -4.719 12.742 1 97.81 32 ARG B O 1
ATOM 2317 N N . GLU B 1 33 ? 12.656 -5.707 12.359 1 97.38 33 GLU B N 1
ATOM 2318 C CA . GLU B 1 33 ? 13.461 -4.586 12.836 1 97.38 33 GLU B CA 1
ATOM 2319 C C . GLU B 1 33 ? 13.242 -3.344 11.977 1 97.38 33 GLU B C 1
ATOM 2321 O O . GLU B 1 33 ? 13.125 -2.234 12.5 1 97.38 33 GLU B O 1
ATOM 2326 N N . ALA B 1 34 ? 13.18 -3.576 10.672 1 97.62 34 ALA B N 1
ATOM 2327 C CA . ALA B 1 34 ? 12.945 -2.451 9.773 1 97.62 34 ALA B CA 1
ATOM 2328 C C . ALA B 1 34 ? 11.555 -1.868 9.969 1 97.62 34 ALA B C 1
ATOM 2330 O O . ALA B 1 34 ? 11.383 -0.647 10.008 1 97.62 34 ALA B O 1
ATOM 2331 N N . VAL B 1 35 ? 10.57 -2.736 10.133 1 98.38 35 VAL B N 1
ATOM 2332 C CA . VAL B 1 35 ? 9.18 -2.336 10.289 1 98.38 35 VAL B CA 1
ATOM 2333 C C . VAL B 1 35 ? 9.008 -1.539 11.586 1 98.38 35 VAL B C 1
ATOM 2335 O O . VAL B 1 35 ? 8.312 -0.52 11.609 1 98.38 35 VAL B O 1
ATOM 2338 N N . ARG B 1 36 ? 9.672 -1.96 12.602 1 98 36 ARG B N 1
ATOM 2339 C CA . ARG B 1 36 ? 9.391 -1.438 13.938 1 98 36 ARG B CA 1
ATOM 2340 C C . ARG B 1 36 ? 10.305 -0.268 14.266 1 98 36 ARG B C 1
ATOM 2342 O O . ARG B 1 36 ? 10.109 0.412 15.281 1 98 36 ARG B O 1
ATOM 2349 N N . TYR B 1 37 ? 11.305 -0.01 13.5 1 97.5 37 TYR B N 1
ATOM 2350 C CA . TYR B 1 37 ? 12.383 0.912 13.82 1 97.5 37 TYR B CA 1
ATOM 2351 C C . TYR B 1 37 ? 11.836 2.279 14.219 1 97.5 37 TYR B C 1
ATOM 2353 O O . TYR B 1 37 ? 12.109 2.768 15.32 1 97.5 37 TYR B O 1
ATOM 2361 N N . TYR B 1 38 ? 11 2.889 13.359 1 96.69 38 TYR B N 1
ATOM 2362 C CA . TYR B 1 38 ? 10.508 4.234 13.625 1 96.69 38 TYR B CA 1
ATOM 2363 C C . TYR B 1 38 ? 9.32 4.203 14.578 1 96.69 38 TYR B C 1
ATOM 2365 O O . TYR B 1 38 ? 8.984 5.219 15.195 1 96.69 38 TYR B O 1
ATOM 2373 N N . ILE B 1 39 ? 8.664 3.045 14.625 1 96.69 39 ILE B N 1
ATOM 2374 C CA . ILE B 1 39 ? 7.594 2.881 15.594 1 96.69 39 ILE B CA 1
ATOM 2375 C C . ILE B 1 39 ? 8.172 2.934 17.016 1 96.69 39 ILE B C 1
ATOM 2377 O O . ILE B 1 39 ? 7.57 3.523 17.906 1 96.69 39 ILE B O 1
ATOM 2381 N N . GLU B 1 40 ? 9.297 2.379 17.156 1 94.94 40 GLU B N 1
ATOM 2382 C CA . GLU B 1 40 ? 9.961 2.311 18.453 1 94.94 40 GLU B CA 1
ATOM 2383 C C . GLU B 1 40 ? 10.758 3.582 18.734 1 94.94 40 GLU B C 1
ATOM 2385 O O . GLU B 1 40 ? 11.203 3.807 19.859 1 94.94 40 GLU B O 1
ATOM 2390 N N . ARG B 1 41 ? 10.945 4.375 17.766 1 92.38 41 ARG B N 1
ATOM 2391 C CA . ARG B 1 41 ? 11.625 5.664 17.875 1 92.38 41 ARG B CA 1
ATOM 2392 C C . ARG B 1 41 ? 10.742 6.789 17.344 1 92.38 41 ARG B C 1
ATOM 2394 O O . ARG B 1 41 ? 11.102 7.473 16.375 1 92.38 41 ARG B O 1
ATOM 2401 N N . PRO B 1 42 ? 9.711 6.934 18.031 1 89.06 42 PRO B N 1
ATOM 2402 C CA . PRO B 1 42 ? 8.742 7.91 17.516 1 89.06 42 PRO B CA 1
ATOM 2403 C C . PRO B 1 42 ? 9.289 9.336 17.516 1 89.06 42 PRO B C 1
ATOM 2405 O O . PRO B 1 42 ? 10.148 9.672 18.344 1 89.06 42 PRO B O 1
ATOM 2408 N N . GLY B 1 43 ? 8.859 10.102 16.5 1 87 43 GLY B N 1
ATOM 2409 C CA . GLY B 1 43 ? 9.148 11.523 16.5 1 87 43 GLY B CA 1
ATOM 2410 C C . GLY B 1 43 ? 8.195 12.336 17.359 1 87 43 GLY B C 1
ATOM 2411 O O . GLY B 1 43 ? 7.953 11.984 18.516 1 87 43 GLY B O 1
ATOM 2412 N N . LYS B 1 44 ? 7.754 13.414 16.828 1 82.75 44 LYS B N 1
ATOM 2413 C CA . LYS B 1 44 ? 6.949 14.383 17.578 1 82.75 44 LYS B CA 1
ATOM 2414 C C . LYS B 1 44 ? 5.48 13.961 17.609 1 82.75 44 LYS B C 1
ATOM 2416 O O . LYS B 1 44 ? 4.688 14.508 18.375 1 82.75 44 LYS B O 1
ATOM 2421 N N . LEU B 1 45 ? 5.102 12.984 16.844 1 92.94 45 LEU B N 1
ATOM 2422 C CA . LEU B 1 45 ? 3.732 12.492 16.766 1 92.94 45 LEU B CA 1
ATOM 2423 C C . LEU B 1 45 ? 2.758 13.641 16.516 1 92.94 45 LEU B C 1
ATOM 2425 O O . LEU B 1 45 ? 1.726 13.734 17.188 1 92.94 45 LEU B O 1
ATOM 2429 N N . LEU B 1 46 ? 3.141 14.516 15.672 1 91.81 46 LEU B N 1
ATOM 2430 C CA . LEU B 1 46 ? 2.346 15.695 15.344 1 91.81 46 LEU B CA 1
ATOM 2431 C C . LEU B 1 46 ? 1.009 15.289 14.727 1 91.81 46 LEU B C 1
ATOM 2433 O O . LEU B 1 46 ? -0.033 15.852 15.07 1 91.81 46 LEU B O 1
ATOM 2437 N N . ARG B 1 47 ? 1.017 14.359 13.867 1 95.62 47 ARG B N 1
ATOM 2438 C CA . ARG B 1 47 ? -0.194 13.984 13.141 1 95.62 47 ARG B CA 1
ATOM 2439 C C . ARG B 1 47 ? -1.224 13.359 14.078 1 95.62 47 ARG B C 1
ATOM 2441 O O . ARG B 1 47 ? -2.383 13.781 14.102 1 95.62 47 ARG B O 1
ATOM 2448 N N . PRO B 1 48 ? -0.798 12.422 14.883 1 97.62 48 PRO B N 1
ATOM 2449 C CA . PRO B 1 48 ? -1.752 11.953 15.891 1 97.62 48 PRO B CA 1
ATOM 2450 C C . PRO B 1 48 ? -2.264 13.07 16.797 1 97.62 48 PRO B C 1
ATOM 2452 O O . PRO B 1 48 ? -3.453 13.109 17.125 1 97.62 48 PRO B O 1
ATOM 2455 N N . LEU B 1 49 ? -1.378 13.953 17.188 1 95.69 49 LEU B N 1
ATOM 2456 C CA . LEU B 1 49 ? -1.756 15.047 18.078 1 95.69 49 LEU B CA 1
ATOM 2457 C C . LEU B 1 49 ? -2.785 15.953 17.406 1 95.69 49 LEU B C 1
ATOM 2459 O O . LEU B 1 49 ? -3.754 16.375 18.047 1 95.69 49 LEU B O 1
ATOM 2463 N N . LEU B 1 50 ? -2.576 16.297 16.203 1 96.56 50 LEU B N 1
ATOM 2464 C CA . LEU B 1 50 ? -3.533 17.094 15.445 1 96.56 50 LEU B CA 1
ATOM 2465 C C . LEU B 1 50 ? -4.891 16.406 15.383 1 96.56 50 LEU B C 1
ATOM 2467 O O . LEU B 1 50 ? -5.922 17.031 15.664 1 96.56 50 LEU B O 1
ATOM 2471 N N . LEU B 1 51 ? -4.859 15.141 15.023 1 98.25 51 LEU B N 1
ATOM 2472 C CA . LEU B 1 51 ? -6.09 14.367 14.867 1 98.25 51 LEU B CA 1
ATOM 2473 C C . LEU B 1 51 ? -6.855 14.289 16.172 1 98.25 51 LEU B C 1
ATOM 2475 O O . LEU B 1 51 ? -8.062 14.555 16.219 1 98.25 51 LEU B O 1
ATOM 2479 N N . LEU B 1 52 ? -6.156 13.984 17.25 1 98 52 LEU B N 1
ATOM 2480 C CA . LEU B 1 52 ? -6.785 13.805 18.547 1 98 52 LEU B CA 1
ATOM 2481 C C . LEU B 1 52 ? -7.328 15.133 19.078 1 98 52 LEU B C 1
ATOM 2483 O O . LEU B 1 52 ? -8.445 15.188 19.594 1 98 52 LEU B O 1
ATOM 2487 N N . THR B 1 53 ? -6.555 16.234 18.969 1 97 53 THR B N 1
ATOM 2488 C CA . THR B 1 53 ? -7.004 17.531 19.469 1 97 53 THR B CA 1
ATOM 2489 C C . THR B 1 53 ? -8.211 18.016 18.672 1 97 53 THR B C 1
ATOM 2491 O O . THR B 1 53 ? -9.148 18.578 19.234 1 97 53 THR B O 1
ATOM 2494 N N . PHE B 1 54 ? -8.172 17.812 17.344 1 97.5 54 PHE B N 1
ATOM 2495 C CA . PHE B 1 54 ? -9.305 18.188 16.516 1 97.5 54 PHE B CA 1
ATOM 2496 C C . PHE B 1 54 ? -10.539 17.359 16.875 1 97.5 54 PHE B C 1
ATOM 2498 O O . PHE B 1 54 ? -11.648 17.891 16.953 1 97.5 54 PHE B O 1
ATOM 2505 N N . SER B 1 55 ? -10.32 16.047 17.094 1 97.62 55 SER B N 1
ATOM 2506 C CA . SER B 1 55 ? -11.414 15.18 17.547 1 97.62 55 SER B CA 1
ATOM 2507 C C . SER B 1 55 ? -12.008 15.688 18.859 1 97.62 55 SER B C 1
ATOM 2509 O O . SER B 1 55 ? -13.234 15.742 19.016 1 97.62 55 SER B O 1
ATOM 2511 N N . TYR B 1 56 ? -11.148 16.047 19.781 1 96.5 56 TYR B N 1
ATOM 2512 C CA . TYR B 1 56 ? -11.562 16.578 21.062 1 96.5 56 TYR B CA 1
ATOM 2513 C C . TYR B 1 56 ? -12.414 17.828 20.891 1 96.5 56 TYR B C 1
ATOM 2515 O O . TYR B 1 56 ? -13.414 18.016 21.578 1 96.5 56 TYR B O 1
ATOM 2523 N N . THR B 1 57 ? -11.984 18.609 20 1 95 57 THR B N 1
ATOM 2524 C CA . THR B 1 57 ? -12.68 19.859 19.703 1 95 57 THR B CA 1
ATOM 2525 C C . THR B 1 57 ? -14.055 19.594 19.109 1 95 57 THR B C 1
ATOM 2527 O O . THR B 1 57 ? -15.008 20.344 19.359 1 95 57 THR B O 1
ATOM 2530 N N . LEU B 1 58 ? -14.195 18.578 18.281 1 95.12 58 LEU B N 1
ATOM 2531 C CA . LEU B 1 58 ? -15.469 18.219 17.672 1 95.12 58 LEU B CA 1
ATOM 2532 C C . LEU B 1 58 ? -16.422 17.625 18.703 1 95.12 58 LEU B C 1
ATOM 2534 O O . LEU B 1 58 ? -17.625 17.906 18.672 1 95.12 58 LEU B O 1
ATOM 2538 N N . ASP B 1 59 ? -15.883 16.766 19.484 1 93.5 59 ASP B N 1
ATOM 2539 C CA . ASP B 1 59 ? -16.609 16.078 20.547 1 93.5 59 ASP B CA 1
ATOM 2540 C C . ASP B 1 59 ? -15.664 15.57 21.641 1 93.5 59 ASP B C 1
ATOM 2542 O O . ASP B 1 59 ? -14.977 14.562 21.438 1 93.5 59 ASP B O 1
ATOM 2546 N N . ARG B 1 60 ? -15.688 16.203 22.75 1 90.75 60 ARG B N 1
ATOM 2547 C CA . ARG B 1 60 ? -14.734 15.961 23.828 1 90.75 60 ARG B CA 1
ATOM 2548 C C . ARG B 1 60 ? -14.695 14.484 24.203 1 90.75 60 ARG B C 1
ATOM 2550 O O . ARG B 1 60 ? -13.633 13.945 24.516 1 90.75 60 ARG B O 1
ATOM 2557 N N . ARG B 1 61 ? -15.836 13.812 24.188 1 90.69 61 ARG B N 1
ATOM 2558 C CA . ARG B 1 61 ? -15.914 12.43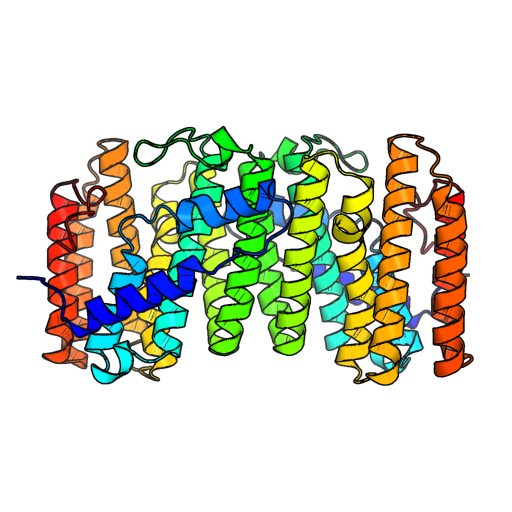 24.641 1 90.69 61 ARG B CA 1
ATOM 2559 C C . ARG B 1 61 ? -15.367 11.477 23.578 1 90.69 61 ARG B C 1
ATOM 2561 O O . ARG B 1 61 ? -14.977 10.352 23.891 1 90.69 61 ARG B O 1
ATOM 2568 N N . SER B 1 62 ? -15.172 11.992 22.391 1 92.81 62 SER B N 1
ATOM 2569 C CA . SER B 1 62 ? -14.867 11.094 21.281 1 92.81 62 SER B CA 1
ATOM 2570 C C . SER B 1 62 ? -13.367 10.875 21.141 1 92.81 62 SER B C 1
ATOM 2572 O O . SER B 1 62 ? -12.93 9.969 20.422 1 92.81 62 SER B O 1
ATOM 2574 N N . VAL B 1 63 ? -12.648 11.648 21.906 1 94.31 63 VAL B N 1
ATOM 2575 C CA . VAL B 1 63 ? -11.195 11.586 21.734 1 94.31 63 VAL B CA 1
ATOM 2576 C C . VAL B 1 63 ? -10.68 10.227 22.219 1 94.31 63 VAL B C 1
ATOM 2578 O O . VAL B 1 63 ? -9.641 9.75 21.766 1 94.31 63 VAL B O 1
ATOM 2581 N N . LEU B 1 64 ? -11.484 9.555 23.078 1 94.12 64 LEU B N 1
ATOM 2582 C CA . LEU B 1 64 ? -11.047 8.266 23.609 1 94.12 64 LEU B CA 1
ATOM 2583 C C . LEU B 1 64 ? -11.734 7.113 22.891 1 94.12 64 LEU B C 1
ATOM 2585 O O . LEU B 1 64 ? -11.492 5.945 23.203 1 94.12 64 LEU B O 1
ATOM 2589 N N . ASP B 1 65 ? -12.539 7.484 21.891 1 96.06 65 ASP B N 1
ATOM 2590 C CA . ASP B 1 65 ? -13.164 6.469 21.047 1 96.06 65 ASP B CA 1
ATOM 2591 C C . ASP B 1 65 ? -12.109 5.633 20.328 1 96.06 65 ASP B C 1
ATOM 2593 O O . ASP B 1 65 ? -11.133 6.176 19.797 1 96.06 65 ASP B O 1
ATOM 2597 N N . LEU B 1 66 ? -12.359 4.281 20.375 1 96.75 66 LEU B N 1
ATOM 2598 C CA . LEU B 1 66 ? -11.414 3.354 19.766 1 96.75 66 LEU B CA 1
ATOM 2599 C C . LEU B 1 66 ? -11.211 3.672 18.281 1 96.75 66 LEU B C 1
ATOM 2601 O O . LEU B 1 66 ? -10.117 3.5 17.75 1 96.75 66 LEU B O 1
ATOM 2605 N N . ARG B 1 67 ? -12.273 4.102 17.609 1 97.94 67 ARG B N 1
ATOM 2606 C CA . ARG B 1 67 ? -12.18 4.434 16.188 1 97.94 67 ARG B CA 1
ATOM 2607 C C . ARG B 1 67 ? -11.25 5.625 15.969 1 97.94 67 ARG B C 1
ATOM 2609 O O . ARG B 1 67 ? -10.523 5.672 14.977 1 97.94 67 ARG B O 1
ATOM 2616 N N . ILE B 1 68 ? -11.281 6.598 16.844 1 98.5 68 ILE B N 1
ATOM 2617 C CA . ILE B 1 68 ? -10.43 7.781 16.766 1 98.5 68 ILE B CA 1
ATOM 2618 C C . ILE B 1 68 ? -8.984 7.406 17.062 1 98.5 68 ILE B C 1
ATOM 2620 O O . ILE B 1 68 ? -8.062 7.844 16.359 1 98.5 68 ILE B O 1
ATOM 2624 N N . ILE B 1 69 ? -8.805 6.594 18.062 1 98.19 69 ILE B N 1
ATOM 2625 C CA . ILE B 1 69 ? -7.477 6.113 18.422 1 98.19 69 ILE B CA 1
ATOM 2626 C C . ILE B 1 69 ? -6.867 5.359 17.25 1 98.19 69 ILE B C 1
ATOM 2628 O O . ILE B 1 69 ? -5.699 5.562 16.906 1 98.19 69 ILE B O 1
ATOM 2632 N N . GLN B 1 70 ? -7.637 4.527 16.625 1 98.25 70 GLN B N 1
ATOM 2633 C CA . GLN B 1 70 ? -7.184 3.766 15.461 1 98.25 70 GLN B CA 1
ATOM 2634 C C . GLN B 1 70 ? -6.832 4.691 14.305 1 98.25 70 GLN B C 1
ATOM 2636 O O . GLN B 1 70 ? -5.824 4.48 13.617 1 98.25 70 GLN B O 1
ATOM 2641 N N . ALA B 1 71 ? -7.688 5.656 14.094 1 98.69 71 ALA B N 1
ATOM 2642 C CA . ALA B 1 71 ? -7.418 6.609 13.023 1 98.69 71 ALA B CA 1
ATOM 2643 C C . ALA B 1 71 ? -6.094 7.328 13.25 1 98.69 71 ALA B C 1
ATOM 2645 O O . ALA B 1 71 ? -5.309 7.512 12.312 1 98.69 71 ALA B O 1
ATOM 2646 N N . ALA B 1 72 ? -5.859 7.746 14.469 1 98.5 72 ALA B N 1
ATOM 2647 C CA . ALA B 1 72 ? -4.609 8.414 14.812 1 98.5 72 ALA B CA 1
ATOM 2648 C C . ALA B 1 72 ? -3.416 7.488 14.594 1 98.5 72 ALA B C 1
ATOM 2650 O O . ALA B 1 72 ? -2.377 7.922 14.086 1 98.5 72 ALA B O 1
ATOM 2651 N N . ALA B 1 73 ? -3.596 6.234 14.953 1 98.31 73 ALA B N 1
ATOM 2652 C CA . ALA B 1 73 ? -2.537 5.25 14.742 1 98.31 73 ALA B CA 1
ATOM 2653 C C . ALA B 1 73 ? -2.256 5.059 13.25 1 98.31 73 ALA B C 1
ATOM 2655 O O . ALA B 1 73 ? -1.098 4.973 12.844 1 98.31 73 ALA B O 1
ATOM 2656 N N . ILE B 1 74 ? -3.27 5.012 12.461 1 98.56 74 ILE B N 1
ATOM 2657 C CA . ILE B 1 74 ? -3.145 4.785 11.031 1 98.56 74 ILE B CA 1
ATOM 2658 C C . ILE B 1 74 ? -2.363 5.93 10.391 1 98.56 74 ILE B C 1
ATOM 2660 O O . ILE B 1 74 ? -1.447 5.699 9.594 1 98.56 74 ILE B O 1
ATOM 2664 N N . VAL B 1 75 ? -2.676 7.188 10.727 1 98.31 75 VAL B N 1
ATOM 2665 C CA . VAL B 1 75 ? -2.004 8.328 10.117 1 98.31 75 VAL B CA 1
ATOM 2666 C C . VAL B 1 75 ? -0.523 8.312 10.492 1 98.31 75 VAL B C 1
ATOM 2668 O O . VAL B 1 75 ? 0.332 8.672 9.672 1 98.31 75 VAL B O 1
ATOM 2671 N N . GLU B 1 76 ? -0.25 7.93 11.672 1 98 76 GLU B N 1
ATOM 2672 C CA . GLU B 1 76 ? 1.147 7.84 12.086 1 98 76 GLU B CA 1
ATOM 2673 C C . GLU B 1 76 ? 1.867 6.711 11.352 1 98 76 GLU B C 1
ATOM 2675 O O . GLU B 1 76 ? 3.021 6.863 10.945 1 98 76 GLU B O 1
ATOM 2680 N N . LEU B 1 77 ? 1.224 5.562 11.242 1 98.31 77 LEU B N 1
ATOM 2681 C CA . LEU B 1 77 ? 1.822 4.457 10.5 1 98.31 77 LEU B CA 1
ATOM 2682 C C . LEU B 1 77 ? 2.141 4.867 9.07 1 98.31 77 LEU B C 1
ATOM 2684 O O . LEU B 1 77 ? 3.203 4.527 8.539 1 98.31 77 LEU B O 1
ATOM 2688 N N . LEU B 1 78 ? 1.24 5.574 8.461 1 97.94 78 LEU B N 1
ATOM 2689 C CA . LEU B 1 78 ? 1.461 6.031 7.09 1 97.94 78 LEU B CA 1
ATOM 2690 C C . LEU B 1 78 ? 2.596 7.047 7.035 1 97.94 78 LEU B C 1
ATOM 2692 O O . LEU B 1 78 ? 3.34 7.098 6.051 1 97.94 78 LEU B O 1
ATOM 2696 N N . HIS B 1 79 ? 2.705 7.84 8.047 1 96.31 79 HIS B N 1
ATOM 2697 C CA . HIS B 1 79 ? 3.863 8.719 8.133 1 96.31 79 HIS B CA 1
ATOM 2698 C C . HIS B 1 79 ? 5.16 7.926 8.227 1 96.31 79 HIS B C 1
ATOM 2700 O O . HIS B 1 79 ? 6.156 8.273 7.59 1 96.31 79 HIS B O 1
ATOM 2706 N N . VAL B 1 80 ? 5.176 6.895 9.047 1 97.12 80 VAL B N 1
ATOM 2707 C CA . VAL B 1 80 ? 6.34 6.02 9.172 1 97.12 80 VAL B CA 1
ATOM 2708 C C . VAL B 1 80 ? 6.699 5.441 7.809 1 97.12 80 VAL B C 1
ATOM 2710 O O . VAL B 1 80 ? 7.875 5.367 7.449 1 97.12 80 VAL B O 1
ATOM 2713 N N . VAL B 1 81 ? 5.699 5.031 7.055 1 97.69 81 VAL B N 1
ATOM 2714 C CA . VAL B 1 81 ? 5.91 4.535 5.699 1 97.69 81 VAL B CA 1
ATOM 2715 C C . VAL B 1 81 ? 6.664 5.578 4.879 1 97.69 81 VAL B C 1
ATOM 2717 O O . VAL B 1 81 ? 7.652 5.258 4.219 1 97.69 81 VAL B O 1
ATOM 2720 N N . SER B 1 82 ? 6.188 6.801 4.93 1 95.38 82 SER B N 1
ATOM 2721 C CA . SER B 1 82 ? 6.809 7.871 4.156 1 95.38 82 SER B CA 1
ATOM 2722 C C . SER B 1 82 ? 8.258 8.094 4.582 1 95.38 82 SER B C 1
ATOM 2724 O O . SER B 1 82 ? 9.117 8.375 3.748 1 95.38 82 SER B O 1
ATOM 2726 N N . LEU B 1 83 ? 8.578 7.992 5.875 1 94.69 83 LEU B N 1
ATOM 2727 C CA . LEU B 1 83 ? 9.945 8.164 6.367 1 94.69 83 LEU B CA 1
ATOM 2728 C C . LEU B 1 83 ? 10.867 7.086 5.809 1 94.69 83 LEU B C 1
ATOM 2730 O O . LEU B 1 83 ? 11.969 7.383 5.352 1 94.69 83 LEU B O 1
ATOM 2734 N N . LEU B 1 84 ? 10.414 5.852 5.891 1 97.06 84 LEU B N 1
ATOM 2735 C CA . LEU B 1 84 ? 11.203 4.73 5.387 1 97.06 84 LEU B CA 1
ATOM 2736 C C . LEU B 1 84 ? 11.547 4.93 3.914 1 97.06 84 LEU B C 1
ATOM 2738 O O . LEU B 1 84 ? 12.703 4.746 3.514 1 97.06 84 LEU B O 1
ATOM 2742 N N . GLN B 1 85 ? 10.57 5.312 3.182 1 95.94 85 GLN B N 1
ATOM 2743 C CA . GLN B 1 85 ? 10.758 5.453 1.741 1 95.94 85 GLN B CA 1
ATOM 2744 C C . GLN B 1 85 ? 11.594 6.684 1.413 1 95.94 85 GLN B C 1
ATOM 2746 O O . GLN B 1 85 ? 12.5 6.621 0.578 1 95.94 85 GLN B O 1
ATOM 2751 N N . ASP B 1 86 ? 11.305 7.762 2.096 1 92.75 86 ASP B N 1
ATOM 2752 C CA . ASP B 1 86 ? 12.062 8.992 1.879 1 92.75 86 ASP B CA 1
ATOM 2753 C C . ASP B 1 86 ? 13.547 8.781 2.166 1 92.75 86 ASP B C 1
ATOM 2755 O O . ASP B 1 86 ? 14.406 9.273 1.428 1 92.75 86 ASP B O 1
ATOM 2759 N N . ASP B 1 87 ? 13.805 8.148 3.248 1 95.38 87 ASP B N 1
ATOM 2760 C CA . ASP B 1 87 ? 15.195 7.883 3.594 1 95.38 87 ASP B CA 1
ATOM 2761 C C . ASP B 1 87 ? 15.906 7.117 2.479 1 95.38 87 ASP B C 1
ATOM 2763 O O . ASP B 1 87 ? 17.078 7.383 2.18 1 95.38 87 ASP B O 1
ATOM 2767 N N . VAL B 1 88 ? 15.289 6.156 1.881 1 95.75 88 VAL B N 1
ATOM 2768 C CA . VAL B 1 88 ? 15.867 5.359 0.803 1 95.75 88 VAL B CA 1
ATOM 2769 C C . VAL B 1 88 ? 16.047 6.23 -0.438 1 95.75 88 VAL B C 1
ATOM 2771 O O . VAL B 1 88 ? 17.125 6.246 -1.037 1 95.75 88 VAL B O 1
ATOM 2774 N N . MET B 1 89 ? 15.047 6.973 -0.798 1 93.12 89 MET B N 1
ATOM 2775 C CA . MET B 1 89 ? 15.047 7.727 -2.049 1 93.12 89 MET B CA 1
ATOM 2776 C C . MET B 1 89 ? 16.031 8.891 -1.984 1 93.12 89 MET B C 1
ATOM 2778 O O . MET B 1 89 ? 16.688 9.211 -2.982 1 93.12 89 MET B O 1
ATOM 2782 N N . ASP B 1 90 ? 16.172 9.422 -0.799 1 90.56 90 ASP B N 1
ATOM 2783 C CA . ASP B 1 90 ? 17.062 10.555 -0.62 1 90.56 90 ASP B CA 1
ATOM 2784 C C . ASP B 1 90 ? 18.438 10.086 -0.146 1 90.56 90 ASP B C 1
ATOM 2786 O O . ASP B 1 90 ? 19.359 10.906 0.023 1 90.56 90 ASP B O 1
ATOM 2790 N N . LYS B 1 91 ? 18.594 8.859 0.088 1 93.88 91 LYS B N 1
ATOM 2791 C CA . LYS B 1 91 ? 19.844 8.25 0.524 1 93.88 91 LYS B CA 1
ATOM 2792 C C . LYS B 1 91 ? 20.297 8.828 1.858 1 93.88 91 LYS B C 1
ATOM 2794 O O . LYS B 1 91 ? 21.484 9.156 2.025 1 93.88 91 LYS B O 1
ATOM 2799 N N . HIS B 1 92 ? 19.359 9.055 2.695 1 93.69 92 HIS B N 1
ATOM 2800 C CA . HIS B 1 92 ? 19.672 9.539 4.031 1 93.69 92 HIS B CA 1
ATOM 2801 C C . HIS B 1 92 ? 20.188 8.406 4.922 1 93.69 92 HIS B C 1
ATOM 2803 O O . HIS B 1 92 ? 19.438 7.469 5.223 1 93.69 92 HIS B O 1
ATOM 2809 N N . ASP B 1 93 ? 21.359 8.562 5.414 1 96.19 93 ASP B N 1
ATOM 2810 C CA . ASP B 1 93 ? 21.938 7.531 6.266 1 96.19 93 ASP B CA 1
ATOM 2811 C C . ASP B 1 93 ? 21.625 7.797 7.738 1 96.19 93 ASP B C 1
ATOM 2813 O O . ASP B 1 93 ? 21.781 6.91 8.578 1 96.19 93 ASP B O 1
ATOM 2817 N N . GLU B 1 94 ? 21.172 9.047 8.023 1 94.62 94 GLU B N 1
ATOM 2818 C CA . GLU B 1 94 ? 20.859 9.422 9.398 1 94.62 94 GLU B CA 1
ATOM 2819 C C . GLU B 1 94 ? 19.578 10.25 9.461 1 94.62 94 GLU B C 1
ATOM 2821 O O . GLU B 1 94 ? 19.281 11.023 8.547 1 94.62 94 GLU B O 1
ATOM 2826 N N . ARG B 1 95 ? 18.875 10.062 10.562 1 90.06 95 ARG B N 1
ATOM 2827 C CA . ARG B 1 95 ? 17.688 10.82 10.914 1 90.06 95 ARG B CA 1
ATOM 2828 C C . ARG B 1 95 ? 17.531 10.945 12.422 1 90.06 95 ARG B C 1
ATOM 2830 O O . ARG B 1 95 ? 17.578 9.945 13.141 1 90.06 95 ARG B O 1
ATOM 2837 N N . ARG B 1 96 ? 17.406 12.203 12.852 1 83.19 96 ARG B N 1
ATOM 2838 C CA . ARG B 1 96 ? 17.219 12.477 14.266 1 83.19 96 ARG B CA 1
ATOM 2839 C C . ARG B 1 96 ? 18.359 11.914 15.102 1 83.19 96 ARG B C 1
ATOM 2841 O O . ARG B 1 96 ? 18.141 11.32 16.156 1 83.19 96 ARG B O 1
ATOM 2848 N N . GLY B 1 97 ? 19.5 11.93 14.531 1 87.94 97 GLY B N 1
ATOM 2849 C CA . GLY B 1 97 ? 20.703 11.562 15.25 1 87.94 97 GLY B CA 1
ATOM 2850 C C . GLY B 1 97 ? 20.953 10.062 15.273 1 87.94 97 GLY B C 1
ATOM 2851 O O . GLY B 1 97 ? 21.844 9.586 15.977 1 87.94 97 GLY B O 1
ATOM 2852 N N . ALA B 1 98 ? 20.172 9.359 14.531 1 93.38 98 ALA B N 1
ATOM 2853 C CA . ALA B 1 98 ? 20.328 7.91 14.5 1 93.38 98 ALA B CA 1
ATOM 2854 C C . ALA B 1 98 ? 20.422 7.402 13.062 1 93.38 98 ALA B C 1
ATOM 2856 O O . ALA B 1 98 ? 19.953 8.07 12.133 1 93.38 98 ALA B O 1
ATOM 2857 N N . LYS B 1 99 ? 21.078 6.25 12.922 1 97.12 99 LYS B N 1
ATOM 2858 C CA . LYS B 1 99 ? 21.125 5.629 11.602 1 97.12 99 LYS B CA 1
ATOM 2859 C C . LYS B 1 99 ? 19.719 5.285 11.109 1 97.12 99 LYS B C 1
ATOM 2861 O O . LYS B 1 99 ? 18.859 4.879 11.891 1 97.12 99 LYS B O 1
ATOM 2866 N N . THR B 1 100 ? 19.5 5.461 9.844 1 97.38 100 THR B N 1
ATOM 2867 C CA . THR B 1 100 ? 18.203 5.117 9.25 1 97.38 100 THR B CA 1
ATOM 2868 C C . THR B 1 100 ? 18.109 3.617 9 1 97.38 100 THR B C 1
ATOM 2870 O O . THR B 1 100 ? 19.125 2.916 8.984 1 97.38 100 THR B O 1
ATOM 2873 N N . PRO B 1 101 ? 16.953 3.131 8.789 1 97.31 101 PRO B N 1
ATOM 2874 C CA . PRO B 1 101 ? 16.781 1.714 8.461 1 97.31 101 PRO B CA 1
ATOM 2875 C C . PRO B 1 101 ? 17.531 1.312 7.188 1 97.31 101 PRO B C 1
ATOM 2877 O O . PRO B 1 101 ? 18.094 0.215 7.117 1 97.31 101 PRO B O 1
ATOM 2880 N N . ARG B 1 102 ? 17.531 2.184 6.164 1 96.88 102 ARG B N 1
ATOM 2881 C CA . ARG B 1 102 ? 18.281 1.824 4.957 1 96.88 102 ARG B CA 1
ATOM 2882 C C . ARG B 1 102 ? 19.75 1.612 5.27 1 96.88 102 ARG B C 1
ATOM 2884 O O . ARG B 1 102 ? 20.391 0.72 4.703 1 96.88 102 ARG B O 1
ATOM 2891 N N . ALA B 1 103 ? 20.297 2.486 6.066 1 97.31 103 ALA B N 1
ATOM 2892 C CA . ALA B 1 103 ? 21.703 2.381 6.438 1 97.31 103 ALA B CA 1
ATOM 2893 C C . ALA B 1 103 ? 21.969 1.108 7.238 1 97.31 103 ALA B C 1
ATOM 2895 O O . ALA B 1 103 ? 23.031 0.498 7.113 1 97.31 103 ALA B O 1
ATOM 2896 N N . LEU B 1 104 ? 21.031 0.744 8.055 1 97.06 104 LEU B N 1
ATOM 2897 C CA . LEU B 1 104 ? 21.219 -0.378 8.969 1 97.06 104 LEU B CA 1
ATOM 2898 C C . LEU B 1 104 ? 20.891 -1.699 8.273 1 97.06 104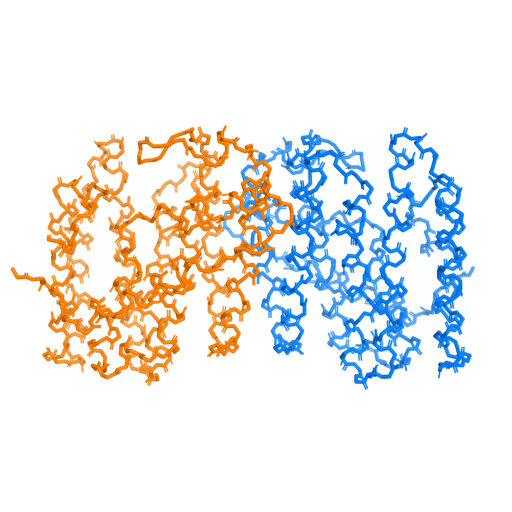 LEU B C 1
ATOM 2900 O O . LEU B 1 104 ? 21.578 -2.705 8.5 1 97.06 104 LEU B O 1
ATOM 2904 N N . TYR B 1 105 ? 19.812 -1.701 7.477 1 96.25 105 TYR B N 1
ATOM 2905 C CA . TYR B 1 105 ? 19.266 -2.967 7.008 1 96.25 105 TYR B CA 1
ATOM 2906 C C . TYR B 1 105 ? 19.281 -3.037 5.484 1 96.25 105 TYR B C 1
ATOM 2908 O O . TYR B 1 105 ? 19.031 -4.098 4.906 1 96.25 105 TYR B O 1
ATOM 2916 N N . GLY B 1 106 ? 19.531 -1.896 4.836 1 95.81 106 GLY B N 1
ATOM 2917 C CA . GLY B 1 106 ? 19.547 -1.852 3.383 1 95.81 106 GLY B CA 1
ATOM 2918 C C . GLY B 1 106 ? 18.297 -1.238 2.793 1 95.81 106 GLY B C 1
ATOM 2919 O O . GLY B 1 106 ? 17.25 -1.198 3.449 1 95.81 106 GLY B O 1
ATOM 2920 N N . ASP B 1 107 ? 18.406 -0.771 1.558 1 96.38 107 ASP B N 1
ATOM 2921 C CA . ASP B 1 107 ? 17.312 -0.127 0.854 1 96.38 107 ASP B CA 1
ATOM 2922 C C . ASP B 1 107 ? 16.141 -1.091 0.667 1 96.38 107 ASP B C 1
ATOM 2924 O O . ASP B 1 107 ? 14.984 -0.725 0.891 1 96.38 107 ASP B O 1
ATOM 2928 N N . GLY B 1 108 ? 16.453 -2.305 0.27 1 96.06 108 GLY B N 1
ATOM 2929 C CA . GLY B 1 108 ? 15.414 -3.289 -0.013 1 96.06 108 GLY B CA 1
ATOM 2930 C C . GLY B 1 108 ? 14.531 -3.586 1.182 1 96.06 108 GLY B C 1
ATOM 2931 O O . GLY B 1 108 ? 13.305 -3.52 1.083 1 96.06 108 GLY B O 1
ATOM 2932 N N . ARG B 1 109 ? 15.141 -3.848 2.289 1 96.38 109 ARG B N 1
ATOM 2933 C CA . ARG B 1 109 ? 14.391 -4.176 3.496 1 96.38 109 ARG B CA 1
ATOM 2934 C C . ARG B 1 109 ? 13.547 -2.99 3.955 1 96.38 109 ARG B C 1
ATOM 2936 O O . ARG B 1 109 ? 12.445 -3.172 4.484 1 96.38 109 ARG B O 1
ATOM 2943 N N . SER B 1 110 ? 14.094 -1.814 3.783 1 97.31 110 SER B N 1
ATOM 2944 C CA . SER B 1 110 ? 13.344 -0.616 4.145 1 97.31 110 SER B CA 1
ATOM 2945 C C . SER B 1 110 ? 12.086 -0.476 3.297 1 97.31 110 SER B C 1
ATOM 2947 O O . SER B 1 110 ? 11.023 -0.13 3.811 1 97.31 110 SER B O 1
ATOM 2949 N N . ILE B 1 111 ? 12.234 -0.762 2.023 1 97.19 111 ILE B N 1
ATOM 2950 C CA . ILE B 1 111 ? 11.102 -0.666 1.109 1 97.19 111 ILE B CA 1
ATOM 2951 C C . ILE B 1 111 ? 10.086 -1.764 1.427 1 97.19 111 ILE B C 1
ATOM 2953 O O . ILE B 1 111 ? 8.883 -1.512 1.463 1 97.19 111 ILE B O 1
ATOM 2957 N N . VAL B 1 112 ? 10.531 -2.924 1.679 1 97.38 112 VAL B N 1
ATOM 2958 C CA . VAL B 1 112 ? 9.664 -4.047 2.004 1 97.38 112 VAL B CA 1
ATOM 2959 C C . VAL B 1 112 ? 8.93 -3.771 3.312 1 97.38 112 VAL B C 1
ATOM 2961 O O . VAL B 1 112 ? 7.746 -4.102 3.449 1 97.38 112 VAL B O 1
ATOM 2964 N N . ALA B 1 113 ? 9.617 -3.219 4.258 1 98.31 113 ALA B N 1
ATOM 2965 C CA . ALA B 1 113 ? 9 -2.824 5.52 1 98.31 113 ALA B CA 1
ATOM 2966 C C . ALA B 1 113 ? 7.859 -1.837 5.289 1 98.31 113 ALA B C 1
ATOM 2968 O O . ALA B 1 113 ? 6.809 -1.93 5.93 1 98.31 113 ALA B O 1
ATOM 2969 N N . SER B 1 114 ? 8.109 -0.882 4.43 1 98.19 114 SER B N 1
ATOM 2970 C CA . SER B 1 114 ? 7.062 0.081 4.102 1 98.19 114 SER B CA 1
ATOM 2971 C C . SER B 1 114 ? 5.84 -0.612 3.514 1 98.19 114 SER B C 1
ATOM 2973 O O . SER B 1 114 ? 4.703 -0.255 3.834 1 98.19 114 SER B O 1
ATOM 2975 N N . ASP B 1 115 ? 6.035 -1.601 2.668 1 98.06 115 ASP B N 1
ATOM 2976 C CA . ASP B 1 115 ? 4.93 -2.35 2.074 1 98.06 115 ASP B CA 1
ATOM 2977 C C . ASP B 1 115 ? 4.117 -3.072 3.145 1 98.06 115 ASP B C 1
ATOM 2979 O O . ASP B 1 115 ? 2.885 -3.084 3.094 1 98.06 115 ASP B O 1
ATOM 2983 N N . TRP B 1 116 ? 4.805 -3.715 4.035 1 98.5 116 TRP B N 1
ATOM 2984 C CA . TRP B 1 116 ? 4.121 -4.418 5.121 1 98.5 116 TRP B CA 1
ATOM 2985 C C . TRP B 1 116 ? 3.268 -3.455 5.938 1 98.5 116 TRP B C 1
ATOM 2987 O O . TRP B 1 116 ? 2.129 -3.771 6.289 1 98.5 116 TRP B O 1
ATOM 2997 N N . LEU B 1 117 ? 3.812 -2.326 6.234 1 98.69 117 LEU B N 1
ATOM 2998 C CA . LEU B 1 117 ? 3.109 -1.325 7.027 1 98.69 117 LEU B CA 1
ATOM 2999 C C . LEU B 1 117 ? 1.901 -0.781 6.273 1 98.69 117 LEU B C 1
ATOM 3001 O O . LEU B 1 117 ? 0.873 -0.472 6.879 1 98.69 117 LEU B O 1
ATOM 3005 N N . ILE B 1 118 ? 2.008 -0.582 4.973 1 98.38 118 ILE B N 1
ATOM 3006 C CA . ILE B 1 118 ? 0.87 -0.163 4.16 1 98.38 118 ILE B CA 1
ATOM 3007 C C . ILE B 1 118 ? -0.263 -1.178 4.297 1 98.38 118 ILE B C 1
ATOM 3009 O O . ILE B 1 118 ? -1.408 -0.806 4.566 1 98.38 118 ILE B O 1
ATOM 3013 N N . ALA B 1 119 ? 0.064 -2.436 4.145 1 98.31 119 ALA B N 1
ATOM 3014 C CA . ALA B 1 119 ? -0.942 -3.484 4.281 1 98.31 119 ALA B CA 1
ATOM 3015 C C . ALA B 1 119 ? -1.568 -3.465 5.672 1 98.31 119 ALA B C 1
ATOM 3017 O O . ALA B 1 119 ? -2.785 -3.611 5.816 1 98.31 119 ALA B O 1
ATOM 3018 N N . GLU B 1 120 ? -0.762 -3.307 6.672 1 98.38 120 GLU B N 1
ATOM 3019 C CA . GLU B 1 120 ? -1.254 -3.211 8.047 1 98.38 120 GLU B CA 1
ATOM 3020 C C . GLU B 1 120 ? -2.213 -2.033 8.203 1 98.38 120 GLU B C 1
ATOM 3022 O O . GLU B 1 120 ? -3.252 -2.158 8.852 1 98.38 120 GLU B O 1
ATOM 3027 N N . SER B 1 121 ? -1.821 -0.934 7.652 1 98.44 121 SER B N 1
ATOM 3028 C CA . SER B 1 121 ? -2.656 0.261 7.719 1 98.44 121 SER B CA 1
ATOM 3029 C C . SER B 1 121 ? -4 0.037 7.035 1 98.44 121 SER B C 1
ATOM 3031 O O . SER B 1 121 ? -5.031 0.526 7.504 1 98.44 121 SER B O 1
ATOM 3033 N N . ILE B 1 122 ? -4.016 -0.678 5.941 1 98.12 122 ILE B N 1
ATOM 3034 C CA . ILE B 1 122 ? -5.242 -1.006 5.223 1 98.12 122 ILE B CA 1
ATOM 3035 C C . ILE B 1 122 ? -6.148 -1.856 6.109 1 98.12 122 ILE B C 1
ATOM 3037 O O . ILE B 1 122 ? -7.348 -1.585 6.223 1 98.12 122 ILE B O 1
ATOM 3041 N N . LYS B 1 123 ? -5.598 -2.865 6.711 1 97.94 123 LYS B N 1
ATOM 3042 C CA . LYS B 1 123 ? -6.371 -3.736 7.59 1 97.94 123 LYS B CA 1
ATOM 3043 C C . LYS B 1 123 ? -7 -2.943 8.734 1 97.94 123 LYS B C 1
ATOM 3045 O O . LYS B 1 123 ? -8.164 -3.164 9.086 1 97.94 123 LYS B O 1
ATOM 3050 N N . ARG B 1 124 ? -6.254 -2.057 9.258 1 97.94 124 ARG B N 1
ATOM 3051 C CA . ARG B 1 124 ? -6.766 -1.208 10.328 1 97.94 124 ARG B CA 1
ATOM 3052 C C . ARG B 1 124 ? -7.84 -0.259 9.812 1 97.94 124 ARG B C 1
ATOM 3054 O O . ARG B 1 124 ? -8.859 -0.041 10.477 1 97.94 124 ARG B O 1
ATOM 3061 N N . ALA B 1 125 ? -7.645 0.332 8.672 1 98.44 125 ALA B N 1
ATOM 3062 C CA . ALA B 1 125 ? -8.609 1.26 8.078 1 98.44 125 ALA B CA 1
ATOM 3063 C C . ALA B 1 125 ? -9.93 0.561 7.777 1 98.44 125 ALA B C 1
ATOM 3065 O O . ALA B 1 125 ? -11 1.172 7.871 1 98.44 125 ALA B O 1
ATOM 3066 N N . LEU B 1 126 ? -9.844 -0.681 7.422 1 97.81 126 LEU B N 1
ATOM 3067 C CA . LEU B 1 126 ? -11.047 -1.454 7.125 1 97.81 126 LEU B CA 1
ATOM 3068 C C . LEU B 1 126 ? -11.969 -1.513 8.344 1 97.81 126 LEU B C 1
ATOM 3070 O O . LEU B 1 126 ? -13.188 -1.542 8.195 1 97.81 126 LEU B O 1
ATOM 3074 N N . GLN B 1 127 ? -11.359 -1.537 9.516 1 97.19 127 GLN B N 1
ATOM 3075 C CA . GLN B 1 127 ? -12.141 -1.567 10.742 1 97.19 127 GLN B CA 1
ATOM 3076 C C . GLN B 1 127 ? -12.914 -0.267 10.938 1 97.19 127 GLN B C 1
ATOM 3078 O O . GLN B 1 127 ? -13.867 -0.216 11.719 1 97.19 127 GLN B O 1
ATOM 3083 N N . LEU B 1 128 ? -12.5 0.775 10.266 1 98.12 128 LEU B N 1
ATOM 3084 C CA . LEU B 1 128 ? -13.148 2.076 10.383 1 98.12 128 LEU B CA 1
ATOM 3085 C C . LEU B 1 128 ? -14.203 2.256 9.297 1 98.12 128 LEU B C 1
ATOM 3087 O O . LEU B 1 128 ? -15.062 3.137 9.398 1 98.12 128 LEU B O 1
ATOM 3091 N N . GLY B 1 129 ? -14.102 1.472 8.203 1 97.38 129 GLY B N 1
ATOM 3092 C CA . GLY B 1 129 ? -15.109 1.498 7.156 1 97.38 129 GLY B CA 1
ATOM 3093 C C . GLY B 1 129 ? -14.523 1.682 5.77 1 97.38 129 GLY B C 1
ATOM 3094 O O . GLY B 1 129 ? -13.406 2.176 5.621 1 97.38 129 GLY B O 1
ATOM 3095 N N . PRO B 1 130 ? -15.266 1.266 4.758 1 96.94 130 PRO B N 1
ATOM 3096 C CA . PRO B 1 130 ? -14.773 1.323 3.379 1 96.94 130 PRO B CA 1
ATOM 3097 C C . PRO B 1 130 ? -14.516 2.752 2.904 1 96.94 130 PRO B C 1
ATOM 3099 O O . PRO B 1 130 ? -13.617 2.982 2.09 1 96.94 130 PRO B O 1
ATOM 3102 N N . ASP B 1 131 ? -15.312 3.689 3.451 1 97.19 131 ASP B N 1
ATOM 3103 C CA . ASP B 1 131 ? -15.125 5.082 3.051 1 97.19 131 ASP B CA 1
ATOM 3104 C C . ASP B 1 131 ? -13.773 5.613 3.529 1 97.19 131 ASP B C 1
ATOM 3106 O O . ASP B 1 131 ? -13.148 6.434 2.855 1 97.19 131 ASP B O 1
ATOM 3110 N N . ILE B 1 132 ? -13.352 5.148 4.68 1 98.38 132 ILE B N 1
ATOM 3111 C CA . ILE B 1 132 ? -12.062 5.555 5.227 1 98.38 132 ILE B CA 1
ATOM 3112 C C . ILE B 1 132 ? -10.938 4.953 4.391 1 98.38 132 ILE B C 1
ATOM 3114 O O . ILE B 1 132 ? -9.953 5.633 4.074 1 98.38 132 ILE B O 1
ATOM 3118 N N . VAL B 1 133 ? -11.133 3.674 4.004 1 98.38 133 VAL B N 1
ATOM 3119 C CA . VAL B 1 133 ? -10.141 3.02 3.148 1 98.38 133 VAL B CA 1
ATOM 3120 C C . VAL B 1 133 ? -10.016 3.779 1.829 1 98.38 133 VAL B C 1
ATOM 3122 O O . VAL B 1 133 ? -8.906 4.043 1.361 1 98.38 133 VAL B O 1
ATOM 3125 N N . LYS B 1 134 ? -11.125 4.125 1.251 1 98.25 134 LYS B N 1
ATOM 3126 C CA . LYS B 1 134 ? -11.125 4.852 -0.017 1 98.25 134 LYS B CA 1
ATOM 3127 C C . LYS B 1 134 ? -10.422 6.195 0.116 1 98.25 134 LYS B C 1
ATOM 3129 O O . LYS B 1 134 ? -9.586 6.551 -0.72 1 98.25 134 LYS B O 1
ATOM 3134 N N . TYR B 1 135 ? -10.758 6.91 1.144 1 98.56 135 TYR B N 1
ATOM 3135 C CA . TYR B 1 135 ? -10.148 8.219 1.387 1 98.56 135 TYR B CA 1
ATOM 3136 C C . TYR B 1 135 ? -8.641 8.094 1.548 1 98.56 135 TYR B C 1
ATOM 3138 O O . TYR B 1 135 ? -7.883 8.859 0.951 1 98.56 135 TYR B O 1
ATOM 3146 N N . LEU B 1 136 ? -8.203 7.133 2.334 1 98.44 136 LEU B N 1
ATOM 3147 C CA . LEU B 1 136 ? -6.777 6.973 2.596 1 98.44 136 LEU B CA 1
ATOM 3148 C C . LEU B 1 136 ? -6.047 6.5 1.345 1 98.44 136 LEU B C 1
ATOM 3150 O O . LEU B 1 136 ? -4.883 6.852 1.13 1 98.44 136 LEU B O 1
ATOM 3154 N N . ALA B 1 137 ? -6.688 5.676 0.513 1 98.19 137 ALA B N 1
ATOM 3155 C CA . ALA B 1 137 ? -6.102 5.301 -0.771 1 98.19 137 ALA B CA 1
ATOM 3156 C C . ALA B 1 137 ? -5.887 6.527 -1.655 1 98.19 137 ALA B C 1
ATOM 3158 O O . ALA B 1 137 ? -4.863 6.641 -2.334 1 98.19 137 ALA B O 1
ATOM 3159 N N . ASP B 1 138 ? -6.844 7.453 -1.639 1 97.88 138 ASP B N 1
ATOM 3160 C CA . ASP B 1 138 ? -6.699 8.711 -2.361 1 97.88 138 ASP B CA 1
ATOM 3161 C C . ASP B 1 138 ? -5.52 9.523 -1.823 1 97.88 138 ASP B C 1
ATOM 3163 O O . ASP B 1 138 ? -4.758 10.109 -2.594 1 97.88 138 ASP B O 1
ATOM 3167 N N . VAL B 1 139 ? -5.434 9.57 -0.549 1 97.75 139 VAL B N 1
ATOM 3168 C CA . VAL B 1 139 ? -4.332 10.266 0.106 1 97.75 139 VAL B CA 1
ATOM 3169 C C . VAL B 1 139 ? -3.002 9.68 -0.355 1 97.75 139 VAL B C 1
ATOM 3171 O O . VAL B 1 139 ? -2.072 10.414 -0.692 1 97.75 139 VAL B O 1
ATOM 3174 N N . ALA B 1 140 ? -2.918 8.367 -0.389 1 97.06 140 ALA B N 1
ATOM 3175 C CA . ALA B 1 140 ? -1.693 7.676 -0.787 1 97.06 140 ALA B CA 1
ATOM 3176 C C . ALA B 1 140 ? -1.31 8.023 -2.223 1 97.06 140 ALA B C 1
ATOM 3178 O O . ALA B 1 140 ? -0.128 8.195 -2.531 1 97.06 140 ALA B O 1
ATOM 3179 N N . GLN B 1 141 ? -2.252 8.062 -3.111 1 97.69 141 GLN B N 1
ATOM 3180 C CA . GLN B 1 141 ? -1.969 8.414 -4.5 1 97.69 141 GLN B CA 1
ATOM 3181 C C . GLN B 1 141 ? -1.463 9.852 -4.609 1 97.69 141 GLN B C 1
ATOM 3183 O O . GLN B 1 141 ? -0.542 10.125 -5.379 1 97.69 141 GLN B O 1
ATOM 3188 N N . ARG B 1 142 ? -2.053 10.742 -3.832 1 96.81 142 ARG B N 1
ATOM 3189 C CA . ARG B 1 142 ? -1.58 12.125 -3.814 1 96.81 142 ARG B CA 1
ATOM 3190 C C . ARG B 1 142 ? -0.157 12.211 -3.275 1 96.81 142 ARG B C 1
ATOM 3192 O O . ARG B 1 142 ? 0.667 12.969 -3.797 1 96.81 142 ARG B O 1
ATOM 3199 N N . LEU B 1 143 ? 0.106 11.438 -2.244 1 96.25 143 LEU B N 1
ATOM 3200 C CA . LEU B 1 143 ? 1.459 11.391 -1.701 1 96.25 143 LEU B CA 1
ATOM 3201 C C . LEU B 1 143 ? 2.453 10.906 -2.752 1 96.25 143 LEU B C 1
ATOM 3203 O O . LEU B 1 143 ? 3.57 11.422 -2.84 1 96.25 143 LEU B O 1
ATOM 3207 N N . SER B 1 144 ? 2.049 9.891 -3.516 1 96.38 144 SER B N 1
ATOM 3208 C CA . SER B 1 144 ? 2.9 9.383 -4.586 1 96.38 144 SER B CA 1
ATOM 3209 C C . SER B 1 144 ? 3.203 10.477 -5.613 1 96.38 144 SER B C 1
ATOM 3211 O O . SER B 1 144 ? 4.34 10.602 -6.066 1 96.38 144 SER B O 1
ATOM 3213 N N . ILE B 1 145 ? 2.207 11.234 -5.941 1 96.62 145 ILE B N 1
ATOM 3214 C CA . ILE B 1 145 ? 2.373 12.344 -6.879 1 96.62 145 ILE B CA 1
ATOM 3215 C C . ILE B 1 145 ? 3.352 13.359 -6.301 1 96.62 145 ILE B C 1
ATOM 3217 O O . ILE B 1 145 ? 4.266 13.812 -6.996 1 96.62 145 ILE B O 1
ATOM 3221 N N . GLY B 1 146 ? 3.164 13.727 -5.066 1 94.94 146 GLY B N 1
ATOM 3222 C CA . GLY B 1 146 ? 4.059 14.656 -4.402 1 94.94 146 GLY B CA 1
ATOM 3223 C C . GLY B 1 146 ? 5.504 14.203 -4.402 1 94.94 146 GLY B C 1
ATOM 3224 O O . GLY B 1 146 ? 6.414 14.992 -4.672 1 94.94 146 GLY B O 1
ATOM 3225 N N . GLN B 1 147 ? 5.727 12.922 -4.09 1 93.19 147 GLN B N 1
ATOM 3226 C CA . GLN B 1 147 ? 7.082 12.383 -4.059 1 93.19 147 GLN B CA 1
ATOM 3227 C C . GLN B 1 147 ? 7.703 12.375 -5.449 1 93.19 147 GLN B C 1
ATOM 3229 O O . GLN B 1 147 ? 8.906 12.609 -5.598 1 93.19 147 GLN B O 1
ATOM 3234 N N . ALA B 1 148 ? 6.898 12.047 -6.465 1 95 148 ALA B N 1
ATOM 3235 C CA . ALA B 1 148 ? 7.395 12.086 -7.836 1 95 148 ALA B CA 1
ATOM 3236 C C . ALA B 1 148 ? 7.828 13.5 -8.227 1 95 148 ALA B C 1
ATOM 3238 O O . ALA B 1 148 ? 8.867 13.688 -8.852 1 95 148 ALA B O 1
ATOM 3239 N N . LEU B 1 149 ? 7 14.477 -7.883 1 95 149 LEU B N 1
ATOM 3240 C CA . LEU B 1 149 ? 7.336 15.875 -8.141 1 95 149 LEU B CA 1
ATOM 3241 C C . LEU B 1 149 ? 8.625 16.266 -7.434 1 95 149 LEU B C 1
ATOM 3243 O O . LEU B 1 149 ? 9.461 16.984 -8 1 95 149 LEU B O 1
ATOM 3247 N N . ASP B 1 150 ? 8.781 15.797 -6.23 1 91.56 150 ASP B N 1
ATOM 3248 C CA . ASP B 1 150 ? 10 16.062 -5.465 1 91.56 150 ASP B CA 1
ATOM 3249 C C . ASP B 1 150 ? 11.219 15.477 -6.172 1 91.56 150 ASP B C 1
ATOM 3251 O O . ASP B 1 150 ? 12.258 16.125 -6.266 1 91.56 150 ASP B O 1
ATOM 3255 N N . LEU B 1 151 ? 11.125 14.281 -6.625 1 92.88 151 LEU B N 1
ATOM 3256 C CA . LEU B 1 151 ? 12.211 13.617 -7.34 1 92.88 151 LEU B CA 1
ATOM 3257 C C . LEU B 1 151 ? 12.539 14.359 -8.633 1 92.88 151 LEU B C 1
ATOM 3259 O O . LEU B 1 151 ? 13.68 14.305 -9.109 1 92.88 151 LEU B O 1
ATOM 3263 N N . ASP B 1 152 ? 11.539 15.055 -9.188 1 94.06 152 ASP B N 1
ATOM 3264 C CA . ASP B 1 152 ? 11.719 15.82 -10.414 1 94.06 152 ASP B CA 1
ATOM 3265 C C . ASP B 1 152 ? 12.336 17.188 -10.125 1 94.06 152 ASP B C 1
ATOM 3267 O O . ASP B 1 152 ? 12.625 17.953 -11.047 1 94.06 152 ASP B O 1
ATOM 3271 N N . GLY B 1 153 ? 12.508 17.516 -8.867 1 90.88 153 GLY B N 1
ATOM 3272 C CA . GLY B 1 153 ? 13.055 18.812 -8.492 1 90.88 153 GLY B CA 1
ATOM 3273 C C . GLY B 1 153 ? 12.016 19.922 -8.469 1 90.88 153 GLY B C 1
ATOM 3274 O O . GLY B 1 153 ? 12.359 21.109 -8.445 1 90.88 153 GLY B O 1
ATOM 3275 N N . ARG B 1 154 ? 10.734 19.562 -8.555 1 91.69 154 ARG B N 1
ATOM 3276 C CA . ARG B 1 154 ? 9.641 20.516 -8.5 1 91.69 154 ARG B CA 1
ATOM 3277 C C . ARG B 1 154 ? 9.141 20.703 -7.07 1 91.69 154 ARG B C 1
ATOM 3279 O O . ARG B 1 154 ? 7.973 20.422 -6.777 1 91.69 154 ARG B O 1
ATOM 3286 N N . TYR B 1 155 ? 9.883 21.234 -6.25 1 85.25 155 TYR B N 1
ATOM 3287 C CA . TYR B 1 155 ? 9.719 21.25 -4.801 1 85.25 155 TYR B CA 1
ATOM 3288 C C . TYR B 1 155 ? 8.508 22.078 -4.391 1 85.25 155 TYR B C 1
ATOM 3290 O O . TYR B 1 155 ? 7.777 21.703 -3.469 1 85.25 155 TYR B O 1
ATOM 3298 N N . ASP B 1 156 ? 8.234 23.156 -5.055 1 82.75 156 ASP B N 1
ATOM 3299 C CA . ASP B 1 156 ? 7.094 24 -4.711 1 82.75 156 ASP B CA 1
ATOM 3300 C C . ASP B 1 156 ? 5.777 23.25 -4.926 1 82.75 156 ASP B C 1
ATOM 3302 O O . ASP B 1 156 ? 4.887 23.312 -4.074 1 82.75 156 ASP B O 1
ATOM 3306 N N . GLU B 1 157 ? 5.711 22.562 -6.016 1 89.19 157 GLU B N 1
ATOM 3307 C CA . GLU B 1 157 ? 4.52 21.781 -6.309 1 89.19 157 GLU B CA 1
ATOM 3308 C C . GLU B 1 157 ? 4.426 20.562 -5.387 1 89.19 157 GLU B C 1
ATOM 3310 O O . GLU B 1 157 ? 3.328 20.156 -4.996 1 89.19 157 GLU B O 1
ATOM 3315 N N . ALA B 1 158 ? 5.547 20.031 -5.059 1 91.12 158 ALA B N 1
ATOM 3316 C CA . ALA B 1 158 ? 5.609 18.812 -4.258 1 91.12 158 ALA B CA 1
ATOM 3317 C C . ALA B 1 158 ? 5.043 19.047 -2.859 1 91.12 158 ALA B C 1
ATOM 3319 O O . ALA B 1 158 ? 4.445 18.156 -2.264 1 91.12 158 ALA B O 1
ATOM 3320 N N . ALA B 1 159 ? 5.219 20.281 -2.328 1 84.56 159 ALA B N 1
ATOM 3321 C CA . ALA B 1 159 ? 4.793 20.578 -0.963 1 84.56 159 ALA B CA 1
ATOM 3322 C C . ALA B 1 159 ? 3.299 20.328 -0.789 1 84.56 159 ALA B C 1
ATOM 3324 O O . ALA B 1 159 ? 2.867 19.812 0.249 1 84.56 159 ALA B O 1
ATOM 3325 N N . GLU B 1 160 ? 2.523 20.531 -1.76 1 90.44 160 GLU B N 1
ATOM 3326 C CA . GLU B 1 160 ? 1.072 20.375 -1.732 1 90.44 160 GLU B CA 1
ATOM 3327 C C . GLU B 1 160 ? 0.674 18.906 -1.702 1 90.44 160 GLU B C 1
ATOM 3329 O O . GLU B 1 160 ? -0.423 18.562 -1.257 1 90.44 160 GLU B O 1
ATOM 3334 N N . PHE B 1 161 ? 1.69 18.062 -2.113 1 92.75 161 PHE B N 1
ATOM 3335 C CA . PHE B 1 161 ? 1.293 16.672 -2.297 1 92.75 161 PHE B CA 1
ATOM 3336 C C . PHE B 1 161 ? 2.133 15.758 -1.422 1 92.75 161 PHE B C 1
ATOM 3338 O O . PHE B 1 161 ? 1.737 14.617 -1.149 1 92.75 161 PHE B O 1
ATOM 3345 N N . LYS B 1 162 ? 3.24 16.188 -1.06 1 90.44 162 LYS B N 1
ATOM 3346 C CA . LYS B 1 162 ? 4.164 15.312 -0.334 1 90.44 162 LYS B CA 1
ATOM 3347 C C . LYS B 1 162 ? 3.828 15.281 1.154 1 90.44 162 LYS B C 1
ATOM 3349 O O . LYS B 1 162 ? 3.953 14.234 1.8 1 90.44 162 LYS B O 1
ATOM 3354 N N . THR B 1 163 ? 3.395 16.375 1.788 1 88.75 163 THR B N 1
ATOM 3355 C CA . THR B 1 163 ? 3.17 16.469 3.227 1 88.75 163 THR B CA 1
ATOM 3356 C C . THR B 1 163 ? 1.704 16.766 3.525 1 88.75 163 THR B C 1
ATOM 3358 O O . THR B 1 163 ? 1.118 16.188 4.441 1 88.75 163 THR B O 1
ATOM 3361 N N . ALA B 1 164 ? 1.104 17.531 2.725 1 94.31 164 ALA B N 1
ATOM 3362 C CA . ALA B 1 164 ? -0.211 18.094 3.002 1 94.31 164 ALA B CA 1
ATOM 3363 C C . ALA B 1 164 ? -1.275 17.016 3.084 1 94.31 164 ALA B C 1
ATOM 3365 O O . ALA B 1 164 ? -2.137 17.031 3.969 1 94.31 164 ALA B O 1
ATOM 3366 N N . PRO B 1 165 ? -1.178 16 2.25 1 96.81 165 PRO B N 1
ATOM 3367 C CA . PRO B 1 165 ? -2.27 15.031 2.27 1 96.81 165 PRO B CA 1
ATOM 3368 C C . PRO B 1 165 ? -2.4 14.312 3.613 1 96.81 165 PRO B C 1
ATOM 3370 O O . PRO B 1 165 ? -3.516 14.086 4.09 1 96.81 165 PRO B O 1
ATOM 3373 N N . LEU B 1 166 ? -1.351 13.969 4.234 1 96.19 166 LEU B N 1
ATOM 3374 C CA . LEU B 1 166 ? -1.429 13.258 5.5 1 96.19 166 LEU B CA 1
ATOM 3375 C C . LEU B 1 166 ? -1.855 14.188 6.629 1 96.19 166 LEU B C 1
ATOM 3377 O O . LEU B 1 166 ? -2.553 13.773 7.555 1 96.19 166 LEU B O 1
ATOM 3381 N N . ILE B 1 167 ? -1.395 15.406 6.617 1 96.06 167 ILE B N 1
ATOM 3382 C CA . ILE B 1 167 ? -1.848 16.391 7.594 1 96.06 167 ILE B CA 1
ATOM 3383 C C . ILE B 1 167 ? -3.34 16.656 7.406 1 96.06 167 ILE B C 1
ATOM 3385 O O . ILE B 1 167 ? -4.094 16.703 8.383 1 96.06 167 ILE B O 1
ATOM 3389 N N . GLU B 1 168 ? -3.727 16.812 6.148 1 98 168 GLU B N 1
ATOM 3390 C CA . GLU B 1 168 ? -5.145 16.922 5.82 1 98 168 GLU B CA 1
ATOM 3391 C C . GLU B 1 168 ? -5.945 15.766 6.395 1 98 168 GLU B C 1
ATOM 3393 O O . GLU B 1 168 ? -7.008 15.961 6.984 1 98 168 GLU B O 1
ATOM 3398 N N . ALA B 1 169 ? -5.434 14.555 6.242 1 98.62 169 ALA B N 1
ATOM 3399 C CA . ALA B 1 169 ? -6.113 13.367 6.746 1 98.62 169 ALA B CA 1
ATOM 3400 C C . ALA B 1 169 ? -6.316 13.445 8.258 1 98.62 169 ALA B C 1
ATOM 3402 O O . ALA B 1 169 ? -7.316 12.953 8.781 1 98.62 169 ALA B O 1
ATOM 3403 N N . SER B 1 170 ? -5.406 14.031 8.969 1 98.19 170 SER B N 1
ATOM 3404 C CA . SER B 1 170 ? -5.5 14.172 10.422 1 98.19 170 SER B CA 1
ATOM 3405 C C . SER B 1 170 ? -6.723 14.984 10.82 1 98.19 170 SER B C 1
ATOM 3407 O O . SER B 1 170 ? -7.227 14.852 11.938 1 98.19 170 SER B O 1
ATOM 3409 N N . LEU B 1 171 ? -7.207 15.844 9.953 1 98 171 LEU B N 1
ATOM 3410 C CA . LEU B 1 171 ? -8.375 16.656 10.266 1 98 171 LEU B CA 1
ATOM 3411 C C . LEU B 1 171 ? -9.633 16.078 9.625 1 98 171 LEU B C 1
ATOM 3413 O O . LEU B 1 171 ? -10.719 16.141 10.203 1 98 171 LEU B O 1
ATOM 3417 N N . VAL B 1 172 ? -9.5 15.445 8.5 1 98.44 172 VAL B N 1
ATOM 3418 C CA . VAL B 1 172 ? -10.641 14.938 7.742 1 98.44 172 VAL B CA 1
ATOM 3419 C C . VAL B 1 172 ? -11.18 13.672 8.398 1 98.44 172 VAL B C 1
ATOM 3421 O O . VAL B 1 172 ? -12.391 13.492 8.516 1 98.44 172 VAL B O 1
ATOM 3424 N N . LEU B 1 173 ? -10.281 12.781 8.852 1 98.56 173 LEU B N 1
ATOM 3425 C CA . LEU B 1 173 ? -10.688 11.484 9.375 1 98.56 173 LEU B CA 1
ATOM 3426 C C . LEU B 1 173 ? -11.609 11.656 10.586 1 98.56 173 LEU B C 1
ATOM 3428 O O . LEU B 1 173 ? -12.688 11.055 10.633 1 98.56 173 LEU B O 1
ATOM 3432 N N . PRO B 1 174 ? -11.234 12.539 11.547 1 97.81 174 PRO B N 1
ATOM 3433 C CA . PRO B 1 174 ? -12.172 12.711 12.656 1 97.81 174 PRO B CA 1
ATOM 3434 C C . PRO B 1 174 ? -13.523 13.266 12.219 1 97.81 174 PRO B C 1
ATOM 3436 O O . PRO B 1 174 ? -14.562 12.867 12.75 1 97.81 174 PRO B O 1
ATOM 3439 N N . ALA B 1 175 ? -13.516 14.211 11.289 1 97.38 175 ALA B N 1
ATOM 3440 C CA . ALA B 1 175 ? -14.773 14.758 10.781 1 97.38 175 ALA B CA 1
ATOM 3441 C C . ALA B 1 175 ? -15.625 13.664 10.148 1 97.38 175 ALA B C 1
ATOM 3443 O O . ALA B 1 175 ? -16.844 13.625 10.344 1 97.38 175 ALA B O 1
ATOM 3444 N N . MET B 1 176 ? -15.016 12.758 9.391 1 98.06 176 MET B N 1
ATOM 3445 C CA . MET B 1 176 ? -15.727 11.641 8.773 1 98.06 176 MET B CA 1
ATOM 3446 C C . MET B 1 176 ? -16.266 10.688 9.836 1 98.06 176 MET B C 1
ATOM 3448 O O . MET B 1 176 ? -17.438 10.312 9.797 1 98.06 176 MET B O 1
ATOM 3452 N N . LEU B 1 177 ? -15.453 10.312 10.773 1 97.94 177 LEU B N 1
ATOM 3453 C CA . LEU B 1 177 ? -15.766 9.273 11.75 1 97.94 177 LEU B CA 1
ATOM 3454 C C . LEU B 1 177 ? -16.844 9.75 12.719 1 97.94 177 LEU B C 1
ATOM 3456 O O . LEU B 1 177 ? -17.641 8.945 13.203 1 97.94 177 LEU B O 1
ATOM 3460 N N . LEU B 1 178 ? -16.875 11.078 12.969 1 97 178 LEU B N 1
ATOM 3461 C CA . LEU B 1 178 ? -17.828 11.625 13.922 1 97 178 LEU B CA 1
ATOM 3462 C C . LEU B 1 178 ? -19.047 12.18 13.203 1 97 178 LEU B C 1
ATOM 3464 O O . LEU B 1 178 ? -19.922 12.789 13.836 1 97 178 LEU B O 1
ATOM 3468 N N . GLY B 1 179 ? -19.094 12.031 11.875 1 96.12 179 GLY B N 1
ATOM 3469 C CA . GLY B 1 179 ? -20.266 12.414 11.094 1 96.12 179 GLY B CA 1
ATOM 3470 C C . GLY B 1 179 ? -20.453 13.914 11 1 96.12 179 GLY B C 1
ATOM 3471 O O . GLY B 1 179 ? -21.578 14.406 11.008 1 96.12 179 GLY B O 1
ATOM 3472 N N . ARG B 1 180 ? -19.344 14.609 11.102 1 94.56 180 ARG B N 1
ATOM 3473 C CA . ARG B 1 180 ? -19.406 16.062 11.008 1 94.56 180 ARG B CA 1
ATOM 3474 C C . ARG B 1 180 ? -19.203 16.531 9.578 1 94.56 180 ARG B C 1
ATOM 3476 O O . ARG B 1 180 ? -18.234 17.234 9.281 1 94.56 180 ARG B O 1
ATOM 3483 N N . ARG B 1 181 ? -20.094 16.328 8.703 1 93.06 181 ARG B N 1
ATOM 3484 C CA . ARG B 1 181 ? -20.016 16.594 7.273 1 93.06 181 ARG B CA 1
ATOM 3485 C C . ARG B 1 181 ? -19.953 18.094 7 1 93.06 181 ARG B C 1
ATOM 3487 O O . ARG B 1 181 ? -19.359 18.516 6.008 1 93.06 181 ARG B O 1
ATOM 3494 N N . GLU B 1 182 ? -20.469 18.891 7.887 1 93.62 182 GLU B N 1
ATOM 3495 C CA . GLU B 1 182 ? -20.562 20.328 7.691 1 93.62 182 GLU B CA 1
ATOM 3496 C C . GLU B 1 182 ? -19.188 21 7.766 1 93.62 182 GLU B C 1
ATOM 3498 O O . GLU B 1 182 ? -19.016 22.125 7.293 1 93.62 182 GLU B O 1
ATOM 3503 N N . ILE B 1 183 ? -18.203 20.344 8.336 1 95.31 183 ILE B N 1
ATOM 3504 C CA . ILE B 1 183 ? -16.922 21 8.484 1 95.31 183 ILE B CA 1
ATOM 3505 C C . ILE B 1 183 ? -15.891 20.328 7.582 1 95.31 183 ILE B C 1
ATOM 3507 O O . ILE B 1 183 ? -14.719 20.719 7.578 1 95.31 183 ILE B O 1
ATOM 3511 N N . LEU B 1 184 ? -16.25 19.344 6.855 1 96.19 184 LEU B N 1
ATOM 3512 C CA . LEU B 1 184 ? -15.312 18.531 6.07 1 96.19 184 LEU B CA 1
ATOM 3513 C C . LEU B 1 184 ? -14.5 19.406 5.121 1 96.19 184 LEU B C 1
ATOM 3515 O O . LEU B 1 184 ? -13.273 19.281 5.047 1 96.19 184 LEU B O 1
ATOM 3519 N N . ASP B 1 185 ? -15.148 20.297 4.422 1 95.81 185 ASP B N 1
ATOM 3520 C CA . ASP B 1 185 ? -14.461 21.156 3.463 1 95.81 185 ASP B CA 1
ATOM 3521 C C . ASP B 1 185 ? -13.477 22.094 4.164 1 95.81 185 ASP B C 1
ATOM 3523 O O . ASP B 1 185 ? -12.359 22.297 3.688 1 95.81 185 ASP B O 1
ATOM 3527 N N . SER B 1 186 ? -13.914 22.656 5.246 1 95.75 186 SER B N 1
ATOM 3528 C CA . SER B 1 186 ? -13.047 23.547 6.016 1 95.75 186 SER B CA 1
ATOM 3529 C C . SER B 1 186 ? -11.867 22.781 6.609 1 95.75 186 SER B C 1
ATOM 3531 O O . SER B 1 186 ? -10.75 23.297 6.652 1 95.75 186 SER B O 1
ATOM 3533 N N . ALA B 1 187 ? -12.164 21.562 7.098 1 96.5 187 ALA B N 1
ATOM 3534 C CA . ALA B 1 187 ? -11.102 20.719 7.637 1 96.5 187 ALA B CA 1
ATOM 3535 C C . ALA B 1 187 ? -10.078 20.375 6.566 1 96.5 187 ALA B C 1
ATOM 3537 O O . ALA B 1 187 ? -8.867 20.453 6.809 1 96.5 187 ALA B O 1
ATOM 3538 N N . LYS B 1 188 ? -10.586 20.031 5.414 1 97.25 188 LYS B N 1
ATOM 3539 C CA . LYS B 1 188 ? -9.719 19.719 4.281 1 97.25 188 LYS B CA 1
ATOM 3540 C C . LYS B 1 188 ? -8.828 20.906 3.924 1 97.25 188 LYS B C 1
ATOM 3542 O O . LYS B 1 188 ? -7.609 20.75 3.789 1 97.25 188 LYS B O 1
ATOM 3547 N N . LYS B 1 189 ? -9.406 22.062 3.791 1 96.75 189 LYS B N 1
ATOM 3548 C CA . LYS B 1 189 ? -8.672 23.266 3.418 1 96.75 189 LYS B CA 1
ATOM 3549 C C . LYS B 1 189 ? -7.621 23.609 4.469 1 96.75 189 LYS B C 1
ATOM 3551 O O . LYS B 1 189 ? -6.469 23.906 4.129 1 96.75 189 LYS B O 1
ATOM 3556 N N . LEU B 1 190 ? -8.016 23.625 5.691 1 96.31 190 LEU B N 1
ATOM 3557 C CA . LEU B 1 190 ? -7.082 23.938 6.766 1 96.31 190 LEU B CA 1
ATOM 3558 C C . LEU B 1 190 ? -5.938 22.922 6.797 1 96.31 190 LEU B C 1
ATOM 3560 O O . LEU B 1 190 ? -4.773 23.297 6.941 1 96.31 190 LEU B O 1
ATOM 3564 N N . GLY B 1 191 ? -6.297 21.641 6.715 1 96.25 191 GLY B N 1
ATOM 3565 C CA . GLY B 1 191 ? -5.273 20.609 6.691 1 96.25 191 GLY B CA 1
ATOM 3566 C C . GLY B 1 191 ? -4.273 20.781 5.562 1 96.25 191 GLY B C 1
ATOM 3567 O O . GLY B 1 191 ? -3.07 20.609 5.766 1 96.25 191 GLY B O 1
ATOM 3568 N N . GLN B 1 192 ? -4.762 21.094 4.418 1 95.94 192 GLN B N 1
ATOM 3569 C CA . GLN B 1 192 ? -3.9 21.328 3.264 1 95.94 192 GLN B CA 1
ATOM 3570 C C . GLN B 1 192 ? -2.943 22.5 3.516 1 95.94 192 GLN B C 1
ATOM 3572 O O . GLN B 1 192 ? -1.743 22.391 3.254 1 95.94 192 GLN B O 1
ATOM 3577 N N . LEU B 1 193 ? -3.428 23.578 4.016 1 93.94 193 LEU B N 1
ATOM 3578 C CA . LEU B 1 193 ? -2.623 24.75 4.305 1 93.94 193 LEU B CA 1
ATOM 3579 C C . LEU B 1 193 ? -1.572 24.453 5.367 1 93.94 193 LEU B C 1
ATOM 3581 O O . LEU B 1 193 ? -0.407 24.828 5.219 1 93.94 193 LEU B O 1
ATOM 3585 N N . LEU B 1 194 ? -2.004 23.766 6.414 1 93.25 194 LEU B N 1
ATOM 3586 C CA . LEU B 1 194 ? -1.08 23.406 7.484 1 93.25 194 LEU B CA 1
ATOM 3587 C C . LEU B 1 194 ? 0.031 22.5 6.957 1 93.25 194 LEU B C 1
ATOM 3589 O O . LEU B 1 194 ? 1.192 22.641 7.348 1 93.25 194 LEU B O 1
ATOM 3593 N N . GLY B 1 195 ? -0.38 21.578 6.121 1 92.75 195 GLY B N 1
ATOM 3594 C CA . GLY B 1 195 ? 0.599 20.672 5.543 1 92.75 195 GLY B CA 1
ATOM 3595 C C . GLY B 1 195 ? 1.668 21.375 4.738 1 92.75 195 GLY B C 1
ATOM 3596 O O . GLY B 1 195 ? 2.857 21.078 4.875 1 92.75 195 GLY B O 1
ATOM 3597 N N . VAL B 1 196 ? 1.258 22.297 3.92 1 90.81 196 VAL B N 1
ATOM 3598 C CA . VAL B 1 196 ? 2.199 23.062 3.107 1 90.81 196 VAL B CA 1
ATOM 3599 C C . VAL B 1 196 ? 3.104 23.891 4.008 1 90.81 196 VAL B C 1
ATOM 3601 O O . VAL B 1 196 ? 4.32 23.953 3.801 1 90.81 196 VAL B O 1
ATOM 3604 N N . LEU B 1 197 ? 2.518 24.5 4.957 1 87.94 197 LEU B N 1
ATOM 3605 C CA . LEU B 1 197 ? 3.281 25.312 5.902 1 87.94 197 LEU B CA 1
ATOM 3606 C C . LEU B 1 197 ? 4.328 24.469 6.617 1 87.94 197 LEU B C 1
ATOM 3608 O O . LEU B 1 197 ? 5.465 24.906 6.805 1 87.94 197 LEU B O 1
ATOM 3612 N N . TYR B 1 198 ? 3.902 23.328 7.039 1 86.06 198 TYR B N 1
ATOM 3613 C CA . TYR B 1 198 ? 4.812 22.406 7.719 1 86.06 198 TYR B CA 1
ATOM 3614 C C . TYR B 1 198 ? 5.977 22.016 6.816 1 86.06 198 TYR B C 1
ATOM 3616 O O . TYR B 1 198 ? 7.121 21.938 7.27 1 86.06 198 TYR B O 1
ATOM 3624 N N . GLN B 1 199 ? 5.695 21.734 5.641 1 84.44 199 GLN B N 1
ATOM 3625 C CA . GLN B 1 199 ? 6.746 21.359 4.695 1 84.44 199 GLN B CA 1
ATOM 3626 C C . GLN B 1 199 ? 7.73 22.5 4.492 1 84.44 199 GLN B C 1
ATOM 3628 O O . GLN B 1 199 ? 8.945 22.297 4.441 1 84.44 199 GLN B O 1
ATOM 3633 N N . TYR B 1 200 ? 7.23 23.672 4.352 1 81.75 200 TYR B N 1
ATOM 3634 C CA . TYR B 1 200 ? 8.078 24.844 4.176 1 81.75 200 TYR B CA 1
ATOM 3635 C C . TYR B 1 200 ? 8.984 25.047 5.383 1 81.75 200 TYR B C 1
ATOM 3637 O O . TYR B 1 200 ? 10.164 25.375 5.238 1 81.75 200 TYR B O 1
ATOM 3645 N N . ALA B 1 201 ? 8.422 24.906 6.48 1 78.31 201 ALA B N 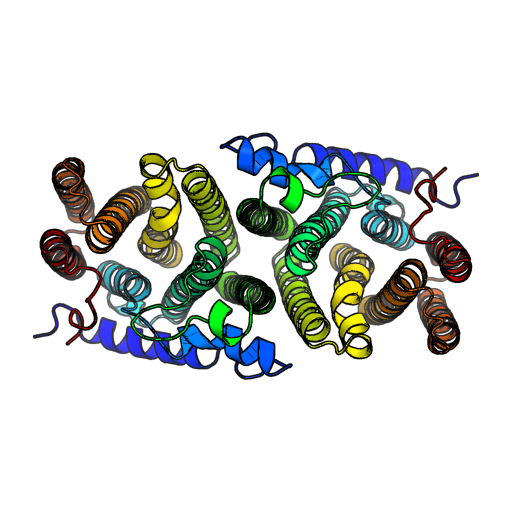1
ATOM 3646 C CA . ALA B 1 201 ? 9.195 25.047 7.711 1 78.31 201 ALA B CA 1
ATOM 3647 C C . ALA B 1 201 ? 10.297 23.984 7.785 1 78.31 201 ALA B C 1
ATOM 3649 O O . ALA B 1 201 ? 11.422 24.281 8.211 1 78.31 201 ALA B O 1
ATOM 3650 N N . ASP B 1 202 ? 9.984 22.797 7.402 1 75.25 202 ASP B N 1
ATOM 3651 C CA . ASP B 1 202 ? 10.945 21.703 7.402 1 75.25 202 ASP B CA 1
ATOM 3652 C C . ASP B 1 202 ? 12.062 21.953 6.395 1 75.25 202 ASP B C 1
ATOM 3654 O O . ASP B 1 202 ? 13.234 21.672 6.668 1 75.25 202 ASP B O 1
ATOM 3658 N N . ASP B 1 203 ? 11.711 22.469 5.25 1 72.75 203 ASP B N 1
ATOM 3659 C CA . ASP B 1 203 ? 12.703 22.781 4.23 1 72.75 203 ASP B CA 1
ATOM 3660 C C . ASP B 1 203 ? 13.641 23.891 4.703 1 72.75 203 ASP B C 1
ATOM 3662 O O . ASP B 1 203 ? 14.836 23.875 4.41 1 72.75 203 ASP B O 1
ATOM 3666 N N . TYR B 1 204 ? 13.047 24.844 5.375 1 67.75 204 TYR B N 1
ATOM 3667 C CA . TYR B 1 204 ? 13.828 25.953 5.906 1 67.75 204 TYR B CA 1
ATOM 3668 C C . TYR B 1 204 ? 14.836 25.469 6.938 1 67.75 204 TYR B C 1
ATOM 3670 O O . TYR B 1 204 ? 15.984 25.922 6.953 1 67.75 204 TYR B O 1
ATOM 3678 N N . SER B 1 205 ? 14.391 24.641 7.75 1 67.38 205 SER B N 1
ATOM 3679 C CA . SER B 1 205 ? 15.281 24.094 8.781 1 67.38 205 SER B CA 1
ATOM 3680 C C . SER B 1 205 ? 16.422 23.297 8.156 1 67.38 205 SER B C 1
ATOM 3682 O O . SER B 1 205 ? 17.547 23.328 8.656 1 67.38 205 SER B O 1
ATOM 3684 N N . ASP B 1 206 ? 16.141 22.672 7.066 1 65.31 206 ASP B N 1
ATOM 3685 C CA . ASP B 1 206 ? 17.125 21.812 6.441 1 65.31 206 ASP B CA 1
ATOM 3686 C C . ASP B 1 206 ? 18.047 22.609 5.516 1 65.31 206 ASP B C 1
ATOM 3688 O O . ASP B 1 206 ? 19.266 22.391 5.512 1 65.31 206 ASP B O 1
ATOM 3692 N N . GLU B 1 207 ? 17.438 23.453 4.785 1 62.44 207 GLU B N 1
ATOM 3693 C CA . GLU B 1 207 ? 18.234 24.094 3.75 1 62.44 207 GLU B CA 1
ATOM 3694 C C . GLU B 1 207 ? 18.359 25.594 4.004 1 62.44 207 GLU B C 1
ATOM 3696 O O . GLU B 1 207 ? 19.094 26.281 3.309 1 62.44 207 GLU B O 1
ATOM 3701 N N . LYS B 1 208 ? 17.859 26.188 5.238 1 61.75 208 LYS B N 1
ATOM 3702 C CA . LYS B 1 208 ? 17.875 27.625 5.559 1 61.75 208 LYS B CA 1
ATOM 3703 C C . LYS B 1 208 ? 17.281 28.453 4.43 1 61.75 208 LYS B C 1
ATOM 3705 O O . LYS B 1 208 ? 17.781 29.531 4.109 1 61.75 208 LYS B O 1
ATOM 3710 N N . ILE B 1 209 ? 16.438 27.828 3.645 1 59.06 209 ILE B N 1
ATOM 3711 C CA . ILE B 1 209 ? 15.766 28.547 2.557 1 59.06 209 ILE B CA 1
ATOM 3712 C C . ILE B 1 209 ? 14.57 29.328 3.102 1 59.06 209 ILE B C 1
ATOM 3714 O O . ILE B 1 209 ? 13.641 28.734 3.66 1 59.06 209 ILE B O 1
ATOM 3718 N N . GLU B 1 210 ? 14.789 30.672 3.217 1 59.59 210 GLU B N 1
ATOM 3719 C CA . GLU B 1 210 ? 13.672 31.516 3.627 1 59.59 210 GLU B CA 1
ATOM 3720 C C . GLU B 1 210 ? 12.641 31.656 2.512 1 59.59 210 GLU B C 1
ATOM 3722 O O . GLU B 1 210 ? 13 31.891 1.354 1 59.59 210 GLU B O 1
ATOM 3727 N N . ARG B 1 211 ? 11.391 31.094 2.807 1 64 211 ARG B N 1
ATOM 3728 C CA . ARG B 1 211 ? 10.375 31.25 1.772 1 64 211 ARG B CA 1
ATOM 3729 C C . ARG B 1 211 ? 9.406 32.375 2.123 1 64 211 ARG B C 1
ATOM 3731 O O . ARG B 1 211 ? 8.758 32.344 3.174 1 64 211 ARG B O 1
ATOM 3738 N N . ARG B 1 212 ? 9.461 33.5 1.441 1 59.53 212 ARG B N 1
ATOM 3739 C CA . ARG B 1 212 ? 8.539 34.625 1.556 1 59.53 212 ARG B CA 1
ATOM 3740 C C . ARG B 1 212 ? 7.09 34.156 1.568 1 59.53 212 ARG B C 1
ATOM 3742 O O . ARG B 1 212 ? 6.242 34.75 2.236 1 59.53 212 ARG B O 1
ATOM 3749 N N . GLU B 1 213 ? 6.836 33.094 0.975 1 73.12 213 GLU B N 1
ATOM 3750 C CA . GLU B 1 213 ? 5.508 32.5 0.815 1 73.12 213 GLU B CA 1
ATOM 3751 C C . GLU B 1 213 ? 4.98 31.969 2.139 1 73.12 213 GLU B C 1
ATOM 3753 O O . GLU B 1 213 ? 3.768 31.828 2.32 1 73.12 213 GLU B O 1
ATOM 3758 N N . ALA B 1 214 ? 5.836 31.953 3.047 1 74.31 214 ALA B N 1
ATOM 3759 C CA . ALA B 1 214 ? 5.43 31.375 4.328 1 74.31 214 ALA B CA 1
ATOM 3760 C C . ALA B 1 214 ? 4.531 32.344 5.098 1 74.31 214 ALA B C 1
ATOM 3762 O O . ALA B 1 214 ? 3.568 31.922 5.742 1 74.31 214 ALA B O 1
ATOM 3763 N N . THR B 1 215 ? 4.773 33.594 4.977 1 77.69 215 THR B N 1
ATOM 3764 C CA . THR B 1 215 ? 3.957 34.562 5.672 1 77.69 215 THR B CA 1
ATOM 3765 C C . THR B 1 215 ? 2.533 34.594 5.125 1 77.69 215 THR B C 1
ATOM 3767 O O . THR B 1 215 ? 1.568 34.625 5.891 1 77.69 215 THR B O 1
ATOM 3770 N N . GLU B 1 216 ? 2.441 34.562 3.896 1 85.12 216 GLU B N 1
ATOM 3771 C CA . GLU B 1 216 ? 1.124 34.5 3.271 1 85.12 216 GLU B CA 1
ATOM 3772 C C . GLU B 1 216 ? 0.372 33.219 3.666 1 85.12 216 GLU B C 1
ATOM 3774 O O . GLU B 1 216 ? -0.843 33.25 3.871 1 85.12 216 GLU B O 1
ATOM 3779 N N . LEU B 1 217 ? 1.076 32.219 3.746 1 88.38 217 LEU B N 1
ATOM 3780 C CA . LEU B 1 217 ? 0.467 30.953 4.113 1 88.38 217 LEU B CA 1
ATOM 3781 C C . LEU B 1 217 ? -0.039 30.984 5.551 1 88.38 217 LEU B C 1
ATOM 3783 O O . LEU B 1 217 ? -1.083 30.422 5.863 1 88.38 217 LEU B O 1
ATOM 3787 N N . VAL B 1 218 ? 0.669 31.625 6.402 1 88.62 218 VAL B N 1
ATOM 3788 C CA . VAL B 1 218 ? 0.253 31.766 7.793 1 88.62 218 VAL B CA 1
ATOM 3789 C C . VAL B 1 218 ? -1.074 32.531 7.859 1 88.62 218 VAL B C 1
ATOM 3791 O O . VAL B 1 218 ? -1.972 32.125 8.617 1 88.62 218 VAL B O 1
ATOM 3794 N N . ASP B 1 219 ? -1.146 33.531 7.051 1 90.94 219 ASP B N 1
ATOM 3795 C CA . ASP B 1 219 ? -2.385 34.312 7 1 90.94 219 ASP B CA 1
ATOM 3796 C C . ASP B 1 219 ? -3.543 33.438 6.484 1 90.94 219 ASP B C 1
ATOM 3798 O O . ASP B 1 219 ? -4.668 33.562 6.973 1 90.94 219 ASP B O 1
ATOM 3802 N N . GLU B 1 220 ? -3.316 32.688 5.547 1 93.44 220 GLU B N 1
ATOM 3803 C CA . GLU B 1 220 ? -4.34 31.781 5.008 1 93.44 220 GLU B CA 1
ATOM 3804 C C . GLU B 1 220 ? -4.785 30.766 6.051 1 93.44 220 GLU B C 1
ATOM 3806 O O . GLU B 1 220 ? -5.969 30.422 6.129 1 93.44 220 GLU B O 1
ATOM 3811 N N . VAL B 1 221 ? -3.863 30.25 6.785 1 93.94 221 VAL B N 1
ATOM 3812 C CA . VAL B 1 221 ? -4.18 29.312 7.859 1 93.94 221 VAL B CA 1
ATOM 3813 C C . VAL B 1 221 ? -5.09 29.984 8.883 1 93.94 221 VAL B C 1
ATOM 3815 O O . VAL B 1 221 ? -6.094 29.406 9.312 1 93.94 221 VAL B O 1
ATOM 3818 N N . LYS B 1 222 ? -4.801 31.219 9.234 1 92.62 222 LYS B N 1
ATOM 3819 C CA . LYS B 1 222 ? -5.605 31.953 10.195 1 92.62 222 LYS B CA 1
ATOM 3820 C C . LYS B 1 222 ? -7.02 32.188 9.672 1 92.62 222 LYS B C 1
ATOM 3822 O O . LYS B 1 222 ? -7.992 32.094 10.422 1 92.62 222 LYS B O 1
ATOM 3827 N N . ARG B 1 223 ? -7.094 32.469 8.406 1 94.19 223 ARG B N 1
ATOM 3828 C CA . ARG B 1 223 ? -8.398 32.656 7.789 1 94.19 223 ARG B CA 1
ATOM 3829 C C . ARG B 1 223 ? -9.211 31.375 7.805 1 94.19 223 ARG B C 1
ATOM 3831 O O . ARG B 1 223 ? -10.414 31.391 8.07 1 94.19 223 ARG B O 1
ATOM 3838 N N . ALA B 1 224 ? -8.531 30.297 7.48 1 94.75 224 ALA B N 1
ATOM 3839 C CA . ALA B 1 224 ? -9.203 29 7.492 1 94.75 224 ALA B CA 1
ATOM 3840 C C . ALA B 1 224 ? -9.664 28.641 8.906 1 94.75 224 ALA B C 1
ATOM 3842 O O . ALA B 1 224 ? -10.75 28.078 9.086 1 94.75 224 ALA B O 1
ATOM 3843 N N . LEU B 1 225 ? -8.891 28.938 9.875 1 94.12 225 LEU B N 1
ATOM 3844 C CA . LEU B 1 225 ? -9.242 28.703 11.266 1 94.12 225 LEU B CA 1
ATOM 3845 C C . LEU B 1 225 ? -10.461 29.531 11.672 1 94.12 225 LEU B C 1
ATOM 3847 O O . LEU B 1 225 ? -11.32 29.047 12.414 1 94.12 225 LEU B O 1
ATOM 3851 N N . SER B 1 226 ? -10.484 30.719 11.219 1 92.94 226 SER B N 1
ATOM 3852 C CA . SER B 1 226 ? -11.602 31.609 11.516 1 92.94 226 SER B CA 1
ATOM 3853 C C . SER B 1 226 ? -12.914 31.047 10.961 1 92.94 226 SER B C 1
ATOM 3855 O O . SER B 1 226 ? -13.953 31.141 11.609 1 92.94 226 SER B O 1
ATOM 3857 N N . ARG B 1 227 ? -12.844 30.484 9.797 1 92.81 227 ARG B N 1
ATOM 3858 C CA . ARG B 1 227 ? -14.031 29.875 9.195 1 92.81 227 ARG B CA 1
ATOM 3859 C C . ARG B 1 227 ? -14.516 28.703 10.031 1 92.81 227 ARG B C 1
ATOM 3861 O O . ARG B 1 227 ? -15.719 28.516 10.219 1 92.81 227 ARG B O 1
ATOM 3868 N N . LEU B 1 228 ? -13.586 27.922 10.445 1 93.94 228 LEU B N 1
ATOM 3869 C CA . LEU B 1 228 ? -13.945 26.781 11.297 1 93.94 228 LEU B CA 1
ATOM 3870 C C . LEU B 1 228 ? -14.539 27.266 12.617 1 93.94 228 LEU B C 1
ATOM 3872 O O . LEU B 1 228 ? -15.477 26.656 13.133 1 93.94 228 LEU B O 1
ATOM 3876 N N . ARG B 1 229 ? -14.062 28.344 13.156 1 92.56 229 ARG B N 1
ATOM 3877 C CA . ARG B 1 229 ? -14.562 28.922 14.398 1 92.56 229 ARG B CA 1
ATOM 3878 C C . ARG B 1 229 ? -16 29.406 14.242 1 92.56 229 ARG B C 1
ATOM 3880 O O . ARG B 1 229 ? -16.797 29.297 15.172 1 92.56 229 ARG B O 1
ATOM 3887 N N . GLU B 1 230 ? -16.25 29.938 13.078 1 93 230 GLU B N 1
ATOM 3888 C CA . GLU B 1 230 ? -17.609 30.391 12.812 1 93 230 GLU B CA 1
ATOM 3889 C C . GLU B 1 230 ? -18.609 29.25 12.93 1 93 230 GLU B C 1
ATOM 3891 O O . GLU B 1 230 ? -19.734 29.438 13.383 1 93 230 GLU B O 1
ATOM 3896 N N . THR B 1 231 ? -18.172 28.125 12.555 1 91.81 231 THR B N 1
ATOM 3897 C CA . THR B 1 231 ? -19.062 26.969 12.555 1 91.81 231 THR B CA 1
ATOM 3898 C C . THR B 1 231 ? -19.047 26.297 13.922 1 91.81 231 THR B C 1
ATOM 3900 O O . THR B 1 231 ? -20.094 25.859 14.406 1 91.81 231 THR B O 1
ATOM 3903 N N . MET B 1 232 ? -17.938 26.266 14.617 1 92.75 232 MET B N 1
ATOM 3904 C CA . MET B 1 232 ? -17.781 25.438 15.812 1 92.75 232 MET B CA 1
ATOM 3905 C C . MET B 1 232 ? -17.922 26.281 17.078 1 92.75 232 MET B C 1
ATOM 3907 O O . MET B 1 232 ? -18.094 25.734 18.172 1 92.75 232 MET B O 1
ATOM 3911 N N . GLY B 1 233 ? -17.844 27.562 16.922 1 92.81 233 GLY B N 1
ATOM 3912 C CA . GLY B 1 233 ? -17.844 28.438 18.078 1 92.81 233 GLY B CA 1
ATOM 3913 C C . GLY B 1 233 ? -16.625 28.266 18.969 1 92.81 233 GLY B C 1
ATOM 3914 O O . GLY B 1 233 ? -15.523 28.047 18.469 1 92.81 233 GLY B O 1
ATOM 3915 N N . GLU B 1 234 ? -16.781 28.391 20.219 1 92 234 GLU B N 1
ATOM 3916 C CA . GLU B 1 234 ? -15.672 28.391 21.172 1 92 234 GLU B CA 1
ATOM 3917 C C . GLU B 1 234 ? -15.086 27 21.359 1 92 234 GLU B C 1
ATOM 3919 O O . GLU B 1 234 ? -14.016 26.844 21.953 1 92 234 GLU B O 1
ATOM 3924 N N . ALA B 1 235 ? -15.805 26.016 20.844 1 91.44 235 ALA B N 1
ATOM 3925 C CA . ALA B 1 235 ? -15.352 24.641 20.984 1 91.44 235 ALA B CA 1
ATOM 3926 C C . ALA B 1 235 ? -14.031 24.422 20.266 1 91.44 235 ALA B C 1
ATOM 3928 O O . ALA B 1 235 ? -13.305 23.469 20.562 1 91.44 235 ALA B O 1
ATOM 3929 N N . ILE B 1 236 ? -13.672 25.312 19.391 1 93.44 236 ILE B N 1
ATOM 3930 C CA . ILE B 1 236 ? -12.484 25.141 18.562 1 93.44 236 ILE B CA 1
ATOM 3931 C C . ILE B 1 236 ? -11.242 25.547 19.344 1 93.44 236 ILE B C 1
ATOM 3933 O O . ILE B 1 236 ? -10.117 25.281 18.906 1 93.44 236 ILE B O 1
ATOM 3937 N N . ALA B 1 237 ? -11.328 26.109 20.484 1 93.06 237 ALA B N 1
ATOM 3938 C CA . ALA B 1 237 ? -10.266 26.797 21.219 1 93.06 237 ALA B CA 1
ATOM 3939 C C . ALA B 1 237 ? -9.078 25.859 21.453 1 93.06 237 ALA B C 1
ATOM 3941 O O . ALA B 1 237 ? -7.93 26.25 21.203 1 93.06 237 ALA B O 1
ATOM 3942 N N . PRO B 1 238 ? -9.375 24.641 21.891 1 92.69 238 PRO B N 1
ATOM 3943 C CA . PRO B 1 238 ? -8.211 23.781 22.125 1 92.69 238 PRO B CA 1
ATOM 3944 C C . PRO B 1 238 ? -7.383 23.547 20.859 1 92.69 238 PRO B C 1
ATOM 3946 O O . PRO B 1 238 ? -6.152 23.516 20.922 1 92.69 238 PRO B O 1
ATOM 3949 N N . PHE B 1 239 ? -8.031 23.344 19.766 1 95.19 239 PHE B N 1
ATOM 3950 C CA . PHE B 1 239 ? -7.328 23.125 18.5 1 95.19 239 PHE B CA 1
ATOM 3951 C C . PHE B 1 239 ? -6.637 24.391 18.031 1 95.19 239 PHE B C 1
ATOM 3953 O O . PHE B 1 239 ? -5.504 24.344 17.547 1 95.19 239 PHE B O 1
ATOM 3960 N N . GLU B 1 240 ? -7.27 25.484 18.172 1 93.12 240 GLU B N 1
ATOM 3961 C CA . GLU B 1 240 ? -6.672 26.766 17.828 1 93.12 240 GLU B CA 1
ATOM 3962 C C . GLU B 1 240 ? -5.391 27.016 18.625 1 93.12 240 GLU B C 1
ATOM 3964 O O . GLU B 1 240 ? -4.41 27.531 18.078 1 93.12 240 GLU B O 1
ATOM 3969 N N . ASN B 1 241 ? -5.449 26.719 19.875 1 91.88 241 ASN B N 1
ATOM 3970 C CA . ASN B 1 241 ? -4.273 26.875 20.719 1 91.88 241 ASN B CA 1
ATOM 3971 C C . ASN B 1 241 ? -3.109 26.016 20.234 1 91.88 241 ASN B C 1
ATOM 3973 O O . ASN B 1 241 ? -1.961 26.469 20.234 1 91.88 241 ASN B O 1
ATOM 3977 N N . LEU B 1 242 ? -3.4 24.828 19.844 1 91.88 242 LEU B N 1
ATOM 3978 C CA . LEU B 1 242 ? -2.371 23.953 19.297 1 91.88 242 LEU B CA 1
ATOM 3979 C C . LEU B 1 242 ? -1.777 24.531 18.016 1 91.88 242 LEU B C 1
ATOM 3981 O O . LEU B 1 242 ? -0.556 24.547 17.859 1 91.88 242 LEU B O 1
ATOM 3985 N N . ILE B 1 243 ? -2.637 25 17.141 1 92.56 243 ILE B N 1
ATOM 3986 C CA . ILE B 1 243 ? -2.182 25.547 15.867 1 92.56 243 ILE B CA 1
ATOM 3987 C C . ILE B 1 243 ? -1.312 26.766 16.109 1 92.56 243 ILE B C 1
ATOM 3989 O O . ILE B 1 243 ? -0.285 26.953 15.445 1 92.56 243 ILE B O 1
ATOM 3993 N N . ARG B 1 244 ? -1.691 27.594 17 1 87.56 244 ARG B N 1
ATOM 3994 C CA . ARG B 1 244 ? -0.905 28.781 17.344 1 87.56 244 ARG B CA 1
ATOM 3995 C C . ARG B 1 244 ? 0.49 28.391 17.812 1 87.56 244 ARG B C 1
ATOM 3997 O O . ARG B 1 244 ? 1.48 29.016 17.438 1 87.56 244 ARG B O 1
ATOM 4004 N N . LEU B 1 245 ? 0.51 27.438 18.641 1 85.25 245 LEU B N 1
ATOM 4005 C CA . LEU B 1 245 ? 1.792 26.953 19.125 1 85.25 245 LEU B CA 1
ATOM 4006 C C . LEU B 1 245 ? 2.654 26.438 17.984 1 85.25 245 LEU B C 1
ATOM 4008 O O . LEU B 1 245 ? 3.857 26.703 17.938 1 85.25 245 LEU B O 1
ATOM 4012 N N . LEU B 1 246 ? 2.039 25.719 17.094 1 83.88 246 LEU B N 1
ATOM 4013 C CA . LEU B 1 246 ? 2.764 25.156 15.953 1 83.88 246 LEU B CA 1
ATOM 4014 C C . LEU B 1 246 ? 3.279 26.266 15.047 1 83.88 246 LEU B C 1
ATOM 4016 O O . LEU B 1 246 ? 4.402 26.203 14.539 1 83.88 246 LEU B O 1
ATOM 4020 N N . LEU B 1 247 ? 2.475 27.25 14.852 1 82.94 247 LEU B N 1
ATOM 4021 C CA . LEU B 1 247 ? 2.85 28.375 14.008 1 82.94 247 LEU B CA 1
ATOM 4022 C C . LEU B 1 247 ? 4.012 29.156 14.617 1 82.94 247 LEU B C 1
ATOM 4024 O O . LEU B 1 247 ? 4.902 29.625 13.898 1 82.94 247 LEU B O 1
ATOM 4028 N N . GLU B 1 248 ? 4.016 29.266 15.852 1 80.25 248 GLU B N 1
ATOM 4029 C CA . GLU B 1 248 ? 5.098 29.953 16.547 1 80.25 248 GLU B CA 1
ATOM 4030 C C . GLU B 1 248 ? 6.418 29.203 16.406 1 80.25 248 GLU B C 1
ATOM 4032 O O . GLU B 1 248 ? 7.473 29.812 16.203 1 80.25 248 GLU B O 1
ATOM 4037 N N . ARG B 1 249 ? 6.289 27.984 16.484 1 74.69 249 ARG B N 1
ATOM 4038 C CA . ARG B 1 249 ? 7.484 27.156 16.375 1 74.69 249 ARG B CA 1
ATOM 4039 C C . ARG B 1 249 ? 7.988 27.109 14.93 1 74.69 249 ARG B C 1
ATOM 4041 O O . ARG B 1 249 ? 9.195 27.062 14.695 1 74.69 249 ARG B O 1
ATOM 4048 N N . ALA B 1 250 ? 7.086 26.984 14.016 1 69.88 250 ALA B N 1
ATOM 4049 C CA . ALA B 1 250 ? 7.457 27.016 12.609 1 69.88 250 ALA B CA 1
ATOM 4050 C C . ALA B 1 250 ? 8.195 28.297 12.25 1 69.88 250 ALA B C 1
ATOM 4052 O O . ALA B 1 250 ? 9.172 28.281 11.5 1 69.88 250 ALA B O 1
ATOM 4053 N N . ALA B 1 251 ? 7.727 29.328 12.734 1 65.19 251 ALA B N 1
ATOM 4054 C CA . ALA B 1 251 ? 8.32 30.625 12.469 1 65.19 251 ALA B CA 1
ATOM 4055 C C . ALA B 1 251 ? 9.719 30.734 13.062 1 65.19 251 ALA B C 1
ATOM 4057 O O . ALA B 1 251 ? 10.586 31.422 12.523 1 65.19 251 ALA B O 1
ATOM 4058 N N . SER B 1 252 ? 9.891 30.016 14.117 1 62.41 252 SER B N 1
ATOM 4059 C CA . SER B 1 252 ? 11.195 30.078 14.773 1 62.41 252 SER B CA 1
ATOM 4060 C C . SER B 1 252 ? 12.156 29.047 14.203 1 62.41 252 SER B C 1
ATOM 4062 O O . SER B 1 252 ? 13.336 29.031 14.547 1 62.41 252 SER B O 1
ATOM 4064 N N . GLY B 1 253 ? 11.758 28.406 13.102 1 57.72 253 GLY B N 1
ATOM 4065 C CA . GLY B 1 253 ? 12.578 27.359 12.523 1 57.72 253 GLY B CA 1
ATOM 4066 C C . GLY B 1 253 ? 12.75 26.156 13.438 1 57.72 253 GLY B C 1
ATOM 4067 O O . GLY B 1 253 ? 13.633 25.328 13.219 1 57.72 253 GLY B O 1
ATOM 4068 N N . ASP B 1 254 ? 12.086 26.125 14.578 1 54.72 254 ASP B N 1
ATOM 4069 C CA . ASP B 1 254 ? 12.242 25.109 15.617 1 54.72 254 ASP B CA 1
ATOM 4070 C C . ASP B 1 254 ? 11.133 24.062 15.531 1 54.72 254 ASP B C 1
ATOM 4072 O O . ASP B 1 254 ? 10.859 23.359 16.5 1 54.72 254 ASP B O 1
ATOM 4076 N N . LEU B 1 255 ? 10.406 24.109 14.531 1 51.34 255 LEU B N 1
ATOM 4077 C CA . LEU B 1 255 ? 9.305 23.156 14.438 1 51.34 255 LEU B CA 1
ATOM 4078 C C . LEU B 1 255 ? 9.812 21.719 14.484 1 51.34 255 LEU B C 1
ATOM 4080 O O . LEU B 1 255 ? 9.164 20.844 15.047 1 51.34 255 LEU B O 1
ATOM 4084 N N . THR B 1 256 ? 10.945 21.422 13.75 1 48.22 256 THR B N 1
ATOM 4085 C CA . THR B 1 256 ? 11.43 20.062 13.641 1 48.22 256 THR B CA 1
ATOM 4086 C C . THR B 1 256 ? 12.086 19.609 14.945 1 48.22 256 THR B C 1
ATOM 4088 O O . THR B 1 256 ? 12.281 18.406 15.164 1 48.22 256 THR B O 1
ATOM 4091 N N . VAL B 1 257 ? 12.727 20.484 15.617 1 38.66 257 VAL B N 1
ATOM 4092 C CA . VAL B 1 257 ? 13.531 20.141 16.797 1 38.66 257 VAL B CA 1
ATOM 4093 C C . VAL B 1 257 ? 12.625 19.938 18 1 38.66 257 VAL B C 1
ATOM 4095 O O . VAL B 1 257 ? 13.109 19.609 19.094 1 38.66 257 VAL B O 1
ATOM 4098 N N . ALA B 1 258 ? 11.375 20.344 18 1 40.78 258 ALA B N 1
ATOM 4099 C CA . ALA B 1 258 ? 10.688 20.438 19.281 1 40.78 258 ALA B CA 1
ATOM 4100 C C . ALA B 1 258 ? 10.172 19.062 19.734 1 40.78 258 ALA B C 1
ATOM 4102 O O . ALA B 1 258 ? 9.164 18.578 19.203 1 40.78 258 ALA B O 1
ATOM 4103 N N . ARG B 1 259 ? 10.953 18.156 19.922 1 40.53 259 ARG B N 1
ATOM 4104 C CA . ARG B 1 259 ? 10.555 16.984 20.719 1 40.53 259 ARG B CA 1
ATOM 4105 C C . ARG B 1 259 ? 9.398 17.328 21.656 1 40.53 259 ARG B C 1
ATOM 4107 O O . ARG B 1 259 ? 8.602 16.469 22 1 40.53 259 ARG B O 1
ATOM 4114 N N . SER B 1 260 ? 9.469 18.312 22.531 1 41.06 260 SER B N 1
ATOM 4115 C CA . SER B 1 260 ? 8.633 18.594 23.703 1 41.06 260 SER B CA 1
ATOM 4116 C C . SER B 1 260 ? 7.418 19.438 23.328 1 41.06 260 SER B C 1
ATOM 4118 O O . SER B 1 260 ? 7.316 20.594 23.719 1 41.06 260 SER B O 1
ATOM 4120 N N . LEU B 1 261 ? 6.98 19.453 22.156 1 42.5 261 LEU B N 1
ATOM 4121 C CA . LEU B 1 261 ? 5.762 20.25 22.062 1 42.5 261 LEU B CA 1
ATOM 4122 C C . LEU B 1 261 ? 4.891 20.047 23.297 1 42.5 261 LEU B C 1
ATOM 4124 O O . LEU B 1 261 ? 4.105 20.938 23.656 1 42.5 261 LEU B O 1
ATOM 4128 N N . ILE B 1 262 ? 4.828 18.719 23.812 1 41.72 262 ILE B N 1
ATOM 4129 C CA . ILE B 1 262 ? 3.949 18.328 24.922 1 41.72 262 ILE B CA 1
ATOM 4130 C C . ILE B 1 262 ? 4.57 18.766 26.25 1 41.72 262 ILE B C 1
ATOM 4132 O O . ILE B 1 262 ? 3.867 18.906 27.25 1 41.72 262 ILE B O 1
ATOM 4136 N N . THR B 1 263 ? 5.891 18.609 26.438 1 33.22 263 THR B N 1
ATOM 4137 C CA . THR B 1 263 ? 6.332 19.016 27.766 1 33.22 263 THR B CA 1
ATOM 4138 C C . THR B 1 263 ? 6.477 20.531 27.859 1 33.22 263 THR B C 1
ATOM 4140 O O . THR B 1 263 ? 6.844 21.188 26.875 1 33.22 263 THR B O 1
#

InterPro domains:
  IPR000092 Polyprenyl synthetase-like [PF00348] (29-206)
  IPR008949 Isoprenoid synthase domain superfamily [G3DSA:1.10.600.10] (2-251)
  IPR008949 Isoprenoid synthase domain superfamily [SSF48576] (12-207)
  IPR033749 Polyprenyl synthetase, conserved site [PS00723] (83-97)

Secondary structure (DSSP, 8-state):
--SS-HHHHHHHHHHHHHHHTTTTT-SSHHHHHHHHHHHHS----HHHHHHHHHHHHH-GGGGG-HHHHHHHHHHHHHHHHHHHHHHHHTT--EETTEE-HHHHH-HHHHHHHHHHHHHHHHHHHHTT-HHHHHHHHHHHHHHHHHHHHHHTT-HHHHHHHHTHHHHHHHHHHHHHHTT-GGGHHHHHHHHHHHHHHHHHHHHHHHH----THHHHHHHHHHHHHHHHHHHHGGGGHHHHHHHHHHHHHHHTT-TT-THHHH-/--SS-HHHHHHHHHHHHHHHTTTTT-SSHHHHHHHHHHHHS----HHHHHHHHHHHHH-GGGGG-HHHHHHHHHHHHHHHHHHHHHHHHTT--EETTEE-HHHHH-HHHHHHHHHHHHHHHHHHHHTT-HHHHHHHHHHHHHHHHHHHHHHTT-HHHHHHHHTHHHHHHHHHHHHHHTT-GGGHHHHHHHHHHHHHHHHHHHHHHHH----THHHHHHHHHHHHHHHHHHHHGGGGHHHHHHHHHHHHHHHTT-TTT-S-S--

Nearest PDB structures (foldseek):
  4fp4-assembly1_A  TM=9.833E-01  e=7.727E-21  Pyrobaculum calidifontis JCM 11548
  4fp4-assembly1_B  TM=9.750E-01  e=8.919E-20  Pyrobaculum calidifontis JCM 11548
  3wjn-assembly1_A  TM=7.172E-01  e=5.128E-08  Escherichia coli O104:H4 str. 2009EL-2071
  3aq0-assembly4_H  TM=7.112E-01  e=7.545E-08  Arabidopsis thaliana
  3tc1-assembly1_B  TM=6.794E-01  e=9.905E-07  Helicobacter pylori NCTC 11637 = CCUG 17874 = ATCC 43504 = JCM 12093